Protein AF-A0AA38FXR1-F1 (afdb_monomer_lite)

Secondary structure (DSSP, 8-state):
-EEEEESS-SS-EE-TTS-EEEE-TTT--SEEEE-S--TT--SGGGSEEEE--GGG-SEEEEEEE--SEEEEEEEEE----TTS-SSPPPEEEEETTEEEEES--SS-HHHHTT-EEEEEEEEE-SSEEEEEEEE-TTPPPEESEEEEEEE-TTGGGGGGT-SSEEEEEEEEEETTS--BSTTT-----TT---BEEGGGTBS--TTEEEEE--SPPBT-S-TTT---GGGGSEEEEESSSSEEEEEEE--TT-EEEEEEEEEB--TT--STTSSEEEEEETTEEEEEE-HHHHH-BSBEEEEEEEEPS--SSEEEEEEEEEES--EESEEEEEEEEEPPPPBPHHHHHHHHHHHHHTT--GGG---S-SS-STTT-PPTTEEEEE-TTSSSEEEEEEE-TTS--EE---GGGGGS--SEEE--SSEEEEPPPHHHHTS--SEEE--SSEEEEEPPHHHHHHHHTT-EEE-TT-TEEESSTTSPPPPTTSSSSS--HHHHHHHHHHHHHHHHHHHHHHHHHHHHHHTTS-------------------------

Organism: Taxus chinensis (NCBI:txid29808)

InterPro domains:
  IPR001611 Leucine-rich repeat [PF00560] (396-415)
  IPR001611 Leucine-rich repeat [PF00560] (417-439)
  IPR024788 Malectin-like domain [PF12819] (5-335)
  IPR032675 Leucine-rich repeat domain superfamily [G3DSA:3.80.10.10] (346-468)

Foldseek 3Di:
DKAKEQALDDQWDQWPVRRTYGYCPPQWDAHKFAQPPLPLFPTPLSGIKGWAALLLPFKIKGKDFADWAKKKKKFKFEDRCRVVDPDDFWKWKDKQLFTQDIPPALDDPVVVHSMHMWIKMATDDLRMIMMMIGHDDRGIDMTSMMMIGGAHRCEPNQVVPHRQWMWTWSAKAFEQDAKDFRSGYPDDAPSRDTHHHQVVFKPDDPFKDKAFDPDAAAPALDPRHGHDRQLARMKIKGNDAWKIKTKGFADAQWKKKKKFKYAAADPVPADWPQWKWFKAKPNRGDDIDTRCVVARHRYMDMDMDMDHGHHDRIIMIMIHTPHDIDMTGMMIMITIGGHAAAADPLQQVLVVVVCVQQVPRSSQVPDDTQCGPVPDDHGRQWDWDADPVNRHIFTATGAPEPVQTEGENDLSNLSGQYQEYAHEQYAYEEEDHLSVLVHNYQYAHHYNYQYADEHHPSNVCSVVVNGDHDHHHHQHYADDPVHHHDPPVRPDPDDDPVVVVVVVVVVVVVVVVVVVVVVVVVVVVVVPPDDDDDDDDDDDDDDDDDDDDDYDDD

Sequence (554 aa):
TVIRIDCGGYNNFTSQFNLSWISDRFFSGGAPGLVSEPHNFDQEQERTLRFFPIAMGKKNCYTVNVPDGRYYIRTFFVYDNYDSRKHSPSFEVSVEGTLVFSWRSPWLDENAKLGAYSDLFAFIKDGEATVCLYSIATDAPVIGSLEIVQVDPLSYASPSFGNNVILVNYGRLTCGSNSFGPGFSNDTDRFGRAWQSDINFVNSLERTHVLSTQNLIKSTDQAHDYFPPHLYQTALTLTSKGQLEYRLPVDTRLDYMLWFHFAEIDPSINAPGQRVFDIIVNDINVHQIDIFKEVGSFTAFRWQHTAHNLTKSTISIKLVAVHGTPLINGVENYALIPMDLATVTSEVAAMRALKESLRIPDRMGWNGDPCAPSTWDAWEGVTCYYNKDSTALVITHLNLSSNSLRGSIPTGLGHASLKTVDLSNNQLSGMIPQSLGSLQLQLVLLNGNEMEGQVPEDLYSIGVRGGTINLTGNLALCGVPSLPDCPYFWEKDGLSVGAKIGIALSAVLLVIMLISILYICFMRKRDKDYDFGLGLPHDLILRSNRYQKQKNRL

Structure (mmCIF, N/CA/C/O backbone):
data_AF-A0AA38FXR1-F1
#
_entry.id   AF-A0AA38FXR1-F1
#
loop_
_atom_site.group_PDB
_atom_site.id
_atom_site.type_symbol
_atom_site.label_atom_id
_atom_site.label_alt_id
_atom_site.label_comp_id
_atom_site.label_asym_id
_atom_site.label_entity_id
_atom_site.label_seq_id
_atom_site.pdbx_PDB_ins_code
_atom_site.Cartn_x
_atom_site.Cartn_y
_atom_site.Cartn_z
_atom_site.occupancy
_atom_site.B_iso_or_equiv
_atom_site.auth_seq_id
_atom_site.auth_comp_id
_atom_site.auth_asym_id
_atom_site.auth_atom_id
_atom_site.pdbx_PDB_model_num
ATOM 1 N N . THR A 1 1 ? 12.645 -4.678 11.949 1.00 91.25 1 THR A N 1
ATOM 2 C CA . THR A 1 1 ? 13.091 -3.509 11.158 1.00 91.25 1 THR A CA 1
ATOM 3 C C . THR A 1 1 ? 12.130 -2.356 11.327 1.00 91.25 1 THR A C 1
ATOM 5 O O . THR A 1 1 ? 10.940 -2.611 11.447 1.00 91.25 1 THR A O 1
ATOM 8 N N . VAL A 1 2 ? 12.621 -1.115 11.377 1.00 94.50 2 VAL A N 1
ATOM 9 C CA . VAL A 1 2 ? 11.777 0.084 11.505 1.00 94.50 2 VAL A CA 1
ATOM 10 C C . VAL A 1 2 ? 12.330 1.194 10.620 1.00 94.50 2 VAL A C 1
ATOM 12 O O . VAL A 1 2 ? 13.508 1.524 10.734 1.00 94.50 2 VAL A O 1
ATOM 15 N N . ILE A 1 3 ? 11.485 1.757 9.762 1.00 95.94 3 ILE A N 1
ATOM 16 C CA . ILE A 1 3 ? 11.797 2.898 8.897 1.00 95.94 3 ILE A CA 1
ATOM 17 C C . ILE A 1 3 ? 10.728 3.959 9.151 1.00 95.94 3 ILE A C 1
ATOM 19 O O . ILE A 1 3 ? 9.541 3.645 9.144 1.00 95.94 3 ILE A O 1
ATOM 23 N N . ARG A 1 4 ? 11.143 5.199 9.409 1.00 96.25 4 ARG A N 1
ATOM 24 C CA . ARG A 1 4 ? 10.242 6.339 9.603 1.00 96.25 4 ARG A CA 1
ATOM 25 C C . ARG A 1 4 ? 10.733 7.503 8.779 1.00 96.25 4 ARG A C 1
ATOM 27 O O . ARG A 1 4 ? 11.857 7.949 8.992 1.00 96.25 4 ARG A O 1
ATOM 34 N N . ILE A 1 5 ? 9.915 7.947 7.845 1.00 96.75 5 ILE A N 1
ATOM 35 C CA . ILE A 1 5 ? 10.252 8.935 6.836 1.00 96.75 5 ILE A CA 1
ATOM 36 C C . ILE A 1 5 ? 9.451 10.201 7.119 1.00 96.75 5 ILE A C 1
ATOM 38 O O . ILE A 1 5 ? 8.224 10.160 7.177 1.00 96.75 5 ILE A O 1
ATOM 42 N N . ASP A 1 6 ? 10.169 11.302 7.303 1.00 95.69 6 ASP A N 1
ATOM 43 C CA . ASP A 1 6 ? 9.625 12.656 7.348 1.00 95.69 6 ASP A CA 1
ATOM 44 C C . ASP A 1 6 ? 9.559 13.195 5.915 1.00 95.69 6 ASP A C 1
ATOM 46 O O . ASP A 1 6 ? 10.593 13.409 5.262 1.00 95.69 6 ASP A O 1
ATOM 50 N N . CYS A 1 7 ? 8.341 13.310 5.385 1.00 95.25 7 CYS A N 1
ATOM 51 C CA . CYS A 1 7 ? 8.123 13.593 3.976 1.00 95.25 7 CYS A CA 1
ATOM 52 C C . CYS A 1 7 ? 8.139 15.100 3.729 1.00 95.25 7 CYS A C 1
ATOM 54 O O . CYS A 1 7 ? 7.267 15.820 4.193 1.00 95.25 7 CYS A O 1
ATOM 56 N N . GLY A 1 8 ? 9.107 15.585 2.949 1.00 93.06 8 GLY A N 1
ATOM 57 C CA . GLY A 1 8 ? 9.335 17.021 2.756 1.00 93.06 8 GLY A CA 1
ATOM 58 C C . GLY A 1 8 ? 10.329 17.626 3.753 1.00 93.06 8 GLY A C 1
ATOM 59 O O . GLY A 1 8 ? 10.822 18.734 3.522 1.00 93.06 8 GLY A O 1
ATOM 60 N N . GLY A 1 9 ? 10.699 16.881 4.795 1.00 92.56 9 GLY A N 1
ATOM 61 C CA . GLY A 1 9 ? 11.759 17.235 5.730 1.00 92.56 9 GLY A CA 1
ATOM 62 C C . GLY A 1 9 ? 13.143 17.277 5.085 1.00 92.56 9 GLY A C 1
ATOM 63 O O . GLY A 1 9 ? 13.447 16.526 4.156 1.00 92.56 9 GLY A O 1
ATOM 64 N N . TYR A 1 10 ? 14.030 18.135 5.598 1.00 90.38 10 TYR A N 1
ATOM 65 C CA . TYR A 1 10 ? 15.385 18.328 5.049 1.00 90.38 10 TYR A CA 1
ATOM 66 C C . TYR A 1 10 ? 16.482 17.551 5.781 1.00 90.38 10 TYR A C 1
ATOM 68 O O . TYR A 1 10 ? 17.524 17.254 5.188 1.00 90.38 10 TYR A O 1
ATOM 76 N N . ASN A 1 11 ? 16.280 17.262 7.067 1.00 93.56 11 ASN A N 1
ATOM 77 C CA . ASN A 1 11 ? 17.281 16.657 7.937 1.00 93.56 11 ASN A CA 1
ATOM 78 C C . ASN A 1 11 ? 16.664 15.507 8.726 1.00 93.56 11 ASN A C 1
ATOM 80 O O . ASN A 1 11 ? 15.485 15.531 9.054 1.00 93.56 11 ASN A O 1
ATOM 84 N N . ASN A 1 12 ? 17.486 14.515 9.053 1.00 96.00 12 ASN A N 1
ATOM 85 C CA . ASN A 1 12 ? 17.090 13.475 9.991 1.00 96.00 12 ASN A CA 1
ATOM 86 C C . ASN A 1 12 ? 16.992 14.075 11.397 1.00 96.00 12 ASN A C 1
ATOM 88 O O . ASN A 1 12 ? 17.819 14.914 11.766 1.00 96.00 12 ASN A O 1
ATOM 92 N N . PHE A 1 13 ? 16.050 13.589 12.197 1.00 96.06 13 PHE A N 1
ATOM 93 C CA . PHE A 1 13 ? 15.871 14.036 13.575 1.00 96.06 13 PHE A CA 1
ATOM 94 C C . PHE A 1 13 ? 15.439 12.885 14.489 1.00 96.06 13 PHE A C 1
ATOM 96 O O . PHE A 1 13 ? 15.098 11.787 14.043 1.00 96.06 13 PHE A O 1
ATOM 103 N N . THR A 1 14 ? 15.472 13.142 15.794 1.00 95.50 14 THR A N 1
ATOM 104 C CA . THR A 1 14 ? 14.920 12.244 16.810 1.00 95.50 14 THR A CA 1
ATOM 105 C C . THR A 1 14 ? 13.806 12.985 17.530 1.00 95.50 14 THR A C 1
ATOM 107 O O . THR A 1 14 ? 14.041 14.042 18.110 1.00 95.50 14 THR A O 1
ATOM 110 N N . SER A 1 15 ? 12.597 12.434 17.472 1.00 89.50 15 SER A N 1
ATOM 111 C CA . SER A 1 15 ? 11.402 13.027 18.082 1.00 89.50 15 SER A CA 1
ATOM 112 C C . SER A 1 15 ? 11.458 13.015 19.614 1.00 89.50 15 SER A C 1
ATOM 114 O O . SER A 1 15 ? 12.249 12.289 20.223 1.00 89.50 15 SER A O 1
ATOM 116 N N . GLN A 1 16 ? 10.539 13.746 20.251 1.00 84.06 16 GLN A N 1
ATOM 117 C CA . GLN A 1 16 ? 10.373 13.762 21.712 1.00 84.06 16 GLN A CA 1
ATOM 118 C C . GLN A 1 16 ? 10.100 12.377 22.327 1.00 84.06 16 GLN A C 1
ATOM 120 O O . GLN A 1 16 ? 10.378 12.151 23.502 1.00 84.06 16 GLN A O 1
ATOM 125 N N . PHE A 1 17 ? 9.606 11.431 21.524 1.00 83.62 17 PHE A N 1
ATOM 126 C CA . PHE A 1 17 ? 9.364 10.042 21.918 1.00 83.62 17 PHE A CA 1
ATOM 127 C C . PHE A 1 17 ? 10.577 9.128 21.679 1.00 83.62 17 PHE A C 1
ATOM 129 O O . PHE A 1 17 ? 10.446 7.906 21.698 1.00 83.62 17 PHE A O 1
ATOM 136 N N . ASN A 1 18 ? 11.758 9.705 21.432 1.00 88.25 18 ASN A N 1
ATOM 137 C CA . ASN A 1 18 ? 12.994 8.991 21.110 1.00 88.25 18 ASN A CA 1
ATOM 138 C C . ASN A 1 18 ? 12.873 8.093 19.860 1.00 88.25 18 ASN A C 1
ATOM 140 O O . ASN A 1 18 ? 13.499 7.036 19.766 1.00 88.25 18 ASN A O 1
ATOM 144 N N . LEU A 1 19 ? 12.045 8.505 18.893 1.00 90.44 19 LEU A N 1
ATOM 145 C CA . LEU A 1 19 ? 11.911 7.835 17.598 1.00 90.44 19 LEU A CA 1
ATOM 146 C C . LEU A 1 19 ? 12.752 8.576 16.563 1.00 90.44 19 LEU A C 1
ATOM 148 O O . LEU A 1 19 ? 12.577 9.783 16.398 1.00 90.44 19 LEU A O 1
ATOM 152 N N . SER A 1 20 ? 13.633 7.857 15.871 1.00 95.31 20 SER A N 1
ATOM 153 C CA . SER A 1 20 ? 14.436 8.402 14.774 1.00 95.31 20 SER A CA 1
ATOM 154 C C . SER A 1 20 ? 13.630 8.476 13.479 1.00 95.31 20 SER A C 1
ATOM 156 O O . SER A 1 20 ? 12.996 7.490 13.096 1.00 95.31 20 SER A O 1
ATOM 158 N N . TRP A 1 21 ? 13.717 9.621 12.809 1.00 96.19 21 TRP A N 1
ATOM 159 C CA . TRP A 1 21 ? 13.082 9.942 11.534 1.00 96.19 21 TRP A CA 1
ATOM 160 C C . TRP A 1 21 ? 14.147 10.292 10.493 1.00 96.19 21 TRP A C 1
ATOM 162 O O . TRP A 1 21 ? 15.130 10.974 10.800 1.00 96.19 21 TRP A O 1
ATOM 172 N N . ILE A 1 22 ? 13.965 9.809 9.265 1.00 95.94 22 ILE A N 1
ATOM 173 C CA . ILE A 1 22 ? 14.844 10.101 8.130 1.00 95.94 22 ILE A CA 1
ATOM 174 C C . ILE A 1 22 ? 14.155 11.048 7.154 1.00 95.94 22 ILE A C 1
ATOM 176 O O . ILE A 1 22 ? 12.973 10.900 6.864 1.00 95.94 22 ILE A O 1
ATOM 180 N N . SER A 1 23 ? 14.911 12.001 6.626 1.00 94.94 23 SER A N 1
ATOM 181 C CA . SER A 1 23 ? 14.438 12.908 5.583 1.00 94.94 23 SER A CA 1
ATOM 182 C C . SER A 1 23 ? 14.263 12.166 4.259 1.00 94.94 23 SER A C 1
ATOM 184 O O . SER A 1 23 ? 15.129 11.386 3.849 1.00 94.94 23 SER A O 1
ATOM 186 N N . ASP A 1 24 ? 13.183 12.471 3.540 1.00 93.50 24 ASP A N 1
ATOM 187 C CA . ASP A 1 24 ? 12.925 11.899 2.219 1.00 93.50 24 ASP A CA 1
ATOM 188 C C . ASP A 1 24 ? 13.607 12.606 1.042 1.00 93.50 24 ASP A C 1
ATOM 190 O O . ASP A 1 24 ? 13.386 12.233 -0.112 1.00 93.50 24 ASP A O 1
ATOM 194 N N . ARG A 1 25 ? 14.472 13.591 1.309 1.00 87.00 25 ARG A N 1
ATOM 195 C CA . ARG A 1 25 ? 15.110 14.446 0.291 1.00 87.00 25 ARG A CA 1
ATOM 196 C C . ARG A 1 25 ? 15.839 13.697 -0.834 1.00 87.00 25 ARG A C 1
ATOM 198 O O . ARG A 1 25 ? 16.092 14.289 -1.878 1.00 87.00 25 ARG A O 1
ATOM 205 N N . PHE A 1 26 ? 16.237 12.447 -0.590 1.00 80.94 26 PHE A N 1
ATOM 206 C CA . PHE A 1 26 ? 16.911 11.567 -1.553 1.00 80.94 26 PHE A CA 1
ATOM 207 C C . PHE A 1 26 ? 16.128 10.278 -1.841 1.00 80.94 26 PHE A C 1
ATOM 209 O O . PHE A 1 26 ? 16.592 9.458 -2.627 1.00 80.94 26 PHE A O 1
ATOM 216 N N . PHE A 1 27 ? 14.978 10.078 -1.192 1.00 76.69 27 PHE A N 1
ATOM 217 C CA . PHE A 1 27 ? 14.167 8.868 -1.340 1.00 76.69 27 PHE A CA 1
ATOM 218 C C . PHE A 1 27 ? 13.164 8.974 -2.482 1.00 76.69 27 PHE A C 1
ATOM 220 O O . PHE A 1 27 ? 12.892 7.976 -3.140 1.00 76.69 27 PHE A O 1
ATOM 227 N N . SER A 1 28 ? 12.588 10.158 -2.693 1.00 76.50 28 SER A N 1
ATOM 228 C CA . SER A 1 28 ? 11.468 10.329 -3.615 1.00 76.50 28 SER A CA 1
ATOM 229 C C . SER A 1 28 ? 11.554 11.642 -4.391 1.00 76.50 28 SER A C 1
ATOM 231 O O . SER A 1 28 ? 12.242 12.581 -3.982 1.00 76.50 28 SER A O 1
ATOM 233 N N . GLY A 1 29 ? 10.858 11.682 -5.532 1.00 83.56 29 GLY A N 1
ATOM 234 C CA . GLY A 1 29 ? 10.667 12.880 -6.353 1.00 83.56 29 GLY A CA 1
ATOM 235 C C . GLY A 1 29 ? 9.742 13.896 -5.675 1.00 83.56 29 GLY A C 1
ATOM 236 O O . GLY A 1 29 ? 9.640 13.938 -4.459 1.00 83.56 29 GLY A O 1
ATOM 237 N N . GLY A 1 30 ? 9.038 14.736 -6.426 1.00 88.88 30 GLY A N 1
ATOM 238 C CA . GLY A 1 30 ? 8.124 15.732 -5.856 1.00 88.88 30 GLY A CA 1
ATOM 239 C C . GLY A 1 30 ? 8.820 16.953 -5.251 1.00 88.88 30 GLY A C 1
ATOM 240 O O . GLY A 1 30 ? 10.037 17.133 -5.349 1.00 88.88 30 GLY A O 1
ATOM 241 N N . ALA A 1 31 ? 8.025 17.805 -4.613 1.00 90.44 31 ALA A N 1
ATOM 242 C CA . ALA A 1 31 ? 8.476 19.036 -3.980 1.00 90.44 31 ALA A CA 1
ATOM 243 C C . ALA A 1 31 ? 8.081 19.067 -2.492 1.00 90.44 31 ALA A C 1
ATOM 245 O O . ALA A 1 31 ? 7.010 18.570 -2.132 1.00 90.44 31 ALA A O 1
ATOM 246 N N . PRO A 1 32 ? 8.935 19.631 -1.619 1.00 92.00 32 PRO A N 1
ATOM 247 C CA . PRO A 1 32 ? 8.599 19.820 -0.216 1.00 92.00 32 PRO A CA 1
ATOM 248 C C . PRO A 1 32 ? 7.621 20.991 -0.044 1.00 92.00 32 PRO A C 1
ATOM 250 O O . PRO A 1 32 ? 7.682 21.986 -0.769 1.00 92.00 32 PRO A O 1
ATOM 253 N N . GLY A 1 33 ? 6.754 20.882 0.953 1.00 87.88 33 GLY A N 1
ATOM 254 C CA . GLY A 1 33 ? 5.825 21.902 1.419 1.00 87.88 33 GLY A CA 1
ATOM 255 C C . GLY A 1 33 ? 5.846 21.991 2.944 1.00 87.88 33 GLY A C 1
ATOM 256 O O . GLY A 1 33 ? 6.277 21.066 3.634 1.00 87.88 33 GLY A O 1
ATOM 257 N N . LEU A 1 34 ? 5.395 23.129 3.466 1.00 86.25 34 LEU A N 1
ATOM 258 C CA . LEU A 1 34 ? 5.221 23.346 4.900 1.00 86.25 34 LEU A CA 1
ATOM 259 C C . LEU A 1 34 ? 3.735 23.360 5.234 1.00 86.25 34 LEU A C 1
ATOM 261 O O . LEU A 1 34 ? 2.931 23.910 4.481 1.00 86.25 34 LEU A O 1
ATOM 265 N N . VAL A 1 35 ? 3.407 22.784 6.383 1.00 80.44 35 VAL A N 1
ATOM 266 C CA . VAL A 1 35 ? 2.099 22.913 7.019 1.00 80.44 35 VAL A CA 1
ATOM 267 C C . VAL A 1 35 ? 2.162 24.160 7.898 1.00 80.44 35 VAL A C 1
ATOM 269 O O . VAL A 1 35 ? 2.959 24.235 8.834 1.00 80.44 35 VAL A O 1
ATOM 272 N N . SER A 1 36 ? 1.374 25.169 7.551 1.00 68.44 36 SER A N 1
ATOM 273 C CA . SER A 1 36 ? 1.320 26.480 8.202 1.00 68.44 36 SER A CA 1
ATOM 274 C C . SER A 1 36 ? 0.594 26.423 9.550 1.00 68.44 36 SER A C 1
ATOM 276 O O . SER A 1 36 ? 1.041 27.064 10.500 1.00 68.44 36 SER A O 1
ATOM 278 N N . GLU A 1 37 ? -0.486 25.638 9.658 1.00 67.25 37 GLU A N 1
ATOM 279 C CA . GLU A 1 37 ? -1.299 25.493 10.876 1.00 67.25 37 GLU A CA 1
ATOM 280 C C . GLU A 1 37 ? -1.571 24.017 11.235 1.00 67.25 37 GLU A C 1
ATOM 282 O O . GLU A 1 37 ? -2.684 23.521 11.042 1.00 67.25 37 GLU A O 1
ATOM 287 N N . PRO A 1 38 ? -0.603 23.295 11.833 1.00 60.56 38 PRO A N 1
ATOM 288 C CA . PRO A 1 38 ? -0.783 21.881 12.175 1.00 60.56 38 PRO A CA 1
ATOM 289 C C . PRO A 1 38 ? -1.868 21.585 13.231 1.00 60.56 38 PRO A C 1
ATOM 291 O O . PRO A 1 38 ? -2.162 20.419 13.468 1.00 60.56 38 PRO A O 1
ATOM 294 N N . HIS A 1 39 ? -2.483 22.601 13.853 1.00 69.56 39 HIS A N 1
ATOM 295 C CA . HIS A 1 39 ? -3.516 22.507 14.899 1.00 69.56 39 HIS A CA 1
ATOM 296 C C . HIS A 1 39 ? -3.245 21.432 15.967 1.00 69.56 39 HIS A C 1
ATOM 298 O O . HIS A 1 39 ? -2.639 21.726 16.988 1.00 69.56 39 HIS A O 1
ATOM 304 N N . ASN A 1 40 ? -3.724 20.206 15.744 1.00 71.94 40 ASN A N 1
ATOM 305 C CA . ASN A 1 40 ? -3.657 19.087 16.682 1.00 71.94 40 ASN A CA 1
ATOM 306 C C . ASN A 1 40 ? -2.392 18.218 16.510 1.00 71.94 40 ASN A C 1
ATOM 308 O O . ASN A 1 40 ? -2.140 17.330 17.323 1.00 71.94 40 ASN A O 1
ATOM 312 N N . PHE A 1 41 ? -1.611 18.449 15.455 1.00 79.62 41 PHE A N 1
ATOM 313 C CA . PHE A 1 41 ? -0.476 17.632 15.034 1.00 79.62 41 PHE A CA 1
ATOM 314 C C . PHE A 1 41 ? 0.837 18.416 15.154 1.00 79.62 41 PHE A C 1
ATOM 316 O O . PHE A 1 41 ? 1.407 18.910 14.184 1.00 79.62 41 PHE A O 1
ATOM 323 N N . ASP A 1 42 ? 1.308 18.574 16.390 1.00 79.12 42 ASP A N 1
ATOM 324 C CA . ASP A 1 42 ? 2.457 19.426 16.699 1.00 79.12 42 ASP A CA 1
ATOM 325 C C . ASP A 1 42 ? 3.831 18.774 16.476 1.00 79.12 42 ASP A C 1
ATOM 327 O O . ASP A 1 42 ? 4.848 19.457 16.660 1.00 79.12 42 ASP A O 1
ATOM 331 N N . GLN A 1 43 ? 3.901 17.490 16.108 1.00 86.62 43 GLN A N 1
ATOM 332 C CA . GLN A 1 43 ? 5.174 16.786 15.937 1.00 86.62 43 GLN A CA 1
ATOM 333 C C . GLN A 1 43 ? 5.944 17.295 14.712 1.00 86.62 43 GLN A C 1
ATOM 335 O O . GLN A 1 43 ? 5.375 17.818 13.761 1.00 86.62 43 GLN A O 1
ATOM 340 N N . GLU A 1 44 ? 7.267 17.131 14.711 1.00 88.62 44 GLU A N 1
ATOM 341 C CA . GLU A 1 44 ? 8.128 17.641 13.634 1.00 88.62 44 GLU A CA 1
ATOM 342 C C . GLU A 1 44 ? 7.768 17.040 12.262 1.00 88.62 44 GLU A C 1
ATOM 344 O O . GLU A 1 44 ? 7.574 17.795 11.311 1.00 88.62 44 GLU A O 1
ATOM 349 N N . GLN A 1 45 ? 7.530 15.724 12.190 1.00 90.38 45 GLN A N 1
ATOM 350 C CA . GLN A 1 45 ? 7.101 15.026 10.966 1.00 90.38 45 GLN A CA 1
ATOM 351 C C . GLN A 1 45 ? 5.674 15.359 10.497 1.00 90.38 45 GLN A C 1
ATOM 353 O O . GLN A 1 45 ? 5.212 14.851 9.480 1.00 90.38 45 GLN A O 1
ATOM 358 N N . GLU A 1 46 ? 4.924 16.132 11.278 1.00 89.38 46 GLU A N 1
ATOM 359 C CA . GLU A 1 46 ? 3.557 16.546 10.944 1.00 89.38 46 GLU A CA 1
ATOM 360 C C . GLU A 1 46 ? 3.528 17.975 10.374 1.00 89.38 46 GLU A C 1
ATOM 362 O O . GLU A 1 46 ? 2.510 18.419 9.846 1.00 89.38 46 GLU A O 1
ATOM 367 N N . ARG A 1 47 ? 4.658 18.696 10.452 1.00 87.62 47 ARG A N 1
ATOM 368 C CA . ARG A 1 47 ? 4.807 20.095 10.012 1.00 87.62 47 ARG A CA 1
ATOM 369 C C . ARG A 1 47 ? 5.323 20.235 8.587 1.00 87.62 47 ARG A C 1
ATOM 371 O O . ARG A 1 47 ? 5.338 21.341 8.041 1.00 87.62 47 ARG A O 1
ATOM 378 N N . THR A 1 48 ? 5.781 19.140 7.995 1.00 89.12 48 THR A N 1
ATOM 379 C CA . THR A 1 48 ? 6.239 19.110 6.611 1.00 89.12 48 THR A CA 1
ATOM 380 C C . THR A 1 48 ? 5.388 18.148 5.800 1.00 89.12 48 THR A C 1
ATOM 382 O O . THR A 1 48 ? 4.726 17.262 6.340 1.00 89.12 48 THR A O 1
ATOM 385 N N . LEU A 1 49 ? 5.326 18.399 4.498 1.00 91.00 49 LEU A N 1
ATOM 386 C CA . LEU A 1 49 ? 4.716 17.480 3.555 1.00 91.00 49 LEU A CA 1
ATOM 387 C C . LEU A 1 49 ? 5.543 17.417 2.283 1.00 91.00 49 LEU A C 1
ATOM 389 O O . LEU A 1 49 ? 6.217 18.375 1.900 1.00 91.00 49 LEU A O 1
ATOM 393 N N . ARG A 1 50 ? 5.432 16.305 1.572 1.00 93.38 50 ARG A N 1
ATOM 394 C CA . ARG A 1 50 ? 5.834 16.194 0.178 1.00 93.38 50 ARG A CA 1
ATOM 395 C C . ARG A 1 50 ? 4.600 16.131 -0.693 1.00 93.38 50 ARG A C 1
ATOM 397 O O . ARG A 1 50 ? 3.661 15.401 -0.389 1.00 93.38 50 ARG A O 1
ATOM 404 N N . PHE A 1 51 ? 4.629 16.862 -1.798 1.00 91.31 51 PHE A N 1
ATOM 405 C CA . PHE A 1 51 ? 3.608 16.774 -2.829 1.00 91.31 51 PHE A CA 1
ATOM 406 C C . PHE A 1 51 ? 4.210 16.395 -4.175 1.00 91.31 51 PHE A C 1
ATOM 408 O O . PHE A 1 51 ? 5.360 16.722 -4.481 1.00 91.31 51 PHE A O 1
ATOM 415 N N . PHE A 1 52 ? 3.413 15.722 -4.996 1.00 90.69 52 PHE A N 1
ATOM 416 C CA . PHE A 1 52 ? 3.836 15.197 -6.288 1.00 90.69 52 PHE A CA 1
ATOM 417 C C . PHE A 1 52 ? 3.062 15.882 -7.419 1.00 90.69 52 PHE A C 1
ATOM 419 O O . PHE A 1 52 ? 1.925 15.507 -7.707 1.00 90.69 52 PHE A O 1
ATOM 426 N N . PRO A 1 53 ? 3.637 16.914 -8.065 1.00 87.38 53 PRO A N 1
ATOM 427 C CA . PRO A 1 53 ? 2.991 17.572 -9.192 1.00 87.38 53 PRO A CA 1
ATOM 428 C C . PRO A 1 53 ? 2.721 16.589 -10.332 1.00 87.38 53 PRO A C 1
ATOM 430 O O . PRO A 1 53 ? 3.578 15.777 -10.664 1.00 87.38 53 PRO A O 1
ATOM 433 N N . ILE A 1 54 ? 1.597 16.760 -11.029 1.00 82.50 54 ILE A N 1
ATOM 434 C CA . ILE A 1 54 ? 1.213 15.920 -12.182 1.00 82.50 54 ILE A CA 1
ATOM 435 C C . ILE A 1 54 ? 2.280 15.907 -13.285 1.00 82.50 54 ILE A C 1
ATOM 437 O O . ILE A 1 54 ? 2.436 14.921 -14.001 1.00 82.50 54 ILE A O 1
ATOM 441 N N . ALA A 1 55 ? 3.064 16.982 -13.407 1.00 84.12 55 ALA A N 1
ATOM 442 C CA . ALA A 1 55 ? 4.183 17.054 -14.346 1.00 84.12 55 ALA A CA 1
ATOM 443 C C . ALA A 1 55 ? 5.261 15.973 -14.110 1.00 84.12 55 ALA A C 1
ATOM 445 O O . ALA A 1 55 ? 6.039 15.689 -15.019 1.00 84.12 55 ALA A O 1
ATOM 446 N N . MET A 1 56 ? 5.302 15.368 -12.919 1.00 82.94 56 MET A N 1
ATOM 447 C CA . MET A 1 56 ? 6.204 14.271 -12.548 1.00 82.94 56 MET A CA 1
ATOM 448 C C . MET A 1 56 ? 5.598 12.884 -12.798 1.00 82.94 56 MET A C 1
ATOM 450 O O . MET A 1 56 ? 6.110 11.886 -12.302 1.00 82.94 56 MET A O 1
ATOM 454 N N . GLY A 1 57 ? 4.509 12.818 -13.564 1.00 83.75 57 GLY A N 1
ATOM 455 C CA . GLY A 1 57 ? 3.802 11.583 -13.860 1.00 83.75 57 GLY A CA 1
ATOM 456 C C . GLY A 1 57 ? 2.723 11.263 -12.827 1.00 83.75 57 GLY A C 1
ATOM 457 O O . GLY A 1 57 ? 2.673 11.806 -11.723 1.00 83.75 57 GLY A O 1
ATOM 458 N N . LYS A 1 58 ? 1.828 10.353 -13.212 1.00 84.38 58 LYS A N 1
ATOM 459 C CA . LYS A 1 58 ? 0.655 9.977 -12.413 1.00 84.38 58 LYS A CA 1
ATOM 460 C C . LYS A 1 58 ? 0.987 9.175 -11.152 1.00 84.38 58 LYS A C 1
ATOM 462 O O . LYS A 1 58 ? 0.194 9.218 -10.220 1.00 84.38 58 LYS A O 1
ATOM 467 N N . LYS A 1 59 ? 2.136 8.486 -11.115 1.00 88.25 59 LYS A N 1
ATOM 468 C CA . LYS A 1 59 ? 2.533 7.515 -10.081 1.00 88.25 59 LYS A CA 1
ATOM 469 C C . LYS A 1 59 ? 3.864 7.908 -9.445 1.00 88.25 59 LYS A C 1
ATOM 471 O O . LYS A 1 59 ? 4.875 8.023 -10.140 1.00 88.25 59 LYS A O 1
ATOM 476 N N . ASN A 1 60 ? 3.878 8.060 -8.124 1.00 90.31 60 ASN A N 1
ATOM 477 C CA . ASN A 1 60 ? 5.076 8.368 -7.339 1.00 90.31 60 ASN A CA 1
ATOM 478 C C . ASN A 1 60 ? 5.173 7.402 -6.165 1.00 90.31 60 ASN A C 1
ATOM 480 O O . ASN A 1 60 ? 4.177 7.181 -5.486 1.00 90.31 60 ASN A O 1
ATOM 484 N N . CYS A 1 61 ? 6.344 6.815 -5.931 1.00 91.75 61 CYS A N 1
ATOM 485 C CA . CYS A 1 61 ? 6.488 5.728 -4.968 1.00 91.75 61 CYS A CA 1
ATOM 486 C C . CYS A 1 61 ? 7.631 5.976 -3.994 1.00 91.75 61 CYS A C 1
ATOM 488 O O . CYS A 1 61 ? 8.691 6.465 -4.377 1.00 91.75 61 CYS A O 1
ATOM 490 N N . TYR A 1 62 ? 7.409 5.580 -2.748 1.00 94.56 62 TYR A N 1
ATOM 491 C CA . TYR A 1 62 ? 8.458 5.272 -1.795 1.00 94.56 62 TYR A CA 1
ATOM 492 C C . TYR A 1 62 ? 8.760 3.793 -1.901 1.00 94.56 62 TYR A C 1
ATOM 494 O O . TYR A 1 62 ? 7.855 2.963 -1.831 1.00 94.56 62 TYR A O 1
ATOM 502 N N . THR A 1 63 ? 10.037 3.486 -2.050 1.00 92.69 63 THR A N 1
ATOM 503 C CA . THR A 1 63 ? 10.517 2.126 -2.215 1.00 92.69 63 THR A CA 1
ATOM 504 C C . THR A 1 63 ? 11.712 1.951 -1.290 1.00 92.69 63 THR A C 1
ATOM 506 O O . THR A 1 63 ? 12.700 2.681 -1.405 1.00 92.69 63 THR A O 1
ATOM 509 N N . VAL A 1 64 ? 11.593 1.054 -0.310 1.00 93.81 64 VAL A N 1
ATOM 510 C CA . VAL A 1 64 ? 12.601 0.882 0.742 1.00 93.81 64 VAL A CA 1
ATOM 511 C C . VAL A 1 64 ? 12.917 -0.583 0.997 1.00 93.81 64 VAL A C 1
ATOM 513 O O . VAL A 1 64 ? 12.030 -1.422 1.113 1.00 93.81 64 VAL A O 1
ATOM 516 N N . ASN A 1 65 ? 14.204 -0.880 1.159 1.00 94.62 65 ASN A N 1
ATOM 517 C CA . ASN A 1 65 ? 14.656 -2.236 1.440 1.00 94.62 65 ASN A CA 1
ATOM 518 C C . ASN A 1 65 ? 14.271 -2.650 2.863 1.00 94.62 65 ASN A C 1
ATOM 520 O O . ASN A 1 65 ? 14.610 -1.972 3.840 1.00 94.62 65 ASN A O 1
ATOM 524 N N . VAL A 1 66 ? 13.613 -3.796 2.985 1.00 96.25 66 VAL A N 1
ATOM 525 C CA . VAL A 1 66 ? 13.184 -4.384 4.256 1.00 96.25 66 VAL A CA 1
ATOM 526 C C . VAL A 1 66 ? 13.349 -5.905 4.201 1.00 96.25 66 VAL A C 1
ATOM 528 O O . VAL A 1 66 ? 13.324 -6.469 3.121 1.00 96.25 66 VAL A O 1
ATOM 531 N N . PRO A 1 67 ? 13.550 -6.615 5.321 1.00 96.75 67 PRO A N 1
ATOM 532 C CA . PRO A 1 67 ? 13.498 -8.075 5.292 1.00 96.75 67 PRO A CA 1
ATOM 533 C C . PRO A 1 67 ? 12.076 -8.583 5.019 1.00 96.75 67 PRO A C 1
ATOM 535 O O . PRO A 1 67 ? 11.100 -7.875 5.254 1.00 96.75 67 PRO A O 1
ATOM 538 N N . ASP A 1 68 ? 11.951 -9.842 4.614 1.00 95.81 68 ASP A N 1
ATOM 539 C CA . ASP A 1 68 ? 10.640 -10.476 4.486 1.00 95.81 68 ASP A CA 1
ATOM 540 C C . ASP A 1 68 ? 9.926 -10.534 5.844 1.00 95.81 68 ASP A C 1
ATOM 542 O O . ASP A 1 68 ? 10.528 -10.807 6.893 1.00 95.81 68 ASP A O 1
ATOM 546 N N . GLY A 1 69 ? 8.619 -10.288 5.846 1.00 95.88 69 GLY A N 1
ATOM 547 C CA . GLY A 1 69 ? 7.826 -10.341 7.068 1.00 95.88 69 GLY A CA 1
ATOM 548 C C . GLY A 1 69 ? 6.510 -9.584 6.996 1.00 95.88 69 GLY A C 1
ATOM 549 O O . GLY A 1 69 ? 6.073 -9.146 5.934 1.00 95.88 69 GLY A O 1
ATOM 550 N N . ARG A 1 70 ? 5.866 -9.448 8.158 1.00 96.50 70 ARG A N 1
ATOM 551 C CA . ARG A 1 70 ? 4.641 -8.663 8.325 1.00 96.50 70 ARG A CA 1
ATOM 552 C C . ARG A 1 70 ? 4.992 -7.259 8.786 1.00 96.50 70 ARG A C 1
ATOM 554 O O . ARG A 1 70 ? 5.810 -7.083 9.689 1.00 96.50 70 ARG A O 1
ATOM 561 N N . TYR A 1 71 ? 4.349 -6.274 8.185 1.00 97.31 71 TYR A N 1
ATOM 562 C CA . TYR A 1 71 ? 4.612 -4.866 8.418 1.00 97.31 71 TYR A CA 1
ATOM 563 C C . TYR A 1 71 ? 3.333 -4.142 8.789 1.00 97.31 71 TYR A C 1
ATOM 565 O O . TYR A 1 71 ? 2.303 -4.322 8.146 1.00 97.31 71 TYR A O 1
ATOM 573 N N . TYR A 1 72 ? 3.433 -3.317 9.824 1.00 96.69 72 TYR A N 1
ATOM 574 C CA . TYR A 1 72 ? 2.522 -2.221 10.088 1.00 96.69 72 TYR A CA 1
ATOM 575 C C . TYR A 1 72 ? 3.025 -1.008 9.309 1.00 96.69 72 TYR A C 1
ATOM 577 O O . TYR A 1 72 ? 4.135 -0.522 9.557 1.00 96.69 72 TYR A O 1
ATOM 585 N N . ILE A 1 73 ? 2.239 -0.572 8.331 1.00 96.31 73 ILE A N 1
ATOM 586 C CA . ILE A 1 73 ? 2.546 0.583 7.492 1.00 96.31 73 ILE A CA 1
ATOM 587 C C . ILE A 1 73 ? 1.569 1.678 7.871 1.00 96.31 73 ILE A C 1
ATOM 589 O O . ILE A 1 73 ? 0.358 1.470 7.830 1.00 96.31 73 ILE A O 1
ATOM 593 N N . ARG A 1 74 ? 2.100 2.838 8.240 1.00 93.69 74 ARG A N 1
ATOM 594 C CA . ARG A 1 74 ? 1.314 3.986 8.671 1.00 93.69 74 ARG A CA 1
ATOM 595 C C . ARG A 1 74 ? 1.734 5.214 7.893 1.00 93.69 74 ARG A C 1
ATOM 597 O O . ARG A 1 74 ? 2.912 5.511 7.754 1.00 93.69 74 ARG A O 1
ATOM 604 N N . THR A 1 75 ? 0.745 5.932 7.407 1.00 92.56 75 THR A N 1
ATOM 605 C CA . THR A 1 75 ? 0.893 7.158 6.633 1.00 92.56 75 THR A CA 1
ATOM 606 C C . THR A 1 75 ? 0.181 8.282 7.359 1.00 92.56 75 THR A C 1
ATOM 608 O O . THR A 1 75 ? -0.956 8.108 7.800 1.00 92.56 75 THR A O 1
ATOM 611 N N . PHE A 1 76 ? 0.827 9.434 7.468 1.00 90.38 76 PHE A N 1
ATOM 612 C CA . PHE A 1 76 ? 0.171 10.678 7.840 1.00 90.38 76 PHE A CA 1
ATOM 613 C C . PHE A 1 76 ? -0.006 11.514 6.587 1.00 90.38 76 PHE A C 1
ATOM 615 O O . PHE A 1 76 ? 0.959 11.740 5.852 1.00 90.38 76 PHE A O 1
ATOM 622 N N . PHE A 1 77 ? -1.214 12.008 6.360 1.00 88.12 77 PHE A N 1
ATOM 623 C CA . PHE A 1 77 ? -1.438 12.989 5.315 1.00 88.12 77 PHE A CA 1
ATOM 624 C C . PHE A 1 77 ? -2.105 14.212 5.897 1.00 88.12 77 PHE A C 1
ATOM 626 O O . PHE A 1 77 ? -2.954 14.124 6.780 1.00 88.12 77 PHE A O 1
ATOM 633 N N . VAL A 1 78 ? -1.716 15.354 5.359 1.00 82.69 78 VAL A N 1
ATOM 634 C CA . VAL A 1 78 ? -2.157 16.663 5.797 1.00 82.69 78 VAL A CA 1
ATOM 635 C C . VAL A 1 78 ? -2.259 17.548 4.572 1.00 82.69 78 VAL A C 1
ATOM 637 O O . VAL A 1 78 ? -1.408 17.508 3.680 1.00 82.69 78 VAL A O 1
ATOM 640 N N . TYR A 1 79 ? -3.341 18.313 4.509 1.00 78.94 79 TYR A N 1
ATOM 641 C CA . TYR A 1 79 ? -3.548 19.303 3.473 1.00 78.94 79 TYR A CA 1
ATOM 642 C C . TYR A 1 79 ? -3.806 20.649 4.128 1.00 78.94 79 TYR A C 1
ATOM 644 O O . TYR A 1 79 ? -4.885 20.881 4.661 1.00 78.94 79 TYR A O 1
ATOM 652 N N . ASP A 1 80 ? -2.826 21.539 4.036 1.00 75.12 80 ASP A N 1
ATOM 653 C CA . ASP A 1 80 ? -2.932 22.895 4.569 1.00 75.12 80 ASP A CA 1
ATOM 654 C C . ASP A 1 80 ? -2.787 23.943 3.464 1.00 75.12 80 ASP A C 1
ATOM 656 O O . ASP A 1 80 ? -1.994 24.878 3.541 1.00 75.12 80 ASP A O 1
ATOM 660 N N . ASN A 1 81 ? -3.520 23.733 2.362 1.00 72.75 81 ASN A N 1
ATOM 661 C CA . ASN A 1 81 ? -3.609 24.702 1.268 1.00 72.75 81 ASN A CA 1
ATOM 662 C C . ASN A 1 81 ? -2.234 25.140 0.710 1.00 72.75 81 ASN A C 1
ATOM 664 O O . ASN A 1 81 ? -2.054 26.273 0.258 1.00 72.75 81 ASN A O 1
ATOM 668 N N . TYR A 1 82 ? -1.251 24.233 0.739 1.00 74.50 82 TYR A N 1
ATOM 669 C CA . TYR A 1 82 ? 0.138 24.502 0.350 1.00 74.50 82 TYR A CA 1
ATOM 670 C C . TYR A 1 82 ? 0.269 24.977 -1.112 1.00 74.50 82 TYR A C 1
ATOM 672 O O . TYR A 1 82 ? 1.251 25.625 -1.473 1.00 74.50 82 TYR A O 1
ATOM 680 N N . ASP A 1 83 ? -0.721 24.674 -1.956 1.00 75.81 83 ASP A N 1
ATOM 681 C CA . ASP A 1 83 ? -0.804 25.050 -3.369 1.00 75.81 83 ASP A CA 1
ATOM 682 C C . ASP A 1 83 ? -1.853 26.145 -3.653 1.00 75.81 83 ASP A C 1
ATOM 684 O O . ASP A 1 83 ? -2.177 26.416 -4.812 1.00 75.81 83 ASP A O 1
ATOM 688 N N . SER A 1 84 ? -2.368 26.809 -2.612 1.00 78.81 84 SER A N 1
ATOM 689 C CA . SER A 1 84 ? -3.413 27.842 -2.697 1.00 78.81 84 SER A CA 1
ATOM 690 C C . SER A 1 84 ? -4.764 27.367 -3.264 1.00 78.81 84 SER A C 1
ATOM 692 O O . SER A 1 84 ? -5.607 28.207 -3.615 1.00 78.81 84 SER A O 1
ATOM 694 N N . ARG A 1 85 ? -5.018 26.051 -3.356 1.00 75.19 85 ARG A N 1
ATOM 695 C CA . ARG A 1 85 ? -6.328 25.515 -3.749 1.00 75.19 85 ARG A CA 1
ATOM 696 C C . ARG A 1 85 ? -7.303 25.434 -2.574 1.00 75.19 85 ARG A C 1
ATOM 698 O O . ARG A 1 85 ? -7.020 24.982 -1.473 1.00 75.19 85 ARG A O 1
ATOM 705 N N . LYS A 1 86 ? -8.562 25.783 -2.826 1.00 72.62 86 LYS A N 1
ATOM 706 C CA . LYS A 1 86 ? -9.604 25.799 -1.783 1.00 72.62 86 LYS A CA 1
ATOM 707 C C . LYS A 1 86 ? -10.284 24.441 -1.544 1.00 72.62 86 LYS A C 1
ATOM 709 O O . LYS A 1 86 ? -11.409 24.415 -1.052 1.00 72.62 86 LYS A O 1
ATOM 714 N N . HIS A 1 87 ? -9.649 23.330 -1.916 1.00 77.06 87 HIS A N 1
ATOM 715 C CA . HIS A 1 87 ? -10.164 21.981 -1.679 1.00 77.06 87 HIS A CA 1
ATOM 716 C C . HIS A 1 87 ? -9.019 20.998 -1.426 1.00 77.06 87 HIS A C 1
ATOM 718 O O . HIS A 1 87 ? -7.927 21.180 -1.954 1.00 77.06 87 HIS A O 1
ATOM 724 N N . SER A 1 88 ? -9.279 19.951 -0.644 1.00 74.94 88 SER A N 1
ATOM 725 C CA . SER A 1 88 ? -8.321 18.864 -0.434 1.00 74.94 88 SER A CA 1
ATOM 726 C C . SER A 1 88 ? -8.099 18.069 -1.731 1.00 74.94 88 SER A C 1
ATOM 728 O O . SER A 1 88 ? -9.057 17.895 -2.497 1.00 74.94 88 SER A O 1
ATOM 730 N N . PRO A 1 89 ? -6.873 17.579 -1.990 1.00 80.06 89 PRO A N 1
ATOM 731 C CA . PRO A 1 89 ? -6.570 16.790 -3.174 1.00 80.06 89 PRO A CA 1
ATOM 732 C C . PRO A 1 89 ? -7.185 15.394 -3.073 1.00 80.06 89 PRO A C 1
ATOM 734 O O . PRO A 1 89 ? -7.215 14.791 -1.999 1.00 80.06 89 PRO A O 1
ATOM 737 N N . SER A 1 90 ? -7.636 14.863 -4.207 1.00 83.06 90 SER A N 1
ATOM 738 C CA . SER A 1 90 ? -8.044 13.462 -4.340 1.00 83.06 90 SER A CA 1
ATOM 739 C C . SER A 1 90 ? -6.941 12.643 -5.008 1.00 83.06 90 SER A C 1
ATOM 741 O O . SER A 1 90 ? -6.489 12.965 -6.104 1.00 83.06 90 SER A O 1
ATOM 743 N N . PHE A 1 91 ? -6.515 11.563 -4.361 1.00 88.31 91 PHE A N 1
ATOM 744 C CA . PHE A 1 91 ? -5.512 10.640 -4.891 1.00 88.31 91 PHE A CA 1
ATOM 745 C C . PHE A 1 91 ? -5.746 9.225 -4.355 1.00 88.31 91 PHE A C 1
ATOM 747 O O . PHE A 1 91 ? -6.495 9.035 -3.393 1.00 88.31 91 PHE A O 1
ATOM 754 N N . GLU A 1 92 ? -5.124 8.229 -4.981 1.00 89.69 92 GLU A N 1
ATOM 755 C CA . GLU A 1 92 ? -5.146 6.841 -4.503 1.00 89.69 92 GLU A CA 1
ATOM 756 C C . GLU A 1 92 ? -3.793 6.432 -3.937 1.00 89.69 92 GLU A C 1
ATOM 758 O O . GLU A 1 92 ? -2.755 6.989 -4.302 1.00 89.69 92 GLU A O 1
ATOM 763 N N . VAL A 1 93 ? -3.807 5.436 -3.057 1.00 92.38 93 VAL A N 1
ATOM 764 C CA . VAL A 1 93 ? -2.606 4.842 -2.481 1.00 92.38 93 VAL A CA 1
ATOM 765 C C . VAL A 1 93 ? -2.599 3.348 -2.767 1.00 92.38 93 VAL A C 1
ATOM 767 O O . VAL A 1 93 ? -3.599 2.657 -2.550 1.00 92.38 93 VAL A O 1
ATOM 770 N N . SER A 1 94 ? -1.454 2.845 -3.227 1.00 93.56 94 SER A N 1
ATOM 771 C CA . SER A 1 94 ? -1.186 1.412 -3.296 1.00 93.56 94 SER A CA 1
ATOM 772 C C . SER A 1 94 ? -0.057 1.012 -2.364 1.00 93.56 94 SER A C 1
ATOM 774 O O . SER A 1 94 ? 0.943 1.723 -2.255 1.00 93.56 94 SER A O 1
ATOM 776 N N . VAL A 1 95 ? -0.165 -0.183 -1.802 1.00 95.00 95 VAL A N 1
ATOM 777 C CA . VAL A 1 95 ? 0.913 -0.872 -1.092 1.00 95.00 95 VAL A CA 1
ATOM 778 C C . VAL A 1 95 ? 1.169 -2.191 -1.801 1.00 95.00 95 VAL A C 1
ATOM 780 O O . VAL A 1 95 ? 0.215 -2.904 -2.104 1.00 95.00 95 VAL A O 1
ATOM 783 N N . GLU A 1 96 ? 2.430 -2.497 -2.112 1.00 93.50 96 GLU A N 1
ATOM 784 C CA . GLU A 1 96 ? 2.811 -3.722 -2.838 1.00 93.50 96 GLU A CA 1
ATOM 785 C C . GLU A 1 96 ? 2.010 -3.901 -4.145 1.00 93.50 96 GLU A C 1
ATOM 787 O O . GLU A 1 96 ? 1.442 -4.957 -4.419 1.00 93.50 96 GLU A O 1
ATOM 792 N N . GLY A 1 97 ? 1.846 -2.814 -4.913 1.00 91.38 97 GLY A N 1
ATOM 793 C CA . GLY A 1 97 ? 1.067 -2.806 -6.161 1.00 91.38 97 GLY A CA 1
ATOM 794 C C . GLY A 1 97 ? -0.453 -2.953 -5.992 1.00 91.38 97 GLY A C 1
ATOM 795 O O . GLY A 1 97 ? -1.180 -2.882 -6.976 1.00 91.38 97 GLY A O 1
ATOM 796 N N . THR A 1 98 ? -0.950 -3.101 -4.763 1.00 93.25 98 THR A N 1
ATOM 797 C CA . THR A 1 98 ? -2.372 -3.283 -4.448 1.00 93.25 98 THR A CA 1
ATOM 798 C C . THR A 1 98 ? -2.988 -1.959 -4.024 1.00 93.25 98 THR A C 1
ATOM 800 O O . THR A 1 98 ? -2.503 -1.342 -3.077 1.00 93.25 98 THR A O 1
ATOM 803 N N . LEU A 1 99 ? -4.059 -1.512 -4.683 1.00 91.88 99 LEU A N 1
ATOM 804 C CA . LEU A 1 99 ? -4.802 -0.328 -4.240 1.00 91.88 99 LEU A CA 1
ATOM 805 C C . LEU A 1 99 ? -5.467 -0.592 -2.888 1.00 91.88 99 LEU A C 1
ATOM 807 O O . LEU A 1 99 ? -6.239 -1.537 -2.749 1.00 91.88 99 LEU A O 1
ATOM 811 N N . VAL A 1 100 ? -5.156 0.244 -1.898 1.00 90.12 100 VAL A N 1
ATOM 812 C CA . VAL A 1 100 ? -5.582 0.036 -0.506 1.00 90.12 100 VAL A CA 1
ATOM 813 C C . VAL A 1 100 ? -6.593 1.068 -0.033 1.00 90.12 100 VAL A C 1
ATOM 815 O O . VAL A 1 100 ? -7.517 0.723 0.697 1.00 90.12 100 VAL A O 1
ATOM 818 N N . PHE A 1 101 ? -6.453 2.323 -0.453 1.00 77.94 101 PHE A N 1
ATOM 819 C CA . PHE A 1 101 ? -7.439 3.356 -0.166 1.00 77.94 101 PHE A CA 1
ATOM 820 C C . PHE A 1 101 ? -7.332 4.512 -1.167 1.00 77.94 101 PHE A C 1
ATOM 822 O O . PHE A 1 101 ? -6.244 4.903 -1.592 1.00 77.94 101 PHE A O 1
ATOM 829 N N . SER A 1 102 ? -8.482 5.082 -1.522 1.00 69.62 102 SER A N 1
ATOM 830 C CA . SER A 1 102 ? -8.563 6.474 -1.970 1.00 69.62 102 SER A CA 1
ATOM 831 C C . SER A 1 102 ? -8.348 7.357 -0.742 1.00 69.62 102 SER A C 1
ATOM 833 O O . SER A 1 102 ? -8.755 6.956 0.348 1.00 69.62 102 SER A O 1
ATOM 835 N N . TRP A 1 103 ? -7.723 8.531 -0.869 1.00 62.81 103 TRP A N 1
ATOM 836 C CA . TRP A 1 103 ? -7.675 9.513 0.216 1.00 62.81 103 TRP A CA 1
ATOM 837 C C . TRP A 1 103 ? -9.096 9.985 0.583 1.00 62.81 103 TRP A C 1
ATOM 839 O O . TRP A 1 103 ? -9.598 11.014 0.139 1.00 62.81 103 TRP A O 1
ATOM 849 N N . ARG A 1 104 ? -9.742 9.167 1.413 1.00 52.66 104 ARG A N 1
ATOM 850 C CA . ARG A 1 104 ? -10.827 9.440 2.340 1.00 52.66 104 ARG A CA 1
ATOM 851 C C . ARG A 1 104 ? -10.285 8.941 3.663 1.00 52.66 104 ARG A C 1
ATOM 853 O O . ARG A 1 104 ? -10.214 7.742 3.905 1.00 52.66 104 ARG A O 1
ATOM 860 N N . SER A 1 105 ? -9.783 9.871 4.457 1.00 53.78 105 SER A N 1
ATOM 861 C CA . SER A 1 105 ? -9.378 9.611 5.832 1.00 53.78 105 SER A CA 1
ATOM 862 C C . SER A 1 105 ? -10.407 8.700 6.538 1.00 53.78 105 SER A C 1
ATOM 864 O O . SER A 1 105 ? -11.604 8.952 6.394 1.00 53.78 105 SER A O 1
ATOM 866 N N . PRO A 1 106 ? -9.997 7.676 7.318 1.00 53.81 106 PRO A N 1
ATOM 867 C CA . PRO A 1 106 ? -10.934 6.887 8.134 1.00 53.81 106 PRO A CA 1
ATOM 868 C C . PRO A 1 106 ? -11.591 7.727 9.250 1.00 53.81 106 PRO A C 1
ATOM 870 O O . PRO A 1 106 ? -12.463 7.250 9.976 1.00 53.81 106 PRO A O 1
ATOM 873 N N . TRP A 1 107 ? -11.164 8.984 9.392 1.00 58.91 107 TRP A N 1
ATOM 874 C CA . TRP A 1 107 ? -11.677 9.972 10.326 1.00 58.91 107 TRP A CA 1
ATOM 875 C C . TRP A 1 107 ? -12.763 10.829 9.674 1.00 58.91 107 TRP A C 1
ATOM 877 O O . TRP A 1 107 ? -12.723 11.101 8.477 1.00 58.91 107 TRP A O 1
ATOM 887 N N . LEU A 1 108 ? -13.689 11.331 10.492 1.00 64.06 108 LEU A N 1
ATOM 888 C CA . LEU A 1 108 ? -14.709 12.292 10.064 1.00 64.06 108 LEU A CA 1
ATOM 889 C C . LEU A 1 108 ? -14.083 13.511 9.358 1.00 64.06 108 LEU A C 1
ATOM 891 O O . LEU A 1 108 ? -13.008 13.977 9.748 1.00 64.06 108 LEU A O 1
ATOM 895 N N . ASP A 1 109 ? -14.796 14.056 8.367 1.00 65.44 109 ASP A N 1
ATOM 896 C CA . ASP A 1 109 ? -14.329 15.132 7.475 1.00 65.44 109 ASP A CA 1
ATOM 897 C C . ASP A 1 109 ? -13.772 16.369 8.203 1.00 65.44 109 ASP A C 1
ATOM 899 O O . ASP A 1 109 ? -12.910 17.065 7.669 1.00 65.44 109 ASP A O 1
ATOM 903 N N . GLU A 1 110 ? -14.252 16.668 9.413 1.00 67.00 110 GLU A N 1
ATOM 904 C CA . GLU A 1 110 ? -13.760 17.795 10.218 1.00 67.00 110 GLU A CA 1
ATOM 905 C C . GLU A 1 110 ? -12.319 17.583 10.703 1.00 67.00 110 GLU A C 1
ATOM 907 O O . GLU A 1 110 ? -11.512 18.507 10.632 1.00 67.00 110 GLU A O 1
ATOM 912 N N . ASN A 1 111 ? -11.972 16.359 11.114 1.00 65.88 111 ASN A N 1
ATOM 913 C CA . ASN A 1 111 ? -10.629 16.020 11.589 1.00 65.88 111 ASN A CA 1
ATOM 914 C C . ASN A 1 111 ? -9.673 15.769 10.420 1.00 65.88 111 ASN A C 1
ATOM 916 O O . ASN A 1 111 ? -8.532 16.215 10.449 1.00 65.88 111 ASN A O 1
ATOM 920 N N . ALA A 1 112 ? -10.158 15.115 9.359 1.00 66.31 112 ALA A N 1
ATOM 921 C CA . ALA A 1 112 ? -9.370 14.786 8.172 1.00 66.31 112 ALA A CA 1
ATOM 922 C C . ALA A 1 112 ? -8.740 16.014 7.489 1.00 66.31 112 ALA A C 1
ATOM 924 O O . ALA A 1 112 ? -7.665 15.910 6.899 1.00 66.31 112 ALA A O 1
ATOM 925 N N . LYS A 1 113 ? -9.395 17.181 7.579 1.00 65.94 113 LYS A N 1
ATOM 926 C CA . LYS A 1 113 ? -8.887 18.453 7.040 1.00 65.94 113 LYS A CA 1
ATOM 927 C C . LYS A 1 113 ? -7.636 18.957 7.756 1.00 65.94 113 LYS A C 1
ATOM 929 O O . LYS A 1 113 ? -6.824 19.613 7.120 1.00 65.94 113 LYS A O 1
ATOM 934 N N . LEU A 1 114 ? -7.484 18.654 9.045 1.00 72.19 114 LEU A N 1
ATOM 935 C CA . LEU A 1 114 ? -6.340 19.086 9.858 1.00 72.19 114 LEU A CA 1
ATOM 936 C C . LEU A 1 114 ? -5.146 18.130 9.746 1.00 72.19 114 LEU A C 1
ATOM 938 O O . LEU A 1 114 ? -4.057 18.438 10.216 1.00 72.19 114 LEU A O 1
ATOM 942 N N . GLY A 1 115 ? -5.355 16.973 9.124 1.00 79.00 115 G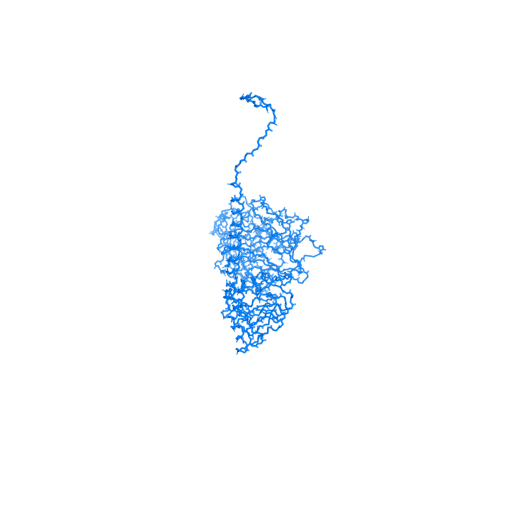LY A N 1
ATOM 943 C CA . GLY A 1 115 ? -4.397 15.884 9.059 1.00 79.00 115 GLY A CA 1
ATOM 944 C C . GLY A 1 115 ? -5.017 14.590 9.568 1.00 79.00 115 GLY A C 1
ATOM 945 O O . GLY A 1 115 ? -5.881 14.585 10.444 1.00 79.00 115 GLY A O 1
ATOM 946 N N . ALA A 1 116 ? -4.601 13.468 8.999 1.00 80.94 116 ALA A N 1
ATOM 947 C CA . ALA A 1 116 ? -5.098 12.169 9.406 1.00 80.94 116 ALA A CA 1
ATOM 948 C C . ALA A 1 116 ? -4.050 11.079 9.220 1.00 80.94 116 ALA A C 1
ATOM 950 O O . ALA A 1 116 ? -3.393 10.963 8.183 1.00 80.94 116 ALA A O 1
ATOM 951 N N . TYR A 1 117 ? -3.949 10.241 10.248 1.00 86.38 117 TYR A N 1
ATOM 952 C CA . TYR A 1 117 ? -3.216 8.992 10.178 1.00 86.38 117 TYR A CA 1
ATOM 953 C C . TYR A 1 117 ? -4.093 7.911 9.551 1.00 86.38 117 TYR A C 1
ATOM 955 O O . TYR A 1 117 ? -5.236 7.715 9.960 1.00 86.38 117 TYR A O 1
ATOM 963 N N . SER A 1 118 ? -3.533 7.194 8.589 1.00 87.38 118 SER A N 1
ATOM 964 C CA . SER A 1 118 ? -4.084 5.964 8.029 1.00 87.38 118 SER A CA 1
ATOM 965 C C . SER A 1 118 ? -3.042 4.868 8.176 1.00 87.38 118 SER A C 1
ATOM 967 O O . SER A 1 118 ? -1.844 5.138 8.062 1.00 87.38 118 SER A O 1
ATOM 969 N N . ASP A 1 119 ? -3.472 3.647 8.456 1.00 92.50 119 ASP A N 1
ATOM 970 C CA . ASP A 1 119 ? -2.559 2.534 8.660 1.00 92.50 119 ASP A CA 1
ATOM 971 C C . ASP A 1 119 ? -3.146 1.198 8.205 1.00 92.50 119 ASP A C 1
ATOM 973 O O . ASP A 1 119 ? -4.356 1.037 8.010 1.00 92.50 119 ASP A O 1
ATOM 977 N N . LEU A 1 120 ? -2.246 0.247 7.978 1.00 95.31 120 LEU A N 1
ATOM 978 C CA . LEU A 1 120 ? -2.563 -1.075 7.470 1.00 95.31 120 LEU A CA 1
ATOM 979 C C . LEU A 1 120 ? -1.516 -2.112 7.873 1.00 95.31 120 LEU A C 1
ATOM 981 O O . LEU A 1 120 ? -0.403 -1.781 8.289 1.00 95.31 120 LEU A O 1
ATOM 985 N N . PHE A 1 121 ? -1.867 -3.384 7.692 1.00 96.31 121 PHE A N 1
ATOM 986 C CA . PHE A 1 121 ? -0.944 -4.508 7.814 1.00 96.31 121 PHE A CA 1
ATOM 987 C C . PHE A 1 121 ? -0.783 -5.228 6.481 1.00 96.31 121 PHE A C 1
ATOM 989 O O . PHE A 1 121 ? -1.770 -5.690 5.911 1.00 96.31 121 PHE A O 1
ATOM 996 N N . ALA A 1 122 ? 0.458 -5.396 6.033 1.00 96.38 122 ALA A N 1
ATOM 997 C CA . ALA A 1 122 ? 0.800 -6.112 4.805 1.00 96.38 122 ALA A CA 1
ATOM 998 C C . ALA A 1 122 ? 1.947 -7.103 5.046 1.00 96.38 122 ALA A C 1
ATOM 1000 O O . ALA A 1 122 ? 2.748 -6.938 5.969 1.00 96.38 122 ALA A O 1
ATOM 1001 N N . PHE A 1 123 ? 2.019 -8.150 4.225 1.00 96.06 123 PHE A N 1
ATOM 1002 C CA . PHE A 1 123 ? 3.189 -9.024 4.156 1.00 96.06 123 PHE A CA 1
ATOM 1003 C C . PHE A 1 123 ? 4.057 -8.624 2.968 1.00 96.06 123 PHE A C 1
ATOM 1005 O O . PHE A 1 123 ? 3.542 -8.467 1.868 1.00 96.06 123 PHE A O 1
ATOM 1012 N N . ILE A 1 124 ? 5.362 -8.532 3.204 1.00 95.44 124 ILE A N 1
ATOM 1013 C CA . ILE A 1 124 ? 6.381 -8.202 2.203 1.00 95.44 124 ILE A CA 1
ATOM 1014 C C . ILE A 1 124 ? 7.274 -9.433 2.042 1.00 95.44 124 ILE A C 1
ATOM 1016 O O . ILE A 1 124 ? 7.631 -10.066 3.044 1.00 95.44 124 ILE A O 1
ATOM 1020 N N . LYS A 1 125 ? 7.555 -9.825 0.794 1.00 91.12 125 LYS A N 1
ATOM 1021 C CA . LYS A 1 125 ? 8.175 -11.126 0.451 1.00 91.12 125 LYS A CA 1
ATOM 1022 C C . LYS A 1 125 ? 9.334 -11.037 -0.543 1.00 91.12 125 LYS A C 1
ATOM 1024 O O . LYS A 1 125 ? 9.895 -12.066 -0.911 1.00 91.12 125 LYS A O 1
ATOM 1029 N N . ASP A 1 126 ? 9.616 -9.851 -1.054 1.00 88.38 126 ASP A N 1
ATOM 1030 C CA . ASP A 1 126 ? 10.604 -9.592 -2.101 1.00 88.38 126 ASP A CA 1
ATOM 1031 C C . ASP A 1 126 ? 11.750 -8.695 -1.611 1.00 88.38 126 ASP A C 1
ATOM 1033 O O . ASP A 1 126 ? 12.611 -8.292 -2.392 1.00 88.38 126 ASP A O 1
ATOM 1037 N N . GLY A 1 127 ? 11.794 -8.423 -0.305 1.00 91.19 127 GLY A N 1
ATOM 1038 C CA . GLY A 1 127 ? 12.809 -7.591 0.318 1.00 91.19 127 GLY A CA 1
ATOM 1039 C C . GLY A 1 127 ? 12.626 -6.077 0.135 1.00 91.19 127 GLY A C 1
ATOM 1040 O O . GLY A 1 127 ? 13.532 -5.314 0.492 1.00 91.19 127 GLY A O 1
ATOM 1041 N N . GLU A 1 128 ? 11.502 -5.611 -0.420 1.00 92.31 128 GLU A N 1
ATOM 1042 C CA . GLU A 1 128 ? 11.329 -4.209 -0.808 1.00 92.31 128 GLU A CA 1
ATOM 1043 C C . GLU A 1 128 ? 9.895 -3.716 -0.571 1.00 92.31 128 GLU A C 1
ATOM 1045 O O . GLU A 1 128 ? 8.974 -4.027 -1.308 1.00 92.31 128 GLU A O 1
ATOM 1050 N N . ALA A 1 129 ? 9.707 -2.869 0.441 1.00 95.06 129 ALA A N 1
ATOM 1051 C CA . ALA A 1 129 ? 8.410 -2.260 0.706 1.00 95.06 129 ALA A CA 1
ATOM 1052 C C . ALA A 1 129 ? 8.144 -1.126 -0.284 1.00 95.06 129 ALA A C 1
ATOM 1054 O O . ALA A 1 129 ? 8.927 -0.170 -0.348 1.00 95.06 129 ALA A O 1
ATOM 1055 N N . THR A 1 130 ? 7.013 -1.179 -0.982 1.00 94.38 130 THR A N 1
ATOM 1056 C CA . THR A 1 130 ? 6.602 -0.144 -1.932 1.00 94.38 130 THR A CA 1
ATOM 1057 C C . THR A 1 130 ? 5.262 0.479 -1.548 1.00 94.38 130 THR A C 1
ATOM 1059 O O . THR A 1 130 ? 4.232 -0.193 -1.493 1.00 94.38 130 THR A O 1
ATOM 1062 N N . VAL A 1 131 ? 5.260 1.801 -1.354 1.00 95.19 131 VAL A N 1
ATOM 1063 C CA . VAL A 1 131 ? 4.060 2.623 -1.137 1.00 95.19 131 VAL A CA 1
ATOM 1064 C C . VAL A 1 131 ? 3.979 3.666 -2.245 1.00 95.19 131 VAL A C 1
ATOM 1066 O O . VAL A 1 131 ? 4.842 4.536 -2.336 1.00 95.19 131 VAL A O 1
ATOM 1069 N N . CYS A 1 132 ? 2.956 3.591 -3.094 1.00 93.50 132 CYS A N 1
ATOM 1070 C CA . CYS A 1 132 ? 2.776 4.504 -4.223 1.00 93.50 132 CYS A CA 1
ATOM 1071 C C . CYS A 1 132 ? 1.534 5.371 -4.065 1.00 93.50 132 CYS A C 1
ATOM 1073 O O . CYS A 1 132 ? 0.504 4.904 -3.588 1.00 93.50 132 CYS A O 1
ATOM 1075 N N . LEU A 1 133 ? 1.629 6.611 -4.535 1.00 92.50 133 LEU A N 1
ATOM 1076 C CA . LEU A 1 133 ? 0.549 7.579 -4.605 1.00 92.50 133 LEU A CA 1
ATOM 1077 C C . LEU A 1 133 ? 0.209 7.876 -6.072 1.00 92.50 133 LEU A C 1
ATOM 1079 O O . LEU A 1 133 ? 1.110 8.137 -6.880 1.00 92.50 133 LEU A O 1
ATOM 1083 N N . TYR A 1 134 ? -1.085 7.865 -6.394 1.00 89.19 134 TYR A N 1
ATOM 1084 C CA . TYR A 1 134 ? -1.615 8.049 -7.746 1.00 89.19 134 TYR A CA 1
ATOM 1085 C C . TYR A 1 134 ? -2.449 9.317 -7.827 1.00 89.19 134 TYR A C 1
ATOM 1087 O O . TYR A 1 134 ? -3.438 9.469 -7.114 1.00 89.19 134 TYR A O 1
ATOM 1095 N N . SER A 1 135 ? -2.073 10.213 -8.732 1.00 84.81 135 SER A N 1
ATOM 1096 C CA . SER A 1 135 ? -2.834 11.437 -8.996 1.00 84.81 135 SER A CA 1
ATOM 1097 C C . SER A 1 135 ? -4.186 11.084 -9.623 1.00 84.81 135 SER A C 1
ATOM 1099 O O . SER A 1 135 ? -4.218 10.395 -10.644 1.00 84.81 135 SER A O 1
ATOM 1101 N N . ILE A 1 136 ? -5.291 11.587 -9.065 1.00 78.69 136 ILE A N 1
ATOM 1102 C CA . ILE A 1 136 ? -6.608 11.521 -9.713 1.00 78.69 136 ILE A CA 1
ATOM 1103 C C . ILE A 1 136 ? -6.897 12.883 -10.348 1.00 78.69 136 ILE A C 1
ATOM 1105 O O . ILE A 1 136 ? -6.823 13.924 -9.697 1.00 78.69 136 ILE A O 1
ATOM 1109 N N . ALA A 1 137 ? -7.270 12.876 -11.629 1.00 76.12 137 ALA A N 1
ATOM 1110 C CA . ALA A 1 137 ? -7.611 14.078 -12.389 1.00 76.12 137 ALA A CA 1
ATOM 1111 C C . ALA A 1 137 ? -6.511 15.162 -12.340 1.00 76.12 137 ALA A C 1
ATOM 1113 O O . ALA A 1 137 ? -5.476 15.014 -12.986 1.00 76.12 137 ALA A O 1
ATOM 1114 N N . THR A 1 138 ? -6.749 16.266 -11.626 1.00 76.25 138 THR A N 1
ATOM 1115 C CA . THR A 1 138 ? -5.863 17.442 -11.568 1.00 76.25 138 THR A CA 1
ATOM 1116 C C . THR A 1 138 ? -5.190 17.645 -10.211 1.00 76.25 138 THR A C 1
ATOM 1118 O O . THR A 1 138 ? -4.545 18.682 -10.003 1.00 76.25 138 THR A O 1
ATOM 1121 N N . ASP A 1 139 ? -5.319 16.684 -9.300 1.00 81.12 139 ASP A N 1
ATOM 1122 C CA . ASP A 1 139 ? -4.850 16.815 -7.924 1.00 81.12 139 ASP A CA 1
ATOM 1123 C C . ASP A 1 139 ? -3.503 16.132 -7.714 1.00 81.12 139 ASP A C 1
ATOM 1125 O O . ASP A 1 139 ? -3.290 14.985 -8.104 1.00 81.12 139 ASP A O 1
ATOM 1129 N N . ALA A 1 140 ? -2.581 16.876 -7.101 1.00 86.06 140 ALA A N 1
ATOM 1130 C CA . ALA A 1 140 ? -1.273 16.374 -6.719 1.00 86.06 140 ALA A CA 1
ATOM 1131 C C . ALA A 1 140 ? -1.405 15.570 -5.415 1.00 86.06 140 ALA A C 1
ATOM 1133 O O . ALA A 1 140 ? -1.910 16.112 -4.426 1.00 86.06 140 ALA A O 1
ATOM 1134 N N . PRO A 1 141 ? -0.943 14.310 -5.373 1.00 90.31 141 PRO A N 1
ATOM 1135 C CA . PRO A 1 141 ? -0.873 13.566 -4.131 1.00 90.31 141 PRO A CA 1
ATOM 1136 C C . PRO A 1 141 ? 0.055 14.255 -3.137 1.00 90.31 141 PRO A C 1
ATOM 1138 O O . PRO A 1 141 ? 1.079 14.826 -3.525 1.00 90.31 141 PRO A O 1
ATOM 1141 N N . VAL A 1 142 ? -0.289 14.153 -1.859 1.00 90.00 142 VAL A N 1
ATOM 1142 C CA . VAL A 1 142 ? 0.509 14.664 -0.740 1.00 90.00 142 VAL A CA 1
ATOM 1143 C C . VAL A 1 142 ? 0.810 13.542 0.234 1.00 90.00 142 VAL A C 1
ATOM 1145 O O . VAL A 1 142 ? 0.103 12.544 0.227 1.00 90.00 142 VAL A O 1
ATOM 1148 N N . ILE A 1 143 ? 1.828 13.703 1.072 1.00 92.50 143 ILE A N 1
ATOM 1149 C CA . ILE A 1 143 ? 2.111 12.847 2.229 1.00 92.50 143 ILE A CA 1
ATOM 1150 C C . ILE A 1 143 ? 2.964 13.629 3.232 1.00 92.50 143 ILE A C 1
ATOM 1152 O O . ILE A 1 143 ? 3.897 14.318 2.830 1.00 92.50 143 ILE A O 1
ATOM 1156 N N . GLY A 1 144 ? 2.623 13.560 4.518 1.00 92.44 144 GLY A N 1
ATOM 1157 C CA . GLY A 1 144 ? 3.372 14.209 5.600 1.00 92.44 144 GLY A CA 1
ATOM 1158 C C . GLY A 1 144 ? 4.418 13.286 6.215 1.00 92.44 144 GLY A C 1
ATOM 1159 O O . GLY A 1 144 ? 5.566 13.668 6.409 1.00 92.44 144 GLY A O 1
ATOM 1160 N N . SER A 1 145 ? 4.056 12.024 6.454 1.00 94.12 145 SER A N 1
ATOM 1161 C CA . SER A 1 145 ? 5.018 11.040 6.950 1.00 94.12 145 SER A CA 1
ATOM 1162 C C . SER A 1 145 ? 4.658 9.603 6.576 1.00 94.12 145 SER A C 1
ATOM 1164 O O . SER A 1 145 ? 3.494 9.285 6.310 1.00 94.12 145 SER A O 1
ATOM 1166 N N . LEU A 1 146 ? 5.671 8.732 6.551 1.00 95.94 146 LEU A N 1
ATOM 1167 C CA . LEU A 1 146 ? 5.543 7.302 6.265 1.00 95.94 146 LEU A CA 1
ATOM 1168 C C . LEU A 1 146 ? 6.344 6.475 7.276 1.00 95.94 146 LEU A C 1
ATOM 1170 O O . LEU A 1 146 ? 7.565 6.580 7.365 1.00 95.94 146 LEU A O 1
ATOM 1174 N N . GLU A 1 147 ? 5.668 5.599 8.006 1.00 96.06 147 GLU A N 1
ATOM 1175 C CA . GLU A 1 147 ? 6.266 4.621 8.908 1.00 96.06 147 GLU A CA 1
ATOM 1176 C C . GLU A 1 147 ? 6.075 3.207 8.350 1.00 96.06 147 GLU A C 1
ATOM 1178 O O . GLU A 1 147 ? 4.972 2.813 7.977 1.00 96.06 147 GLU A O 1
ATOM 1183 N N . ILE A 1 148 ? 7.153 2.424 8.326 1.00 96.88 148 ILE A N 1
ATOM 1184 C CA . ILE A 1 148 ? 7.168 1.016 7.922 1.00 96.88 148 ILE A CA 1
ATOM 1185 C C . ILE A 1 148 ? 7.834 0.235 9.053 1.00 96.88 148 ILE A C 1
ATOM 1187 O O . ILE A 1 148 ? 9.055 0.266 9.246 1.00 96.88 148 ILE A O 1
ATOM 1191 N N . VAL A 1 149 ? 7.009 -0.440 9.849 1.00 96.19 149 VAL A N 1
ATOM 1192 C CA . VAL A 1 149 ? 7.406 -1.089 11.100 1.00 96.19 149 VAL A CA 1
ATOM 1193 C C . VAL A 1 149 ? 7.166 -2.585 10.974 1.00 96.19 149 VAL A C 1
ATOM 1195 O O . VAL A 1 149 ? 6.031 -3.028 10.834 1.00 96.19 149 VAL A O 1
ATOM 1198 N N . GLN A 1 150 ? 8.225 -3.387 11.038 1.00 96.56 150 GLN A N 1
ATOM 1199 C CA . GLN A 1 150 ? 8.080 -4.840 11.072 1.00 96.56 150 GLN A CA 1
ATOM 1200 C C . GLN A 1 150 ? 7.432 -5.248 12.397 1.00 96.56 150 GLN A C 1
ATOM 1202 O O . GLN A 1 150 ? 7.923 -4.882 13.469 1.00 96.56 150 GLN A O 1
ATOM 1207 N N . VAL A 1 151 ? 6.353 -6.016 12.311 1.00 96.00 151 VAL A N 1
ATOM 1208 C CA . VAL A 1 151 ? 5.594 -6.523 13.456 1.00 96.00 151 VAL A CA 1
ATOM 1209 C C . VAL A 1 151 ? 5.683 -8.040 13.521 1.00 96.00 151 VAL A C 1
ATOM 1211 O O . VAL A 1 151 ? 6.278 -8.691 12.659 1.00 96.00 151 VAL A O 1
ATOM 1214 N N . ASP A 1 152 ? 5.115 -8.611 14.577 1.00 95.81 152 ASP A N 1
ATOM 1215 C CA . ASP A 1 152 ? 5.034 -10.054 14.699 1.00 95.81 152 ASP A CA 1
ATOM 1216 C C . ASP A 1 152 ? 4.216 -10.637 13.528 1.00 95.81 152 ASP A C 1
ATOM 1218 O O . ASP A 1 152 ? 3.157 -10.095 13.188 1.00 95.81 152 ASP A O 1
ATOM 1222 N N . PRO A 1 153 ? 4.665 -11.736 12.895 1.00 95.12 153 PRO A N 1
ATOM 1223 C CA . PRO A 1 153 ? 3.918 -12.370 11.818 1.00 95.12 153 PRO A CA 1
ATOM 1224 C C . PRO A 1 153 ? 2.484 -12.733 12.198 1.00 95.12 153 PRO A C 1
ATOM 1226 O O . PRO A 1 153 ? 1.647 -12.766 11.303 1.00 95.12 153 PRO A O 1
ATOM 1229 N N . LEU A 1 154 ? 2.191 -12.974 13.482 1.00 94.38 154 LEU A N 1
ATOM 1230 C CA . LEU A 1 154 ? 0.877 -13.356 14.006 1.00 94.38 154 LEU A CA 1
ATOM 1231 C C . LEU A 1 154 ? -0.017 -12.162 14.383 1.00 94.38 154 LEU A C 1
ATOM 1233 O O . LEU A 1 154 ? -1.186 -12.373 14.715 1.00 94.38 154 LEU A O 1
ATOM 1237 N N . SER A 1 155 ? 0.491 -10.923 14.320 1.00 93.62 155 SER A N 1
ATOM 1238 C CA . SER A 1 155 ? -0.283 -9.727 14.672 1.00 93.62 155 SER A CA 1
ATOM 1239 C C . SER A 1 155 ? -1.562 -9.602 13.830 1.00 93.62 155 SER A C 1
ATOM 1241 O O . SER A 1 155 ? -1.546 -9.790 12.605 1.00 93.62 155 SER A O 1
ATOM 1243 N N . TYR A 1 156 ? -2.659 -9.228 14.490 1.00 93.25 156 TYR A N 1
ATOM 1244 C CA . TYR A 1 156 ? -4.003 -9.057 13.929 1.00 93.25 156 TYR A CA 1
ATOM 1245 C C . TYR A 1 156 ? -4.546 -10.312 13.239 1.00 93.25 156 TYR A C 1
ATOM 1247 O O . TYR A 1 156 ? -5.052 -10.253 12.120 1.00 93.25 156 TYR A O 1
ATOM 1255 N N . ALA A 1 157 ? -4.433 -11.457 13.919 1.00 91.00 157 ALA A N 1
ATOM 1256 C CA . ALA A 1 157 ? -5.024 -12.735 13.510 1.00 91.00 157 ALA A CA 1
ATOM 1257 C C . ALA A 1 157 ? -4.652 -13.181 12.081 1.00 91.00 157 ALA A C 1
ATOM 1259 O O . ALA A 1 157 ? -5.429 -13.883 11.427 1.00 91.00 157 ALA A O 1
ATOM 1260 N N . SER A 1 158 ? -3.443 -12.827 11.627 1.00 90.69 158 SER A N 1
ATOM 1261 C CA . SER A 1 158 ? -2.941 -13.117 10.277 1.00 90.69 158 SER A CA 1
ATOM 1262 C C . SER A 1 158 ? -3.088 -14.568 9.794 1.00 90.69 158 SER A C 1
ATOM 1264 O O . SER A 1 158 ? -3.385 -14.750 8.608 1.00 90.69 158 SER A O 1
ATOM 1266 N N . PRO A 1 159 ? -2.987 -15.616 10.647 1.00 90.62 159 PRO A N 1
ATOM 1267 C CA . PRO A 1 159 ? -3.161 -16.991 10.184 1.00 90.62 159 PRO A CA 1
ATOM 1268 C C . PRO A 1 159 ? -4.565 -17.286 9.637 1.00 90.62 159 PRO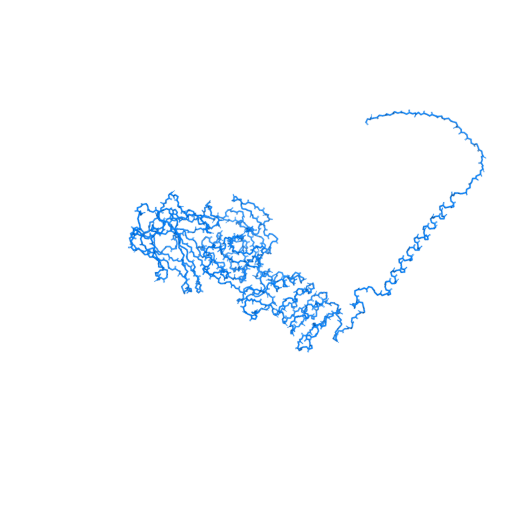 A C 1
ATOM 1270 O O . PRO A 1 159 ? -4.740 -18.274 8.931 1.00 90.62 159 PRO A O 1
ATOM 1273 N N . SER A 1 160 ? -5.558 -16.444 9.946 1.00 88.19 160 SER A N 1
ATOM 1274 C CA . SER A 1 160 ? -6.958 -16.640 9.543 1.00 88.19 160 SER A CA 1
ATOM 1275 C C . SER A 1 160 ? -7.222 -16.297 8.072 1.00 88.19 160 SER A C 1
ATOM 1277 O O . SER A 1 160 ? -8.197 -16.781 7.508 1.00 88.19 160 SER A O 1
ATOM 1279 N N . PHE A 1 161 ? -6.375 -15.471 7.449 1.00 86.81 161 PHE A N 1
ATOM 1280 C CA . PHE A 1 161 ? -6.545 -14.993 6.065 1.00 86.81 161 PHE A CA 1
ATOM 1281 C C . PHE A 1 161 ? -5.260 -15.078 5.218 1.00 86.81 161 PHE A C 1
ATOM 1283 O O . PHE A 1 161 ? -5.292 -14.860 4.008 1.00 86.81 161 PHE A O 1
ATOM 1290 N N . GLY A 1 162 ? -4.130 -15.454 5.824 1.00 88.62 162 GLY A N 1
ATOM 1291 C CA . GLY A 1 162 ? -2.874 -15.720 5.128 1.00 88.62 162 GLY A CA 1
ATOM 1292 C C . GLY A 1 162 ? -2.094 -14.465 4.726 1.00 88.62 162 GLY A C 1
ATOM 1293 O O . GLY A 1 162 ? -2.370 -13.347 5.156 1.00 88.62 162 GLY A O 1
ATOM 1294 N N . ASN A 1 163 ? -1.080 -14.668 3.882 1.00 91.75 163 ASN A N 1
ATOM 1295 C CA . ASN A 1 163 ? -0.075 -13.645 3.565 1.00 91.75 163 ASN A CA 1
ATOM 1296 C C . ASN A 1 163 ? -0.359 -12.883 2.260 1.00 91.75 163 ASN A C 1
ATOM 1298 O O . ASN A 1 163 ? 0.545 -12.231 1.747 1.00 91.75 163 ASN A O 1
ATOM 1302 N N . ASN A 1 164 ? -1.556 -13.032 1.687 1.00 92.56 164 ASN A N 1
ATOM 1303 C CA . ASN A 1 164 ? -1.965 -12.407 0.419 1.00 92.56 164 ASN A CA 1
ATOM 1304 C C . ASN A 1 164 ? -3.140 -11.438 0.627 1.00 92.56 164 ASN A C 1
ATOM 1306 O O . ASN A 1 164 ? -3.931 -11.209 -0.283 1.00 92.56 164 ASN A O 1
ATOM 1310 N N . VAL A 1 165 ? -3.289 -10.918 1.845 1.00 95.19 165 VAL A N 1
ATOM 1311 C CA . VAL A 1 165 ? -4.336 -9.967 2.218 1.00 95.19 165 VAL A CA 1
ATOM 1312 C C . VAL A 1 165 ? -3.688 -8.815 2.969 1.00 95.19 165 VAL A C 1
ATOM 1314 O O . VAL A 1 165 ? -2.916 -9.029 3.910 1.00 95.19 165 VAL A O 1
ATOM 1317 N N . ILE A 1 166 ? -4.030 -7.601 2.557 1.00 96.19 166 ILE A N 1
ATOM 1318 C CA . ILE A 1 166 ? -3.718 -6.370 3.267 1.00 96.19 166 ILE A CA 1
ATOM 1319 C C . ILE A 1 166 ? -4.905 -6.040 4.172 1.00 96.19 166 ILE A C 1
ATOM 1321 O O . ILE A 1 166 ? -6.044 -5.976 3.710 1.00 96.19 166 ILE A O 1
AT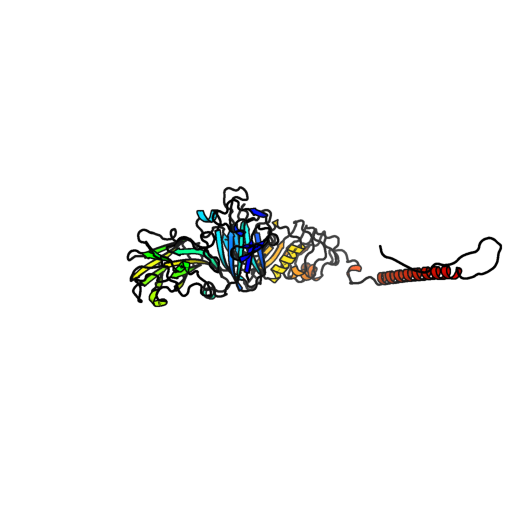OM 1325 N N . LEU A 1 167 ? -4.640 -5.834 5.462 1.00 95.56 167 LEU A N 1
ATOM 1326 C CA . LEU A 1 167 ? -5.643 -5.329 6.398 1.00 95.56 167 LEU A CA 1
ATOM 1327 C C . LEU A 1 167 ? -5.576 -3.811 6.434 1.00 95.56 167 LEU A C 1
ATOM 1329 O O . LEU A 1 167 ? -4.627 -3.272 6.997 1.00 95.56 167 LEU A O 1
ATOM 1333 N N . VAL A 1 168 ? -6.574 -3.129 5.889 1.00 94.69 168 VAL A N 1
ATOM 1334 C CA . VAL A 1 168 ? -6.637 -1.661 5.903 1.00 94.69 168 VAL A CA 1
ATOM 1335 C C . VAL A 1 168 ? -7.529 -1.200 7.041 1.00 94.69 168 VAL A C 1
ATOM 1337 O O . VAL A 1 168 ? -8.665 -1.660 7.146 1.00 94.69 168 VAL A O 1
ATOM 1340 N N . ASN A 1 169 ? -7.035 -0.310 7.901 1.00 92.81 169 ASN A N 1
ATOM 1341 C CA . ASN A 1 169 ? -7.831 0.221 8.999 1.00 92.81 169 ASN A CA 1
ATOM 1342 C C . ASN A 1 169 ? -8.963 1.124 8.476 1.00 92.81 169 ASN A C 1
ATOM 1344 O O . ASN A 1 169 ? -8.712 2.105 7.783 1.00 92.81 169 ASN A O 1
ATOM 1348 N N . TYR A 1 170 ? -10.205 0.802 8.840 1.00 90.94 170 TYR A N 1
ATOM 1349 C CA . TYR A 1 170 ? -11.410 1.594 8.548 1.00 90.94 170 TYR A CA 1
ATOM 1350 C C . TYR A 1 170 ? -11.956 2.321 9.784 1.00 90.94 170 TYR A C 1
ATOM 1352 O O . TYR A 1 170 ? -12.952 3.036 9.702 1.00 90.94 170 TYR A O 1
ATOM 1360 N N . GLY A 1 171 ? -11.330 2.129 10.943 1.00 89.38 171 GLY A N 1
ATOM 1361 C CA . GLY A 1 171 ? -11.685 2.813 12.176 1.00 89.38 171 GLY A CA 1
ATOM 1362 C C . GLY A 1 171 ? -11.287 2.032 13.424 1.00 89.38 171 GLY A C 1
ATOM 1363 O O . GLY A 1 171 ? -11.347 0.801 13.464 1.00 89.38 171 GLY A O 1
ATOM 1364 N N . ARG A 1 172 ? -10.928 2.779 14.472 1.00 93.06 172 ARG A N 1
ATOM 1365 C CA . ARG A 1 172 ? -10.705 2.276 15.834 1.00 93.06 172 ARG A CA 1
ATOM 1366 C C . ARG A 1 172 ? -11.479 3.120 16.825 1.00 93.06 172 ARG A C 1
ATOM 1368 O O . ARG A 1 172 ? -11.168 4.294 16.985 1.00 93.06 172 ARG A O 1
ATOM 1375 N N . LEU A 1 173 ? -12.472 2.534 17.474 1.00 95.19 173 LEU A N 1
ATOM 1376 C CA . LEU A 1 173 ? -13.332 3.188 18.450 1.00 95.19 173 LEU A CA 1
ATOM 1377 C C . LEU A 1 173 ? -12.877 2.868 19.870 1.00 95.19 173 LEU A C 1
ATOM 1379 O O . LEU A 1 173 ? -12.710 1.697 20.216 1.00 95.19 173 LEU A O 1
ATOM 1383 N N . THR A 1 174 ? -12.759 3.899 20.698 1.00 96.50 174 THR A N 1
ATOM 1384 C CA . THR A 1 174 ? -12.727 3.778 22.158 1.00 96.50 174 THR A CA 1
ATOM 1385 C C . THR A 1 174 ? -14.106 4.122 22.712 1.00 96.50 174 THR A C 1
ATOM 1387 O O . THR A 1 174 ? -14.685 5.152 22.360 1.00 96.50 174 THR A O 1
ATOM 1390 N N . CYS A 1 175 ? -14.675 3.223 23.514 1.00 97.38 175 CYS A N 1
ATOM 1391 C CA . CYS A 1 175 ? -16.083 3.281 23.898 1.00 97.38 175 CYS A CA 1
ATOM 1392 C C . CYS A 1 175 ? -16.257 3.900 25.283 1.00 97.38 175 CYS A C 1
ATOM 1394 O O . CYS A 1 175 ? -15.788 3.357 26.283 1.00 97.38 175 CYS A O 1
ATOM 1396 N N . GLY A 1 176 ? -16.979 5.020 25.355 1.00 94.75 176 GLY A N 1
ATOM 1397 C CA . GLY A 1 176 ? -17.179 5.738 26.616 1.00 94.75 176 GLY A CA 1
ATOM 1398 C C . GLY A 1 176 ? -15.988 6.601 27.052 1.00 94.75 176 GLY A C 1
ATOM 1399 O O . GLY A 1 176 ? -15.917 6.996 28.215 1.00 94.75 176 GLY A O 1
ATOM 1400 N N . SER A 1 177 ? -15.071 6.939 26.142 1.00 94.88 177 SER A N 1
ATOM 1401 C CA . SER A 1 177 ? -14.003 7.915 26.390 1.00 94.88 177 SER A CA 1
ATOM 1402 C C . SER A 1 177 ? -13.882 8.943 25.267 1.00 94.88 177 SER A C 1
ATOM 1404 O O . SER A 1 177 ? -14.429 8.792 24.171 1.00 94.88 177 SER A O 1
ATOM 1406 N N . ASN A 1 178 ? -13.107 9.993 25.541 1.00 93.56 178 ASN A N 1
ATOM 1407 C CA . ASN A 1 178 ? -12.597 10.875 24.497 1.00 93.56 178 ASN A CA 1
ATOM 1408 C C . ASN A 1 178 ? -11.586 10.124 23.615 1.00 93.56 178 ASN A C 1
ATOM 1410 O O . ASN A 1 178 ? -11.020 9.109 24.037 1.00 93.56 178 ASN A O 1
ATOM 1414 N N . SER A 1 179 ? -11.354 10.643 22.406 1.00 91.75 179 SER A N 1
ATOM 1415 C CA . SER A 1 179 ? -10.291 10.161 21.521 1.00 91.75 179 SER A CA 1
ATOM 1416 C C . SER A 1 179 ? -8.921 10.270 22.200 1.00 91.75 179 SER A C 1
ATOM 1418 O O . SER A 1 179 ? -8.685 11.206 22.966 1.00 91.75 179 SER A O 1
ATOM 1420 N N . PHE A 1 180 ? -8.012 9.343 21.900 1.00 91.69 180 PHE A N 1
ATOM 1421 C CA . PHE A 1 180 ? -6.654 9.336 22.447 1.00 91.69 180 PHE A CA 1
ATOM 1422 C C . PHE A 1 180 ? -5.628 8.791 21.441 1.00 91.69 180 PHE A C 1
ATOM 1424 O O . PHE A 1 180 ? -5.980 8.149 20.448 1.00 91.69 180 PHE A O 1
ATOM 1431 N N . GLY A 1 181 ? -4.347 9.039 21.713 1.00 89.19 181 GLY A N 1
ATOM 1432 C CA . GLY A 1 181 ? -3.223 8.710 20.834 1.00 89.19 181 GLY A CA 1
ATOM 1433 C C . GLY A 1 181 ? -2.756 9.917 20.008 1.00 89.19 181 GLY A C 1
ATOM 1434 O O . GLY A 1 181 ? -3.139 11.052 20.312 1.00 89.19 181 GLY A O 1
ATOM 1435 N N . PRO A 1 182 ? -1.921 9.704 18.972 1.00 83.00 182 PRO A N 1
ATOM 1436 C CA . PRO A 1 182 ? -1.333 10.798 18.196 1.00 83.00 182 PRO A CA 1
ATOM 1437 C C . PRO A 1 182 ? -2.391 11.751 17.626 1.00 83.00 182 PRO A C 1
ATOM 1439 O O . PRO A 1 182 ? -3.345 11.304 16.992 1.00 83.00 182 PRO A O 1
ATOM 1442 N N . GLY A 1 183 ? -2.217 13.052 17.872 1.00 78.94 183 GLY A N 1
ATOM 1443 C CA . GLY A 1 183 ? -3.173 14.101 17.502 1.00 78.94 183 GLY A CA 1
ATOM 1444 C C . GLY A 1 183 ? -4.275 14.385 18.533 1.00 78.94 183 GLY A C 1
ATOM 1445 O O . GLY A 1 183 ? -5.031 15.336 18.365 1.00 78.94 183 GLY A O 1
ATOM 1446 N N . PHE A 1 184 ? -4.393 13.591 19.604 1.00 82.69 184 PHE A N 1
ATOM 1447 C CA . PHE A 1 184 ? -5.466 13.741 20.601 1.00 82.69 184 PHE A CA 1
ATOM 1448 C C . PHE A 1 184 ? -4.959 13.813 22.042 1.00 82.69 184 PHE A C 1
ATOM 1450 O O . PHE A 1 184 ? -5.499 14.564 22.854 1.00 82.69 184 PHE A O 1
ATOM 1457 N N . SER A 1 185 ? -3.936 13.031 22.382 1.00 84.81 185 SER A N 1
ATOM 1458 C CA . SER A 1 185 ? -3.385 12.964 23.735 1.00 84.81 185 SER A CA 1
ATOM 1459 C C . SER A 1 185 ? -1.918 12.523 23.723 1.00 84.81 185 SER A C 1
ATOM 1461 O O . SER A 1 185 ? -1.373 12.134 22.691 1.00 84.81 185 SER A O 1
ATOM 1463 N N . ASN A 1 186 ? -1.268 12.568 24.889 1.00 77.88 186 ASN A N 1
ATOM 1464 C CA . ASN A 1 186 ? 0.122 12.129 25.065 1.00 77.88 186 ASN A CA 1
ATOM 1465 C C . ASN A 1 186 ? 0.235 10.654 25.508 1.00 77.88 186 ASN A C 1
ATOM 1467 O O . ASN A 1 186 ? 1.216 10.263 26.141 1.00 77.88 186 ASN A O 1
ATOM 1471 N N . ASP A 1 187 ? -0.797 9.850 25.243 1.00 79.69 187 ASP A N 1
ATOM 1472 C CA . ASP A 1 187 ? -0.804 8.426 25.573 1.00 79.69 187 ASP A CA 1
ATOM 1473 C C . ASP A 1 187 ? 0.162 7.654 24.672 1.00 79.69 187 ASP A C 1
ATOM 1475 O O . ASP A 1 187 ? 0.230 7.875 23.460 1.00 79.69 187 ASP A O 1
ATOM 1479 N N . THR A 1 188 ? 0.891 6.709 25.261 1.00 70.06 188 THR A N 1
ATOM 1480 C CA . THR A 1 188 ? 1.820 5.858 24.525 1.00 70.06 188 THR A CA 1
ATOM 1481 C C . THR A 1 188 ? 1.169 4.519 24.196 1.00 70.06 188 THR A C 1
ATOM 1483 O O . THR A 1 188 ? 0.820 3.724 25.065 1.00 70.06 188 THR A O 1
ATOM 1486 N N . ASP A 1 189 ? 1.023 4.258 22.902 1.00 85.75 189 ASP A N 1
ATOM 1487 C CA . ASP A 1 189 ? 0.729 2.939 22.353 1.00 85.75 189 ASP A CA 1
ATOM 1488 C C . ASP A 1 189 ? 1.969 2.448 21.603 1.00 85.75 189 ASP A C 1
ATOM 1490 O O . ASP A 1 189 ? 2.578 3.202 20.842 1.00 85.75 189 ASP A O 1
ATOM 1494 N N . ARG A 1 190 ? 2.342 1.178 21.781 1.00 87.12 190 ARG A N 1
ATOM 1495 C CA . ARG A 1 190 ? 3.531 0.602 21.144 1.00 87.12 190 ARG A CA 1
ATOM 1496 C C . ARG A 1 190 ? 3.459 0.649 19.617 1.00 87.12 190 ARG A C 1
ATOM 1498 O O . ARG A 1 190 ? 4.495 0.765 18.966 1.00 87.12 190 ARG A O 1
ATOM 1505 N N . PHE A 1 191 ? 2.255 0.548 19.056 1.00 87.94 191 PHE A N 1
ATOM 1506 C CA . PHE A 1 191 ? 2.022 0.662 17.612 1.00 87.94 191 PHE A CA 1
ATOM 1507 C C . PHE A 1 191 ? 1.720 2.111 17.189 1.00 87.94 191 PHE A C 1
ATOM 1509 O O . PHE A 1 191 ? 1.579 2.387 16.002 1.00 87.94 191 PHE A O 1
ATOM 1516 N N . GLY A 1 192 ? 1.622 3.043 18.143 1.00 85.56 192 GLY A N 1
ATOM 1517 C CA . GLY A 1 192 ? 1.275 4.438 17.886 1.00 85.56 192 GLY A CA 1
ATOM 1518 C C . GLY A 1 192 ? -0.129 4.624 17.309 1.00 85.56 192 GLY A C 1
ATOM 1519 O O . GLY A 1 192 ? -0.348 5.581 16.572 1.00 85.56 192 GLY A O 1
ATOM 1520 N N . ARG A 1 193 ? -1.077 3.718 17.580 1.00 89.62 193 ARG A N 1
ATOM 1521 C CA . ARG A 1 193 ? -2.450 3.821 17.069 1.00 89.62 193 ARG A CA 1
ATOM 1522 C C . ARG A 1 193 ? -3.162 4.998 17.723 1.00 89.62 193 ARG A C 1
ATOM 1524 O O . ARG A 1 193 ? -2.978 5.284 18.906 1.00 89.62 193 ARG A O 1
ATOM 1531 N N . ALA A 1 194 ? -4.025 5.633 16.945 1.00 88.75 194 ALA A N 1
ATOM 1532 C CA . ALA A 1 194 ? -4.993 6.592 17.447 1.00 88.75 194 ALA A CA 1
ATOM 1533 C C . ALA A 1 194 ? -6.373 5.923 17.538 1.00 88.75 194 ALA A C 1
ATOM 1535 O O . ALA A 1 194 ? -6.738 5.116 16.678 1.00 88.75 194 ALA A O 1
ATOM 1536 N N . TRP A 1 195 ? -7.119 6.261 18.587 1.00 92.00 195 TRP A N 1
ATOM 1537 C CA . TRP A 1 195 ? -8.449 5.733 18.883 1.00 92.00 195 TRP A CA 1
ATOM 1538 C C . TRP A 1 195 ? -9.445 6.886 18.923 1.00 92.00 195 TRP A C 1
ATOM 1540 O O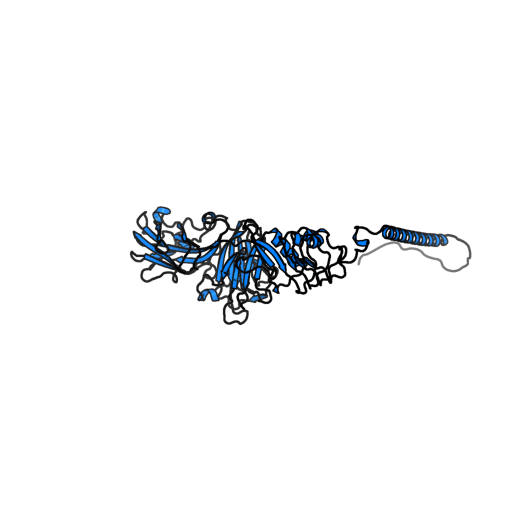 . TRP A 1 195 ? -9.239 7.858 19.650 1.00 92.00 195 TRP A O 1
ATOM 1550 N N . GLN A 1 196 ? -10.520 6.787 18.145 1.00 91.31 196 GLN A N 1
ATOM 1551 C CA . GLN A 1 196 ? -11.559 7.811 18.078 1.00 91.31 196 GLN A CA 1
ATOM 1552 C C . GLN A 1 196 ? -12.676 7.530 19.076 1.00 91.31 196 GLN A C 1
ATOM 1554 O O . GLN A 1 196 ? -13.046 6.378 19.300 1.00 91.31 196 GLN A O 1
ATOM 1559 N N . SER A 1 197 ? -13.238 8.589 19.651 1.00 93.69 197 SER A N 1
ATOM 1560 C CA . SER A 1 197 ? -14.442 8.472 20.468 1.00 93.69 197 SER A CA 1
ATOM 1561 C C . SER A 1 197 ? -15.588 7.853 19.666 1.00 93.69 197 SER A C 1
ATOM 1563 O O . SER A 1 197 ? -15.815 8.180 18.498 1.00 93.69 197 SER A O 1
ATOM 1565 N N . ASP A 1 198 ? -16.334 6.970 20.313 1.00 94.81 198 ASP A N 1
ATOM 1566 C CA . ASP A 1 198 ? -17.439 6.242 19.710 1.00 94.81 198 ASP A CA 1
ATOM 1567 C C . ASP A 1 198 ? -18.744 7.049 19.594 1.00 94.81 198 ASP A C 1
ATOM 1569 O O . ASP A 1 198 ? -19.696 6.598 18.955 1.00 94.81 198 ASP A O 1
ATOM 1573 N N . ILE A 1 199 ? -18.776 8.267 20.146 1.00 92.12 199 ILE A N 1
ATOM 1574 C CA . ILE A 1 199 ? -19.967 9.121 20.279 1.00 92.12 199 ILE A CA 1
ATOM 1575 C C . ILE A 1 199 ? -20.740 9.347 18.968 1.00 92.12 199 ILE A C 1
ATOM 1577 O O . ILE A 1 199 ? -21.965 9.433 18.986 1.00 92.12 199 ILE A O 1
ATOM 1581 N N . ASN A 1 200 ? -20.040 9.389 17.831 1.00 89.94 200 ASN A N 1
ATOM 1582 C CA . ASN A 1 200 ? -20.633 9.613 16.507 1.00 89.94 200 ASN A CA 1
ATOM 1583 C C . ASN A 1 200 ? -21.066 8.318 15.796 1.00 89.94 200 ASN A C 1
ATOM 1585 O O . ASN A 1 200 ? -21.665 8.376 14.724 1.00 89.94 200 ASN A O 1
ATOM 1589 N N . PHE A 1 201 ? -20.758 7.153 16.370 1.00 92.88 201 PHE A N 1
ATOM 1590 C CA . PHE A 1 201 ? -21.025 5.834 15.787 1.00 92.88 201 PHE A CA 1
ATOM 1591 C C . PHE A 1 201 ? -22.127 5.074 16.530 1.00 92.88 201 PHE A C 1
ATOM 1593 O O . PHE A 1 201 ? -22.704 4.133 15.977 1.00 92.88 201 PHE A O 1
ATOM 1600 N N . VAL A 1 202 ? -22.433 5.478 17.766 1.00 93.38 202 VAL A N 1
ATOM 1601 C CA . VAL A 1 202 ? -23.545 4.944 18.558 1.00 93.38 202 VAL A CA 1
ATOM 1602 C C . VAL A 1 202 ? -24.868 5.508 18.035 1.00 93.38 202 VAL A C 1
ATOM 1604 O O . VAL A 1 202 ? -25.037 6.715 17.895 1.00 93.38 202 VAL A O 1
ATOM 1607 N N . ASN A 1 203 ? -25.848 4.640 17.785 1.00 90.88 203 ASN A N 1
ATOM 1608 C CA . ASN A 1 203 ? -27.138 5.040 17.211 1.00 90.88 203 ASN A CA 1
ATOM 1609 C C . ASN A 1 203 ? -27.993 5.925 18.149 1.00 90.88 203 ASN A C 1
ATOM 1611 O O . ASN A 1 203 ? -28.791 6.729 17.676 1.00 90.88 203 ASN A O 1
ATOM 1615 N N . SER A 1 204 ? -27.879 5.767 19.474 1.00 86.75 204 SER A N 1
ATOM 1616 C CA . SER A 1 204 ? -28.577 6.608 20.461 1.00 86.75 204 SER A CA 1
ATOM 1617 C C . SER A 1 204 ? -27.865 6.606 21.815 1.00 86.75 204 SER A C 1
ATOM 1619 O O . SER A 1 204 ? -27.510 5.544 22.325 1.00 86.75 204 SER A O 1
ATOM 1621 N N . LEU A 1 205 ? -27.723 7.792 22.417 1.00 84.81 205 LEU A N 1
ATOM 1622 C CA . LEU A 1 205 ? -27.063 8.000 23.715 1.00 84.81 205 LEU A CA 1
ATOM 1623 C C . LEU A 1 205 ? -28.043 8.146 24.896 1.00 84.81 205 LEU A C 1
ATOM 1625 O O . LEU A 1 205 ? -27.626 8.140 26.051 1.00 84.81 205 LEU A O 1
ATOM 1629 N N . GLU A 1 206 ? -29.357 8.244 24.657 1.00 82.69 206 GLU A N 1
ATOM 1630 C CA . GLU A 1 206 ? -30.351 8.575 25.702 1.00 82.69 206 GLU A CA 1
ATOM 1631 C C . GLU A 1 206 ? -30.437 7.546 26.845 1.00 82.69 206 GLU A C 1
ATOM 1633 O O . GLU A 1 206 ? -30.975 7.833 27.914 1.00 82.69 206 GLU A O 1
ATOM 1638 N N . ARG A 1 207 ? -29.923 6.328 26.632 1.00 88.06 207 ARG A N 1
ATOM 1639 C CA . ARG A 1 207 ? -29.939 5.231 27.616 1.00 88.06 207 ARG A CA 1
ATOM 1640 C C . ARG A 1 207 ? -28.566 4.630 27.877 1.00 88.06 207 ARG A C 1
ATOM 1642 O O . ARG A 1 207 ? -28.479 3.538 28.439 1.00 88.06 207 ARG A O 1
ATOM 1649 N N . THR A 1 208 ? -27.509 5.319 27.466 1.00 93.81 208 THR A N 1
ATOM 1650 C CA . THR A 1 208 ? -26.140 4.858 27.679 1.00 93.81 208 THR A CA 1
ATOM 1651 C C . THR A 1 208 ? -25.584 5.390 28.992 1.00 93.81 208 THR A C 1
ATOM 1653 O O . THR A 1 208 ? -25.937 6.479 29.440 1.00 93.81 208 THR A O 1
ATOM 1656 N N . HIS A 1 209 ? -24.703 4.617 29.608 1.00 94.88 209 HIS A N 1
ATOM 1657 C CA . HIS A 1 209 ? -23.945 4.997 30.786 1.00 94.88 209 HIS A CA 1
ATOM 1658 C C . HIS A 1 209 ? -22.486 4.608 30.569 1.00 94.88 209 HIS A C 1
ATOM 1660 O O . HIS A 1 209 ? -22.203 3.540 30.027 1.00 94.88 209 HIS A O 1
ATOM 1666 N N . VAL A 1 210 ? -21.571 5.481 30.975 1.00 97.19 210 VAL A N 1
ATOM 1667 C CA . VAL A 1 210 ? -20.133 5.234 30.882 1.00 97.19 210 VAL A CA 1
ATOM 1668 C C . VAL A 1 210 ? -19.648 4.698 32.217 1.00 97.19 210 VAL A C 1
ATOM 1670 O O . VAL A 1 210 ? -19.838 5.339 33.250 1.00 97.19 210 VAL A O 1
ATOM 1673 N N . LEU A 1 211 ? -18.995 3.543 32.181 1.00 97.31 211 LEU A N 1
ATOM 1674 C CA . LEU A 1 211 ? -18.233 3.017 33.303 1.00 97.31 211 LEU A CA 1
ATOM 1675 C C . LEU A 1 211 ? -16.769 3.402 33.132 1.00 97.31 211 LEU A C 1
ATOM 1677 O O . LEU A 1 211 ? -16.234 3.367 32.024 1.00 97.31 211 LEU A O 1
ATOM 1681 N N . SER A 1 212 ? -16.115 3.739 34.237 1.00 97.56 212 SER A N 1
ATOM 1682 C CA . SER A 1 212 ? -14.680 3.993 34.264 1.00 97.56 212 SER A CA 1
ATOM 1683 C C . SER A 1 212 ? -14.052 3.399 35.516 1.00 97.56 212 SER A C 1
ATOM 1685 O O . SER A 1 212 ? -14.700 3.242 36.554 1.00 97.56 212 SER A O 1
ATOM 1687 N N . THR A 1 213 ? -12.775 3.047 35.421 1.00 97.00 213 THR A N 1
ATOM 1688 C CA . THR A 1 213 ? -12.017 2.511 36.547 1.00 97.00 213 THR A CA 1
ATOM 1689 C C . THR A 1 213 ? -10.585 3.020 36.555 1.00 97.00 213 THR A C 1
ATOM 1691 O O . THR A 1 213 ? -9.988 3.275 35.515 1.00 97.00 213 THR A O 1
ATOM 1694 N N . GLN A 1 214 ? -10.031 3.143 37.760 1.00 94.81 214 GLN A N 1
ATOM 1695 C CA . GLN A 1 214 ? -8.607 3.401 37.991 1.00 94.81 214 GLN A CA 1
ATOM 1696 C C . GLN A 1 214 ? -7.837 2.109 38.306 1.00 94.81 214 GLN A C 1
ATOM 1698 O O . GLN A 1 214 ? -6.619 2.129 38.475 1.00 94.81 214 GLN A O 1
ATOM 1703 N N . ASN A 1 215 ? -8.539 0.974 38.404 1.00 94.38 215 ASN A N 1
ATOM 1704 C CA . ASN A 1 215 ? -7.905 -0.315 38.635 1.00 94.38 215 ASN A CA 1
ATOM 1705 C C . ASN A 1 215 ? -7.078 -0.728 37.414 1.00 94.38 215 ASN A C 1
ATOM 1707 O O . ASN A 1 215 ? -7.449 -0.480 36.266 1.00 94.38 215 ASN A O 1
ATOM 1711 N N . LEU A 1 216 ? -5.965 -1.411 37.675 1.00 94.44 216 LEU A N 1
ATOM 1712 C CA . LEU A 1 216 ? -5.139 -2.000 36.627 1.00 94.44 216 LEU A CA 1
ATOM 1713 C C . LEU A 1 216 ? -5.911 -3.110 35.907 1.00 94.44 216 LEU A C 1
ATOM 1715 O O . LEU A 1 216 ? -6.400 -4.041 36.551 1.00 94.44 216 LEU A O 1
ATOM 1719 N N . ILE A 1 217 ? -5.962 -3.033 34.576 1.00 96.56 217 ILE A N 1
ATOM 1720 C CA . ILE A 1 217 ? -6.533 -4.084 33.732 1.00 96.56 217 ILE A CA 1
ATOM 1721 C C . ILE A 1 217 ? -5.432 -5.067 33.332 1.00 96.56 217 ILE A C 1
ATOM 1723 O O . ILE A 1 217 ? -4.471 -4.708 32.645 1.00 96.56 217 ILE A O 1
ATOM 1727 N N . LYS A 1 218 ? -5.573 -6.322 33.760 1.00 96.69 218 LYS A N 1
ATOM 1728 C CA . LYS A 1 218 ? -4.646 -7.414 33.437 1.00 96.69 218 LYS A CA 1
ATOM 1729 C C . LYS A 1 218 ? -4.758 -7.825 31.967 1.00 96.69 218 LYS A C 1
ATOM 1731 O O . LYS A 1 218 ? -5.774 -7.580 31.321 1.00 96.69 218 LYS A O 1
ATOM 1736 N N . SER A 1 219 ? -3.727 -8.497 31.455 1.00 95.06 219 SER A N 1
ATOM 1737 C CA . SER A 1 219 ? -3.678 -9.030 30.078 1.00 95.06 219 SER A CA 1
ATOM 1738 C C . SER A 1 219 ? -3.789 -7.970 28.972 1.00 95.06 219 SER A C 1
ATOM 1740 O O . SER A 1 219 ? -4.115 -8.287 27.829 1.00 95.06 219 SER A O 1
ATOM 1742 N N . THR A 1 220 ? -3.477 -6.718 29.305 1.00 93.50 220 THR A N 1
ATOM 1743 C CA . THR A 1 220 ? -3.250 -5.622 28.357 1.00 93.50 220 THR A CA 1
ATOM 1744 C C . THR A 1 220 ? -1.781 -5.602 27.926 1.00 93.50 220 THR A C 1
ATOM 1746 O O . THR A 1 220 ? -0.945 -6.276 28.539 1.00 93.50 220 THR A O 1
ATOM 1749 N N . ASP A 1 221 ? -1.477 -4.895 26.834 1.00 92.12 221 ASP A N 1
ATOM 1750 C CA . ASP A 1 221 ? -0.118 -4.754 26.287 1.00 92.12 221 ASP A CA 1
ATOM 1751 C C . ASP A 1 221 ? 0.619 -6.098 26.070 1.00 92.12 221 ASP A C 1
ATOM 1753 O O . ASP A 1 221 ? 1.825 -6.240 26.262 1.00 92.12 221 ASP A O 1
ATOM 1757 N N . GLN A 1 222 ? -0.132 -7.140 25.699 1.00 92.75 222 GLN A N 1
ATOM 1758 C CA . GLN A 1 222 ? 0.416 -8.470 25.435 1.00 92.75 222 GLN A CA 1
ATOM 1759 C C . GLN A 1 222 ? 0.761 -8.646 23.958 1.00 92.75 222 GLN A C 1
ATOM 1761 O O . GLN A 1 222 ? 0.060 -8.138 23.077 1.00 92.75 222 GLN A O 1
ATOM 1766 N N . ALA A 1 223 ? 1.786 -9.457 23.691 1.00 91.56 223 ALA A N 1
ATOM 1767 C CA . ALA A 1 223 ? 2.032 -9.966 22.348 1.00 91.56 223 ALA A CA 1
ATOM 1768 C C . ALA A 1 223 ? 0.764 -10.663 21.796 1.00 91.56 223 ALA A C 1
ATOM 1770 O O . ALA A 1 223 ? -0.008 -11.259 22.547 1.00 91.56 223 ALA A O 1
ATOM 1771 N N . HIS A 1 224 ? 0.475 -10.590 20.501 1.00 93.75 224 HIS A N 1
ATOM 1772 C CA . HIS A 1 224 ? 1.289 -9.998 19.432 1.00 93.75 224 HIS A CA 1
ATOM 1773 C C . HIS A 1 224 ? 0.884 -8.554 19.064 1.00 93.75 224 HIS A C 1
ATOM 1775 O O . HIS A 1 224 ? 1.533 -7.934 18.223 1.00 93.75 224 HIS A O 1
ATOM 1781 N N . ASP A 1 225 ? -0.161 -8.011 19.698 1.00 93.44 225 ASP A N 1
ATOM 1782 C CA . ASP A 1 225 ? -0.854 -6.788 19.245 1.00 93.44 225 ASP A CA 1
ATOM 1783 C C . ASP A 1 225 ? -0.742 -5.593 20.206 1.00 93.44 225 ASP A C 1
ATOM 1785 O O . ASP A 1 225 ? -1.086 -4.467 19.839 1.00 93.44 225 ASP A O 1
ATOM 1789 N N . TYR A 1 226 ? -0.280 -5.826 21.439 1.00 94.38 226 TYR A N 1
ATOM 1790 C CA . TYR A 1 226 ? 0.111 -4.789 22.401 1.00 94.38 226 TYR A CA 1
ATOM 1791 C C . TYR A 1 226 ? -0.956 -3.703 22.633 1.00 94.38 226 TYR A C 1
ATOM 1793 O O . TYR A 1 226 ? -0.662 -2.515 22.602 1.00 94.38 226 TYR A O 1
ATOM 1801 N N . PHE A 1 227 ? -2.231 -4.085 22.789 1.00 94.81 227 PHE A N 1
ATOM 1802 C CA . PHE A 1 227 ? -3.323 -3.116 22.973 1.00 94.81 227 PHE A CA 1
ATOM 1803 C C . PHE A 1 227 ? -3.154 -2.286 24.256 1.00 94.81 227 PHE A C 1
ATOM 1805 O O . PHE A 1 227 ? -2.892 -2.876 25.313 1.00 94.81 227 PHE A O 1
ATOM 1812 N N . PRO A 1 228 ? -3.354 -0.954 24.196 1.00 93.94 228 PRO A N 1
ATOM 1813 C CA . PRO A 1 228 ? -3.058 -0.067 25.313 1.00 93.94 228 PRO A CA 1
ATOM 1814 C C . PRO A 1 228 ? -4.019 -0.300 26.491 1.00 93.94 228 PRO A C 1
ATOM 1816 O O . PRO A 1 228 ? -5.219 -0.485 26.271 1.00 93.94 228 PRO A O 1
ATOM 1819 N N . PRO A 1 229 ? -3.544 -0.241 27.751 1.00 93.06 229 PRO A N 1
ATOM 1820 C CA . PRO A 1 229 ? -4.401 -0.410 28.925 1.00 93.06 229 PRO A CA 1
ATOM 1821 C C . PRO A 1 229 ? -5.547 0.605 29.009 1.00 93.06 229 PRO A C 1
ATOM 1823 O O . PRO A 1 229 ? -6.642 0.240 29.433 1.00 93.06 229 PRO A O 1
ATOM 1826 N N . HIS A 1 230 ? -5.306 1.845 28.565 1.00 93.31 230 HIS A N 1
ATOM 1827 C CA . HIS A 1 230 ? -6.289 2.934 28.565 1.00 93.31 230 HIS A CA 1
ATOM 1828 C C . HIS A 1 230 ? -7.593 2.544 27.847 1.00 93.31 230 HIS A C 1
ATOM 1830 O O . HIS A 1 230 ? -8.677 2.836 28.350 1.00 93.31 230 HIS A O 1
ATOM 1836 N N . LEU A 1 231 ? -7.505 1.768 26.756 1.00 96.00 231 LEU A N 1
ATOM 1837 C CA . LEU A 1 231 ? -8.669 1.269 26.015 1.00 96.00 231 LEU A CA 1
ATOM 1838 C C . LEU A 1 231 ? -9.655 0.500 26.906 1.00 96.00 231 LEU A C 1
ATOM 1840 O O . LEU A 1 231 ? -10.856 0.563 26.692 1.00 96.00 231 LEU A O 1
ATOM 1844 N N . TYR A 1 232 ? -9.163 -0.220 27.915 1.00 97.38 232 TYR A N 1
ATOM 1845 C CA . TYR A 1 232 ? -9.977 -1.097 28.762 1.00 97.38 232 TYR A CA 1
ATOM 1846 C C . TYR A 1 232 ? -10.395 -0.453 30.092 1.00 97.38 232 TYR A C 1
ATOM 1848 O O . TYR A 1 232 ? -11.065 -1.092 30.901 1.00 97.38 232 TYR A O 1
ATOM 1856 N N . GLN A 1 233 ? -9.995 0.795 30.351 1.00 96.56 233 GLN A N 1
ATOM 1857 C CA . GLN A 1 233 ? -10.336 1.514 31.586 1.00 96.56 233 GLN A CA 1
ATOM 1858 C C . GLN A 1 233 ? -11.689 2.220 31.519 1.00 96.56 233 GLN A C 1
ATOM 1860 O O . GLN A 1 233 ? -12.212 2.635 32.555 1.00 96.56 233 GLN A O 1
ATOM 1865 N N . THR A 1 234 ? -12.257 2.343 30.321 1.00 97.94 234 THR A N 1
ATOM 1866 C CA . THR A 1 234 ? -13.590 2.901 30.088 1.00 97.94 234 THR A CA 1
ATOM 1867 C C . THR A 1 234 ? -14.427 1.925 29.281 1.00 97.94 234 THR A C 1
ATOM 1869 O O . THR A 1 234 ? -13.884 1.115 28.528 1.00 97.94 234 THR A O 1
ATOM 1872 N N . ALA A 1 235 ? -15.738 1.947 29.496 1.00 97.94 235 ALA A N 1
ATOM 1873 C CA . ALA A 1 235 ? -16.671 1.147 28.725 1.00 97.94 235 ALA A CA 1
ATOM 1874 C C . ALA A 1 235 ? -18.023 1.844 28.599 1.00 97.94 235 ALA A C 1
ATOM 1876 O O . ALA A 1 235 ? -18.491 2.492 29.541 1.00 97.94 235 ALA A O 1
ATOM 1877 N N . LEU A 1 236 ? -18.695 1.628 27.472 1.00 97.69 236 LEU A N 1
ATOM 1878 C CA . LEU A 1 236 ? -20.087 2.013 27.289 1.00 97.69 236 LEU A CA 1
ATOM 1879 C C . LEU A 1 236 ? -21.006 0.841 27.667 1.00 97.69 236 LEU A C 1
ATOM 1881 O O . LEU A 1 236 ? -20.823 -0.291 27.219 1.00 97.69 236 LEU A O 1
ATOM 1885 N N . THR A 1 237 ? -22.007 1.117 28.500 1.00 96.75 237 THR A N 1
ATOM 1886 C CA . THR A 1 237 ? -23.080 0.191 28.901 1.00 96.75 237 THR A CA 1
ATOM 1887 C C . THR A 1 237 ? -24.431 0.900 28.788 1.00 96.75 237 THR A C 1
ATOM 1889 O O . THR A 1 237 ? -24.515 2.078 28.440 1.00 96.75 237 THR A O 1
ATOM 1892 N N . LEU A 1 238 ? -25.517 0.193 29.086 1.00 95.44 238 LEU A N 1
ATOM 1893 C CA . LEU A 1 238 ? -26.859 0.762 29.192 1.00 95.44 238 LEU A CA 1
ATOM 1894 C C . LEU A 1 238 ? -27.258 1.014 30.651 1.00 95.44 238 LEU A C 1
ATOM 1896 O O . LEU A 1 238 ? -26.783 0.334 31.558 1.00 95.44 238 LEU A O 1
ATOM 1900 N N . THR A 1 239 ? -28.183 1.953 30.867 1.00 92.31 239 THR A N 1
ATOM 1901 C CA . THR A 1 239 ? -28.821 2.213 32.175 1.00 92.31 239 THR A CA 1
ATOM 1902 C C . THR A 1 239 ? -29.895 1.183 32.537 1.00 92.31 239 THR A C 1
ATOM 1904 O O . THR A 1 239 ? -30.280 1.052 33.696 1.00 92.31 239 THR A O 1
ATOM 1907 N N . SER A 1 240 ? -30.415 0.459 31.546 1.00 90.69 240 SER A N 1
ATOM 1908 C CA . SER A 1 240 ? -31.444 -0.574 31.695 1.00 90.69 240 SER A CA 1
ATOM 1909 C C . SER A 1 240 ? -31.280 -1.644 30.613 1.00 90.69 240 SER A C 1
ATOM 1911 O O . SER A 1 240 ? -30.519 -1.458 29.662 1.00 90.69 240 SER A O 1
ATOM 1913 N N . LYS A 1 241 ? -31.976 -2.782 30.748 1.00 87.62 241 LYS A N 1
ATOM 1914 C CA . LYS A 1 241 ? -31.944 -3.844 29.729 1.00 87.62 241 LYS A CA 1
ATOM 1915 C C . LYS A 1 241 ? -32.360 -3.297 28.362 1.00 87.62 241 LYS A C 1
ATOM 1917 O O . LYS A 1 241 ? -33.364 -2.600 28.241 1.00 87.62 241 LYS A O 1
ATOM 1922 N N . GLY A 1 242 ? -31.609 -3.665 27.332 1.00 90.50 242 GLY A N 1
ATOM 1923 C CA . GLY A 1 242 ? -31.844 -3.214 25.969 1.00 90.50 242 GLY A CA 1
ATOM 1924 C C . GLY A 1 242 ? -30.738 -3.675 25.035 1.00 90.50 242 GLY A C 1
ATOM 1925 O O . GLY A 1 242 ? -30.069 -4.676 25.303 1.00 90.50 242 GLY A O 1
ATOM 1926 N N . GLN A 1 243 ? -30.548 -2.922 23.955 1.00 94.06 243 GLN A N 1
ATOM 1927 C CA . GLN A 1 243 ? -29.478 -3.150 22.995 1.00 94.06 243 GLN A CA 1
ATOM 1928 C C . GLN A 1 243 ? -28.645 -1.887 22.793 1.00 94.06 243 GLN A C 1
ATOM 1930 O O . GLN A 1 243 ? -29.190 -0.782 22.757 1.00 94.06 243 GLN A O 1
ATOM 1935 N N . LEU A 1 244 ? -27.338 -2.067 22.648 1.00 95.62 244 LEU A N 1
ATOM 1936 C CA . LEU A 1 244 ? -26.416 -1.033 22.195 1.00 95.62 244 LEU A CA 1
ATOM 1937 C C . LEU A 1 244 ? -26.145 -1.269 20.707 1.00 95.62 244 LEU A C 1
ATOM 1939 O O . LEU A 1 244 ? -25.871 -2.403 20.329 1.00 95.62 244 LEU A O 1
ATOM 1943 N N . GLU A 1 245 ? -26.260 -0.243 19.865 1.00 96.31 245 GLU A N 1
ATOM 1944 C CA . GLU A 1 245 ? -26.087 -0.368 18.410 1.00 96.31 245 GLU A CA 1
ATOM 1945 C C . GLU A 1 245 ? -25.043 0.626 17.901 1.00 96.31 245 GLU A C 1
ATOM 1947 O O . GLU A 1 245 ? -25.193 1.834 18.093 1.00 96.31 245 GLU A O 1
ATOM 1952 N N . TYR A 1 246 ? -24.041 0.101 17.199 1.00 96.62 246 TYR A N 1
ATOM 1953 C CA . TYR A 1 246 ? -23.046 0.853 16.446 1.00 96.62 246 TYR A CA 1
ATOM 1954 C C . TYR A 1 246 ? -23.288 0.713 14.947 1.00 96.62 246 TYR A C 1
ATOM 1956 O O . TYR A 1 246 ? -23.683 -0.353 14.459 1.00 96.62 246 TYR A O 1
ATOM 1964 N N . ARG A 1 247 ? -23.014 1.787 14.207 1.00 94.69 247 ARG A N 1
ATOM 1965 C CA . ARG A 1 247 ? -23.069 1.820 12.743 1.00 94.69 247 ARG A CA 1
ATOM 1966 C C . ARG A 1 247 ? -21.741 2.312 12.195 1.00 94.69 247 ARG A C 1
ATOM 1968 O O . ARG A 1 247 ? -21.415 3.486 12.331 1.00 94.69 247 ARG A O 1
ATOM 1975 N N . LEU A 1 248 ? -20.981 1.406 11.588 1.00 93.19 248 LEU A N 1
ATOM 1976 C CA . LEU A 1 248 ? -19.655 1.705 11.051 1.00 93.19 248 LEU A CA 1
ATOM 1977 C C . LEU A 1 248 ? -19.735 1.870 9.530 1.00 93.19 248 LEU A C 1
ATOM 1979 O O . LEU A 1 248 ? -20.217 0.945 8.869 1.00 93.19 248 LEU A O 1
ATOM 1983 N N . PRO A 1 249 ? -19.291 3.003 8.959 1.00 91.19 249 PRO A N 1
ATOM 1984 C CA . PRO A 1 249 ? -19.241 3.178 7.513 1.00 91.19 249 PRO A CA 1
ATOM 1985 C C . PRO A 1 249 ? -18.211 2.227 6.894 1.00 91.19 249 PRO A C 1
ATOM 1987 O O . PRO A 1 249 ? -17.128 2.026 7.441 1.00 91.19 249 PRO A O 1
ATOM 1990 N N . VAL A 1 250 ? -18.569 1.632 5.759 1.00 91.88 250 VAL A N 1
ATOM 1991 C CA . VAL A 1 250 ? -17.731 0.684 5.012 1.00 91.88 250 VAL A CA 1
ATOM 1992 C C . VAL A 1 250 ? -18.005 0.783 3.518 1.00 91.88 250 VAL A C 1
ATOM 1994 O O . VAL A 1 250 ? -19.056 1.275 3.099 1.00 91.88 250 VAL A O 1
ATOM 1997 N N . ASP A 1 251 ? -17.094 0.239 2.726 1.00 90.50 251 ASP A N 1
ATOM 1998 C CA . ASP A 1 251 ? -17.289 0.020 1.304 1.00 90.50 251 ASP A CA 1
ATOM 1999 C C . ASP A 1 251 ? -17.992 -1.318 1.046 1.00 90.50 251 ASP A C 1
ATOM 2001 O O . ASP A 1 251 ? -17.870 -2.303 1.774 1.00 90.50 251 ASP A O 1
ATOM 2005 N N . THR A 1 252 ? -18.783 -1.352 -0.020 1.00 90.75 252 THR A N 1
ATOM 2006 C CA . THR A 1 252 ? -19.479 -2.572 -0.446 1.00 90.75 252 THR A CA 1
ATOM 2007 C C . THR A 1 252 ? -18.538 -3.521 -1.187 1.00 90.75 252 THR A C 1
ATOM 2009 O O . THR A 1 252 ? -17.626 -3.062 -1.872 1.00 90.75 252 THR A O 1
ATOM 2012 N N . ARG A 1 253 ? -18.867 -4.817 -1.193 1.00 90.69 253 ARG A N 1
ATOM 2013 C CA . ARG A 1 253 ? -18.166 -5.909 -1.895 1.00 90.69 253 ARG A CA 1
ATOM 2014 C C . ARG A 1 253 ? -16.771 -6.210 -1.345 1.00 90.69 253 ARG A C 1
ATOM 2016 O O . ARG A 1 253 ? -15.944 -6.769 -2.057 1.00 90.69 253 ARG A O 1
ATOM 2023 N N . LEU A 1 254 ? -16.536 -5.861 -0.083 1.00 92.44 254 LEU A N 1
ATOM 2024 C CA . LEU A 1 254 ? -15.337 -6.218 0.664 1.00 92.44 254 LEU A CA 1
ATOM 2025 C C . LEU A 1 254 ? -15.705 -7.040 1.902 1.00 92.44 254 LEU A C 1
ATOM 2027 O O . LEU A 1 254 ? -16.840 -6.995 2.397 1.00 92.44 254 LEU A O 1
ATOM 2031 N N . ASP A 1 255 ? -14.714 -7.783 2.380 1.00 94.62 255 ASP A N 1
ATOM 2032 C CA . ASP A 1 255 ? -14.745 -8.484 3.657 1.00 94.62 255 ASP A CA 1
ATOM 2033 C C . ASP A 1 255 ? -14.167 -7.570 4.740 1.00 94.62 255 ASP A C 1
ATOM 2035 O O . ASP A 1 255 ? -13.217 -6.824 4.494 1.00 94.62 255 ASP A O 1
ATOM 2039 N N . TYR A 1 256 ? -14.720 -7.647 5.947 1.00 95.19 256 TYR A N 1
ATOM 2040 C CA . TYR A 1 256 ? -14.303 -6.820 7.073 1.00 95.19 256 TYR A CA 1
ATOM 2041 C C . TYR A 1 256 ? -14.078 -7.652 8.326 1.00 95.19 256 TYR A C 1
ATOM 2043 O O . TYR A 1 256 ? -14.968 -8.377 8.767 1.00 95.19 256 TYR A O 1
ATOM 2051 N N . MET A 1 257 ? -12.904 -7.511 8.932 1.00 95.75 257 MET A N 1
ATOM 2052 C CA . MET A 1 257 ? -12.599 -8.077 10.239 1.00 95.75 257 MET A CA 1
ATOM 2053 C C . MET A 1 257 ? -12.900 -7.044 11.320 1.00 95.75 257 MET A C 1
ATOM 2055 O O . MET A 1 257 ? -12.318 -5.960 11.361 1.00 95.75 257 MET A O 1
ATOM 2059 N N . LEU A 1 258 ? -13.793 -7.430 12.219 1.00 97.06 258 LEU A N 1
ATOM 2060 C CA . LEU A 1 258 ? -14.171 -6.686 13.404 1.00 97.06 258 LEU A CA 1
ATOM 2061 C C . LEU A 1 258 ? -13.398 -7.227 14.601 1.00 97.06 258 LEU A C 1
ATOM 2063 O O . LEU A 1 258 ? -13.402 -8.436 14.840 1.00 97.06 258 LEU A O 1
ATOM 2067 N N . TRP A 1 259 ? -12.780 -6.336 15.367 1.00 96.81 259 TRP A N 1
ATOM 2068 C CA . TRP A 1 259 ? -12.222 -6.649 16.680 1.00 96.81 259 TRP A CA 1
ATOM 2069 C C . TRP A 1 259 ? -13.073 -6.011 17.762 1.00 96.81 259 TRP A C 1
ATOM 2071 O O . TRP A 1 259 ? -13.456 -4.849 17.664 1.00 96.81 259 TRP A O 1
ATOM 2081 N N . PHE A 1 260 ? -13.352 -6.786 18.799 1.00 98.19 260 PHE A N 1
ATOM 2082 C CA . PHE A 1 260 ? -14.134 -6.377 19.948 1.00 98.19 260 PHE A CA 1
ATOM 2083 C C . PHE A 1 260 ? -13.265 -6.447 21.195 1.00 98.19 260 PHE A C 1
ATOM 2085 O O . PHE A 1 260 ? -12.654 -7.481 21.490 1.00 98.19 260 PHE A O 1
ATOM 2092 N N . HIS A 1 261 ? -13.238 -5.343 21.931 1.00 98.38 261 HIS A N 1
ATOM 2093 C CA . HIS A 1 261 ? -12.447 -5.188 23.141 1.00 98.38 261 HIS A CA 1
ATOM 2094 C C . HIS A 1 261 ? -13.374 -5.088 24.344 1.00 98.38 261 HIS A C 1
ATOM 2096 O O . HIS A 1 261 ? -14.265 -4.234 24.394 1.00 98.38 261 HIS A O 1
ATOM 2102 N N . PHE A 1 262 ? -13.133 -5.961 25.318 1.00 98.44 262 PHE A N 1
ATOM 2103 C CA . PHE A 1 262 ? -13.923 -6.081 26.531 1.00 98.44 262 PHE A CA 1
ATOM 2104 C C . PHE A 1 262 ? -13.026 -6.146 27.769 1.00 98.44 262 PHE A C 1
ATOM 2106 O O . PHE A 1 262 ? -11.938 -6.716 27.743 1.00 98.44 262 PHE A O 1
ATOM 2113 N N . ALA A 1 263 ? -13.508 -5.611 28.879 1.00 98.25 263 ALA A N 1
ATOM 2114 C CA . ALA A 1 263 ? -13.024 -5.856 30.224 1.00 98.25 263 ALA A CA 1
ATOM 2115 C C . ALA A 1 263 ? -14.194 -5.621 31.180 1.00 98.25 263 ALA A C 1
ATOM 2117 O O . ALA A 1 263 ? -14.828 -4.566 31.140 1.00 98.25 263 ALA A O 1
ATOM 2118 N N . GLU A 1 264 ? -14.488 -6.591 32.045 1.00 98.00 264 GLU A N 1
ATOM 2119 C CA . GLU A 1 264 ? -15.514 -6.397 33.069 1.00 98.00 264 GLU A CA 1
ATOM 2120 C C . GLU A 1 264 ? -14.943 -5.503 34.174 1.00 98.00 264 GLU A C 1
ATOM 2122 O O . GLU A 1 264 ? -14.137 -5.941 35.002 1.00 98.00 264 GLU A O 1
ATOM 2127 N N . ILE A 1 265 ? -15.312 -4.224 34.122 1.00 97.94 265 ILE A N 1
ATOM 2128 C CA . ILE A 1 265 ? -14.841 -3.174 35.032 1.00 97.94 265 ILE A CA 1
ATOM 2129 C C . ILE A 1 265 ? -15.891 -2.775 36.071 1.00 97.94 265 ILE A C 1
ATOM 2131 O O . ILE A 1 265 ? -15.586 -1.976 36.958 1.00 97.94 265 ILE A O 1
ATOM 2135 N N . ASP A 1 266 ? -17.107 -3.321 35.983 1.00 96.75 266 ASP A N 1
ATOM 2136 C CA . ASP A 1 266 ? -18.160 -3.098 36.964 1.00 96.75 266 ASP A CA 1
ATOM 2137 C C . ASP A 1 266 ? -17.922 -3.988 38.197 1.00 96.75 266 ASP A C 1
ATOM 2139 O O . ASP A 1 266 ? -18.028 -5.215 38.107 1.00 96.75 266 ASP A O 1
ATOM 2143 N N . PRO A 1 267 ? -17.626 -3.414 39.377 1.00 94.75 267 PRO A N 1
ATOM 2144 C CA . PRO A 1 267 ? -17.365 -4.201 40.580 1.00 94.75 267 PRO A CA 1
ATOM 2145 C C . PRO A 1 267 ? -18.603 -4.951 41.095 1.00 94.75 267 PRO A C 1
ATOM 2147 O O . PRO A 1 267 ? -18.464 -5.843 41.934 1.00 94.75 267 PRO A O 1
ATOM 2150 N N . SER A 1 268 ? -19.810 -4.601 40.632 1.00 94.88 268 SER A N 1
ATOM 2151 C CA . SER A 1 268 ? -21.032 -5.333 40.980 1.00 94.88 268 SER A CA 1
ATOM 2152 C C . SER A 1 268 ? -21.130 -6.694 40.281 1.00 94.88 268 SER A C 1
ATOM 2154 O O . SER A 1 268 ? -21.835 -7.575 40.776 1.00 94.88 268 SER A O 1
ATOM 2156 N N . ILE A 1 269 ? -20.387 -6.889 39.185 1.00 96.88 269 ILE A N 1
ATOM 2157 C CA . ILE A 1 269 ? -20.315 -8.146 38.442 1.00 96.88 269 ILE A CA 1
ATOM 2158 C C . ILE A 1 269 ? -19.131 -8.968 38.965 1.00 96.88 269 ILE A C 1
ATOM 2160 O O . ILE A 1 269 ? -17.966 -8.678 38.694 1.00 96.88 269 ILE A O 1
ATOM 2164 N N . ASN A 1 270 ? -19.439 -9.995 39.753 1.00 96.19 270 ASN A N 1
ATOM 2165 C CA . ASN A 1 270 ? -18.482 -10.806 40.508 1.00 96.19 270 ASN A CA 1
ATOM 2166 C C . ASN A 1 270 ? -18.653 -12.326 40.333 1.00 96.19 270 ASN A C 1
ATOM 2168 O O . ASN A 1 270 ? -17.970 -13.097 41.011 1.00 96.19 270 ASN A O 1
ATOM 2172 N N . ALA A 1 271 ? -19.548 -12.766 39.446 1.00 97.81 271 ALA A N 1
ATOM 2173 C CA . ALA A 1 271 ? -19.735 -14.174 39.119 1.00 97.81 271 ALA A CA 1
ATOM 2174 C C . ALA A 1 271 ? -20.183 -14.368 37.656 1.00 97.81 271 ALA A C 1
ATOM 2176 O O . ALA A 1 271 ? -20.846 -13.487 37.098 1.00 97.81 271 ALA A O 1
ATOM 2177 N N . PRO A 1 272 ? -19.893 -15.537 37.045 1.00 98.19 272 PRO A N 1
ATOM 2178 C CA . PRO A 1 272 ? -20.419 -15.895 35.727 1.00 98.19 272 PRO A CA 1
ATOM 2179 C C . PRO A 1 272 ? -21.951 -15.809 35.669 1.00 98.19 272 PRO A C 1
ATOM 2181 O O . PRO A 1 272 ? -22.639 -16.082 36.656 1.00 98.19 272 PRO A O 1
ATOM 2184 N N . GLY A 1 273 ? -22.495 -15.465 34.505 1.00 97.25 273 GLY A N 1
ATOM 2185 C CA . GLY A 1 273 ? -23.934 -15.406 34.236 1.00 97.25 273 GLY A CA 1
ATOM 2186 C C . GLY A 1 273 ? -24.641 -14.129 34.705 1.00 97.25 273 GLY A C 1
ATOM 2187 O O . GLY A 1 273 ? -25.819 -13.942 34.400 1.00 97.25 273 GLY A O 1
ATOM 2188 N N . GLN A 1 274 ? -23.958 -13.229 35.419 1.00 97.44 274 GLN A N 1
ATOM 2189 C CA . GLN A 1 274 ? -24.542 -11.954 35.860 1.00 97.44 274 GLN A CA 1
ATOM 2190 C C . GLN A 1 274 ? -24.677 -10.941 34.712 1.00 97.44 274 GLN A C 1
ATOM 2192 O O . GLN A 1 274 ? -25.673 -10.214 34.650 1.00 97.44 274 GLN A O 1
ATOM 2197 N N . ARG A 1 275 ? -23.713 -10.933 33.781 1.00 97.56 275 ARG A N 1
ATOM 2198 C CA . ARG A 1 275 ? -23.746 -10.146 32.545 1.00 97.56 275 ARG A CA 1
ATOM 2199 C C . ARG A 1 275 ? -23.547 -11.074 31.351 1.00 97.56 275 ARG A C 1
ATOM 2201 O O . ARG A 1 275 ? -22.463 -11.610 31.157 1.00 97.56 275 ARG A O 1
ATOM 2208 N N . VAL A 1 276 ? -24.602 -11.247 30.560 1.00 98.12 276 VAL A N 1
ATOM 2209 C CA . VAL A 1 276 ? -24.590 -12.070 29.346 1.00 98.12 276 VAL A CA 1
ATOM 2210 C C . VAL A 1 276 ? -25.286 -11.303 28.236 1.00 98.12 276 VAL A C 1
ATOM 2212 O O . VAL A 1 276 ? -26.399 -10.809 28.433 1.00 98.12 276 VAL A O 1
ATOM 2215 N N . PHE A 1 277 ? -24.660 -11.192 27.073 1.00 98.31 277 PHE A N 1
ATOM 2216 C CA . PHE A 1 277 ? -25.248 -10.508 25.924 1.00 98.31 277 PHE A CA 1
ATOM 2217 C C . PHE A 1 277 ? -24.796 -11.135 24.611 1.00 98.31 277 PHE A C 1
ATOM 2219 O O . PHE A 1 277 ? -23.690 -11.659 24.506 1.00 98.31 277 PHE A O 1
ATOM 2226 N N . ASP A 1 278 ? -25.660 -11.063 23.608 1.00 98.25 278 ASP A N 1
ATOM 2227 C CA . ASP A 1 278 ? -25.366 -11.543 22.263 1.00 98.25 278 ASP A CA 1
ATOM 2228 C C . ASP A 1 278 ? -24.765 -10.411 21.422 1.00 98.25 278 ASP A C 1
ATOM 2230 O O . ASP A 1 278 ? -25.220 -9.265 21.487 1.00 98.25 278 ASP A O 1
ATOM 2234 N N . ILE A 1 279 ? -23.764 -10.738 20.609 1.00 98.31 279 ILE A N 1
ATOM 2235 C CA . ILE A 1 279 ? -23.238 -9.885 19.547 1.00 98.31 279 ILE A CA 1
ATOM 2236 C C . ILE A 1 279 ? -23.953 -10.265 18.254 1.00 98.31 279 ILE A C 1
ATOM 2238 O O . ILE A 1 279 ? -23.879 -11.402 17.786 1.00 98.31 279 ILE A O 1
ATOM 2242 N N . ILE A 1 280 ? -24.614 -9.285 17.652 1.00 98.00 280 ILE A N 1
ATOM 2243 C CA . ILE A 1 280 ? -25.293 -9.409 16.370 1.00 98.00 280 ILE A CA 1
ATOM 2244 C C . ILE A 1 280 ? -24.600 -8.482 15.371 1.00 98.00 280 ILE A C 1
ATOM 2246 O O . ILE A 1 280 ? -24.575 -7.268 15.565 1.00 98.00 280 ILE A O 1
ATOM 2250 N N . VAL A 1 281 ? -24.067 -9.040 14.286 1.00 97.25 281 VAL A N 1
ATOM 2251 C CA . VAL A 1 281 ? -23.444 -8.289 13.187 1.00 97.25 281 VAL A CA 1
ATOM 2252 C C . VAL A 1 281 ? -24.329 -8.424 11.955 1.00 97.25 281 VAL A C 1
ATOM 2254 O O . VAL A 1 281 ? -24.613 -9.533 11.515 1.00 97.25 281 VAL A O 1
ATOM 2257 N N . ASN A 1 282 ? -24.797 -7.300 11.408 1.00 94.56 282 ASN A N 1
ATOM 2258 C CA . ASN A 1 282 ? -25.706 -7.254 10.254 1.00 94.56 282 ASN A CA 1
ATOM 2259 C C . ASN A 1 282 ? -26.914 -8.198 10.389 1.00 94.56 282 ASN A C 1
ATOM 2261 O O . ASN A 1 282 ? -27.252 -8.935 9.466 1.00 94.56 282 ASN A O 1
ATOM 2265 N N . ASP A 1 283 ? -27.558 -8.152 11.557 1.00 93.12 283 ASP A N 1
ATOM 2266 C CA . ASP A 1 283 ? -28.741 -8.949 11.913 1.00 93.12 283 ASP A CA 1
ATOM 2267 C C . ASP A 1 283 ? -28.490 -10.467 12.059 1.00 93.12 283 ASP A C 1
ATOM 2269 O O . ASP A 1 283 ? -29.432 -11.234 12.252 1.00 93.12 283 ASP A O 1
ATOM 2273 N N . ILE A 1 284 ? -27.226 -10.902 12.057 1.00 95.19 284 ILE A N 1
ATOM 2274 C CA . ILE A 1 284 ? -26.812 -12.282 12.339 1.00 95.19 284 ILE A CA 1
ATOM 2275 C C . ILE A 1 284 ? -26.227 -12.348 13.751 1.00 95.19 284 ILE A C 1
ATOM 2277 O O . ILE A 1 284 ? -25.284 -11.623 14.057 1.00 95.19 284 ILE A O 1
ATOM 2281 N N . ASN A 1 285 ? -26.764 -13.213 14.616 1.00 96.75 285 ASN A N 1
ATOM 2282 C CA . ASN A 1 285 ? -26.159 -13.494 15.923 1.00 96.75 285 ASN A CA 1
ATOM 2283 C C . ASN A 1 285 ? -24.882 -14.320 15.721 1.00 96.75 285 ASN A C 1
ATOM 2285 O O . ASN A 1 285 ? -24.946 -15.445 15.223 1.00 96.75 285 ASN A O 1
ATOM 2289 N N . VAL A 1 286 ? -23.735 -13.740 16.067 1.00 97.44 286 VAL A N 1
ATOM 2290 C CA . VAL A 1 286 ? -22.411 -14.307 15.781 1.00 97.44 286 VAL A CA 1
ATOM 2291 C C . VAL A 1 286 ? -21.737 -14.887 17.017 1.00 97.44 286 VAL A C 1
ATOM 2293 O O . VAL A 1 286 ? -20.920 -15.799 16.884 1.00 97.44 286 VAL A O 1
ATOM 2296 N N . HIS A 1 287 ? -22.056 -14.385 18.213 1.00 97.50 287 HIS A N 1
ATOM 2297 C CA . HIS A 1 287 ? -21.437 -14.852 19.448 1.00 97.50 287 HIS A CA 1
ATOM 2298 C C . HIS A 1 287 ? -22.210 -14.407 20.690 1.00 97.50 287 HIS A C 1
ATOM 2300 O O . HIS A 1 287 ? -22.771 -13.317 20.712 1.00 97.50 287 HIS A O 1
ATOM 2306 N N . GLN A 1 288 ? -22.175 -15.217 21.746 1.00 97.88 288 GLN A N 1
ATOM 2307 C CA . GLN A 1 288 ? -22.687 -14.853 23.065 1.00 97.88 288 GLN A CA 1
ATOM 2308 C C . GLN A 1 288 ? -21.516 -14.607 24.014 1.00 97.88 288 GLN A C 1
ATOM 2310 O O . GLN A 1 288 ? -20.616 -15.438 24.111 1.00 97.88 288 GLN A O 1
ATOM 2315 N N . ILE A 1 289 ? -21.552 -13.484 24.725 1.00 98.00 289 ILE A N 1
ATOM 2316 C CA . ILE A 1 289 ? -20.476 -13.007 25.590 1.00 98.00 289 ILE A CA 1
ATOM 2317 C C . ILE A 1 289 ? -20.882 -13.108 27.059 1.00 98.00 289 ILE A C 1
ATOM 2319 O O . ILE A 1 289 ? -21.928 -12.596 27.456 1.00 98.00 289 ILE A O 1
ATOM 2323 N N . ASP A 1 290 ? -19.993 -13.686 27.866 1.00 98.25 290 ASP A N 1
ATOM 2324 C CA . ASP A 1 290 ? -19.950 -13.568 29.327 1.00 98.25 290 ASP A CA 1
ATOM 2325 C C . ASP A 1 290 ? -18.493 -13.298 29.735 1.00 98.25 290 ASP A C 1
ATOM 2327 O O . ASP A 1 290 ? -17.686 -14.216 29.881 1.00 98.25 290 ASP A O 1
ATOM 2331 N N . ILE A 1 291 ? -18.135 -12.018 29.867 1.00 98.06 291 ILE A N 1
ATOM 2332 C CA . ILE A 1 291 ? -16.739 -11.590 30.073 1.00 98.06 291 ILE A CA 1
ATOM 2333 C C . ILE A 1 291 ? -16.175 -12.180 31.372 1.00 98.06 291 ILE A C 1
ATOM 2335 O O . ILE A 1 291 ? -15.036 -12.648 31.399 1.00 98.06 291 ILE A O 1
ATOM 2339 N N . PHE A 1 292 ? -16.974 -12.192 32.445 1.00 98.06 292 PHE A N 1
ATOM 2340 C CA . PHE A 1 292 ? -16.531 -12.703 33.739 1.00 98.06 292 PHE A CA 1
ATOM 2341 C C . PHE A 1 292 ? -16.241 -14.205 33.665 1.00 98.06 292 PHE A C 1
ATOM 2343 O O . PHE A 1 292 ? -15.266 -14.674 34.252 1.00 98.06 292 PHE A O 1
ATOM 2350 N N . LYS A 1 293 ? -17.053 -14.969 32.929 1.00 98.12 293 LYS A N 1
ATOM 2351 C CA . LYS A 1 293 ? -16.800 -16.396 32.704 1.00 98.12 293 LYS A CA 1
ATOM 2352 C C . LYS A 1 293 ? -15.503 -16.651 31.934 1.00 98.12 293 LYS A C 1
ATOM 2354 O O . LYS A 1 293 ? -14.799 -17.600 32.270 1.00 98.12 293 LYS A O 1
ATOM 2359 N N . GLU A 1 294 ? -15.203 -15.831 30.928 1.00 97.56 294 GLU A N 1
ATOM 2360 C CA . GLU A 1 294 ? -14.018 -16.005 30.078 1.00 97.56 294 GLU A CA 1
ATOM 2361 C C . GLU A 1 294 ? -12.718 -15.601 30.789 1.00 97.56 294 GLU A C 1
ATOM 2363 O O . GLU A 1 294 ? -11.721 -16.318 30.713 1.00 97.56 294 GLU A O 1
ATOM 2368 N N . VAL A 1 295 ? -12.708 -14.456 31.486 1.00 97.81 295 VAL A N 1
ATOM 2369 C CA . VAL A 1 295 ? -11.466 -13.875 32.041 1.00 97.81 295 VAL A CA 1
ATOM 2370 C C . VAL A 1 295 ? -11.585 -13.296 33.458 1.00 97.81 295 VAL A C 1
ATOM 2372 O O . VAL A 1 295 ? -10.581 -12.859 34.023 1.00 97.81 295 VAL A O 1
ATOM 2375 N N . GLY A 1 296 ? -12.775 -13.291 34.059 1.00 97.00 296 GLY A N 1
ATOM 2376 C CA . GLY A 1 296 ? -13.052 -12.617 35.334 1.00 97.00 296 GLY A CA 1
ATOM 2377 C C . GLY A 1 296 ? -13.139 -11.088 35.212 1.00 97.00 296 GLY A C 1
ATOM 2378 O O . GLY A 1 296 ? -13.276 -10.538 34.121 1.00 97.00 296 GLY A O 1
ATOM 2379 N N . SER A 1 297 ? -13.064 -10.380 36.343 1.00 94.88 297 SER A N 1
ATOM 2380 C CA . SER A 1 297 ? -13.056 -8.905 36.370 1.00 94.88 297 SER A CA 1
ATOM 2381 C C . SER A 1 297 ? -11.660 -8.317 36.150 1.00 94.88 297 SER A C 1
ATOM 2383 O O . SER A 1 297 ? -10.641 -8.945 36.454 1.00 94.88 297 SER A O 1
ATOM 2385 N N . PHE A 1 298 ? -11.616 -7.068 35.679 1.00 96.69 298 PHE A N 1
ATOM 2386 C CA . PHE A 1 298 ? -10.398 -6.269 35.485 1.00 96.69 298 PHE A CA 1
ATOM 2387 C C . PHE A 1 298 ? -9.308 -6.995 34.678 1.00 96.69 298 PHE A C 1
ATOM 2389 O O . PHE A 1 298 ? -8.113 -6.855 34.942 1.00 96.69 298 PHE A O 1
ATOM 2396 N N . THR A 1 299 ? -9.724 -7.785 33.690 1.00 97.75 299 THR A N 1
ATOM 2397 C CA . THR A 1 299 ? -8.845 -8.494 32.758 1.00 97.75 299 THR A CA 1
ATOM 2398 C C . THR A 1 299 ? -9.367 -8.279 31.344 1.00 97.75 299 THR A C 1
ATOM 2400 O O . THR A 1 299 ? -10.571 -8.365 31.110 1.00 97.75 299 THR A O 1
ATOM 2403 N N . ALA A 1 300 ? -8.473 -7.962 30.410 1.00 97.75 300 ALA A N 1
ATOM 2404 C CA . ALA A 1 300 ? -8.830 -7.728 29.020 1.00 97.75 300 ALA A CA 1
ATOM 2405 C C . ALA A 1 300 ? -9.229 -9.037 28.322 1.00 97.75 300 ALA A C 1
ATOM 2407 O O . ALA A 1 300 ? -8.500 -10.031 28.357 1.00 97.75 300 ALA A O 1
ATOM 2408 N N . PHE A 1 301 ? -10.362 -8.996 27.630 1.00 97.44 301 PHE A N 1
ATOM 2409 C CA . PHE A 1 301 ? -10.876 -10.031 26.749 1.00 97.44 301 PHE A CA 1
A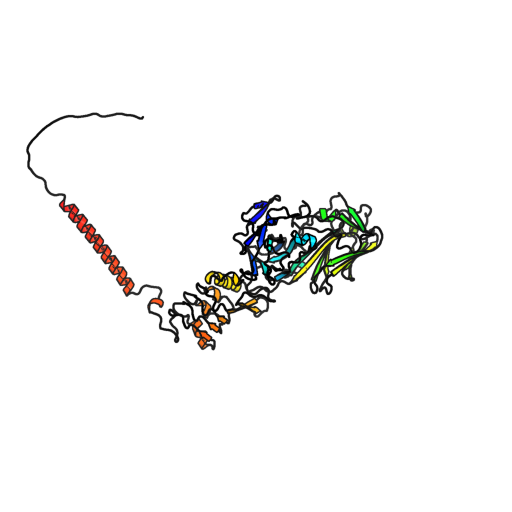TOM 2410 C C . PHE A 1 301 ? -11.050 -9.454 25.345 1.00 97.44 301 PHE A C 1
ATOM 2412 O O . PHE A 1 301 ? -11.515 -8.328 25.163 1.00 97.44 301 PHE A O 1
ATOM 2419 N N . ARG A 1 302 ? -10.626 -10.219 24.343 1.00 95.94 302 ARG A N 1
ATOM 2420 C CA . ARG A 1 302 ? -10.620 -9.802 22.942 1.00 95.94 302 ARG A CA 1
ATOM 2421 C C . ARG A 1 302 ? -11.280 -10.888 22.125 1.00 95.94 302 ARG A C 1
ATOM 2423 O O . ARG A 1 302 ? -10.988 -12.067 22.323 1.00 95.94 302 ARG A O 1
ATOM 2430 N N . TRP A 1 303 ? -12.116 -10.480 21.192 1.00 96.00 303 TRP A N 1
ATOM 2431 C CA . TRP A 1 303 ? -12.772 -11.391 20.274 1.00 96.00 303 TRP A CA 1
ATOM 2432 C C . TRP A 1 303 ? -12.830 -10.763 18.886 1.00 96.00 303 TRP A C 1
ATOM 2434 O O . TRP A 1 303 ? -12.932 -9.545 18.766 1.00 96.00 303 TRP A O 1
ATOM 2444 N N . GLN A 1 304 ? -12.739 -11.583 17.842 1.00 95.25 304 GLN A N 1
ATOM 2445 C CA . GLN A 1 304 ? -12.761 -11.111 16.460 1.00 95.25 304 GLN A CA 1
ATOM 2446 C C . GLN A 1 304 ? -13.787 -11.882 15.634 1.00 95.25 304 GLN A C 1
ATOM 2448 O O . GLN A 1 304 ? -14.048 -13.059 15.897 1.00 95.25 304 GLN A O 1
ATOM 2453 N N . HIS A 1 305 ? -14.332 -11.219 14.621 1.00 95.62 305 HIS A N 1
ATOM 2454 C CA . HIS A 1 305 ? -15.252 -11.803 13.655 1.00 95.62 305 HIS A CA 1
ATOM 2455 C C . HIS A 1 305 ? -15.035 -11.205 12.273 1.00 95.62 305 HIS A C 1
ATOM 2457 O O . HIS A 1 305 ? -14.876 -9.995 12.143 1.00 95.62 305 HIS A O 1
ATOM 2463 N N . THR A 1 306 ? -15.090 -12.035 11.233 1.00 95.75 306 THR A N 1
ATOM 2464 C CA . THR A 1 306 ? -15.028 -11.563 9.846 1.00 95.75 306 THR A CA 1
ATOM 2465 C C . THR A 1 306 ? -16.421 -11.573 9.228 1.00 95.75 306 THR A C 1
ATOM 2467 O O . THR A 1 306 ? -17.053 -12.622 9.113 1.00 95.75 306 THR A O 1
ATOM 2470 N N . ALA A 1 307 ? -16.896 -10.394 8.834 1.00 94.69 307 ALA A N 1
ATOM 2471 C CA . ALA A 1 307 ? -18.106 -10.215 8.051 1.00 94.69 307 ALA A CA 1
ATOM 2472 C C . ALA A 1 307 ? -17.748 -10.252 6.560 1.00 94.69 307 ALA A C 1
ATOM 2474 O O . ALA A 1 307 ? -16.965 -9.431 6.084 1.00 94.69 307 ALA A O 1
ATOM 2475 N N . HIS A 1 308 ? -18.325 -11.200 5.826 1.00 94.00 308 HIS A N 1
ATOM 2476 C CA . HIS A 1 308 ? -17.975 -11.444 4.427 1.00 94.00 308 HIS A CA 1
ATOM 2477 C C . HIS A 1 308 ? -18.919 -10.740 3.446 1.00 94.00 308 HIS A C 1
ATOM 2479 O O . HIS A 1 308 ? -20.133 -10.705 3.655 1.00 94.00 308 HIS A O 1
ATOM 2485 N N . ASN A 1 309 ? -18.342 -10.251 2.349 1.00 85.81 309 ASN A N 1
ATOM 2486 C CA . ASN A 1 309 ? -18.981 -9.745 1.142 1.00 85.81 309 ASN A CA 1
ATOM 2487 C C . ASN A 1 309 ? -20.154 -8.798 1.423 1.00 85.81 309 ASN A C 1
ATOM 2489 O O . ASN A 1 309 ? -21.318 -9.083 1.118 1.00 85.81 309 ASN A O 1
ATOM 2493 N N . LEU A 1 310 ? -19.844 -7.661 2.045 1.00 88.12 310 LEU A N 1
ATOM 2494 C CA . LEU A 1 310 ? -20.869 -6.717 2.471 1.00 88.12 310 LEU A CA 1
ATOM 2495 C C . LEU A 1 310 ? -21.598 -6.076 1.293 1.00 88.12 310 LEU A C 1
ATOM 2497 O O . LEU A 1 310 ? -20.995 -5.506 0.390 1.00 88.12 310 LEU A O 1
ATOM 2501 N N . THR A 1 311 ? -22.929 -6.088 1.331 1.00 88.50 311 THR A N 1
ATOM 2502 C CA . THR A 1 311 ? -23.757 -5.437 0.300 1.00 88.50 311 THR A CA 1
ATOM 2503 C C . THR A 1 311 ? -24.159 -4.010 0.660 1.00 88.50 311 THR A C 1
ATOM 2505 O O . THR A 1 311 ? -24.565 -3.244 -0.211 1.00 88.50 311 THR A O 1
ATOM 2508 N N . LYS A 1 312 ? -24.056 -3.646 1.941 1.00 90.44 312 LYS A N 1
ATOM 2509 C CA . LYS A 1 312 ? -24.427 -2.334 2.478 1.00 90.44 312 LYS A CA 1
ATOM 2510 C C . LYS A 1 312 ? -23.170 -1.522 2.774 1.00 90.44 312 LYS A C 1
ATOM 2512 O O . LYS A 1 312 ? -22.167 -2.083 3.195 1.00 90.44 312 LYS A O 1
ATOM 2517 N N . SER A 1 313 ? -23.266 -0.201 2.653 1.00 91.75 313 SER A N 1
ATOM 2518 C CA . SER A 1 313 ? -22.196 0.749 3.000 1.00 91.75 313 SER A CA 1
ATOM 2519 C C . SER A 1 313 ? -22.058 0.998 4.511 1.00 91.75 313 SER A C 1
ATOM 2521 O O . SER A 1 313 ? -21.533 2.020 4.954 1.00 91.75 313 SER A O 1
ATOM 2523 N N . THR A 1 314 ? -22.635 0.127 5.338 1.00 93.31 314 THR A N 1
ATOM 2524 C CA . THR A 1 314 ? -22.620 0.256 6.795 1.00 93.31 314 THR A CA 1
ATOM 2525 C C . THR A 1 314 ? -22.683 -1.124 7.432 1.00 93.31 314 THR A C 1
ATOM 2527 O O . THR A 1 314 ? -23.565 -1.917 7.093 1.00 93.31 314 THR A O 1
ATOM 2530 N N . ILE A 1 315 ? -21.787 -1.388 8.384 1.00 95.19 315 ILE A N 1
ATOM 2531 C CA . ILE A 1 315 ? -21.873 -2.529 9.298 1.00 95.19 315 ILE A CA 1
ATOM 2532 C C . ILE A 1 315 ? -22.689 -2.103 10.514 1.00 95.19 315 ILE A C 1
ATOM 2534 O O . ILE A 1 315 ? -22.350 -1.127 11.183 1.00 95.19 315 ILE A O 1
ATOM 2538 N N . SER A 1 316 ? -23.747 -2.852 10.818 1.00 96.12 316 SER A N 1
ATOM 2539 C CA . SER A 1 316 ? -24.484 -2.721 12.076 1.00 96.12 316 SER A CA 1
ATOM 2540 C C . SER A 1 316 ? -23.960 -3.740 13.081 1.00 96.12 316 SER A C 1
ATOM 2542 O O . SER A 1 316 ? -23.981 -4.941 12.811 1.00 96.12 316 SER A O 1
ATOM 2544 N N . ILE A 1 317 ? -23.508 -3.260 14.236 1.00 97.56 317 ILE A N 1
ATOM 2545 C CA . ILE A 1 317 ? -23.072 -4.079 15.368 1.00 97.56 317 ILE A CA 1
ATOM 2546 C C . ILE A 1 317 ? -24.047 -3.821 16.511 1.00 97.56 317 ILE A C 1
ATOM 2548 O O . ILE A 1 317 ? -24.154 -2.692 16.983 1.00 97.56 317 ILE A O 1
ATOM 2552 N N . LYS A 1 318 ? -24.750 -4.854 16.973 1.00 97.69 318 LYS A N 1
ATOM 2553 C CA . LYS A 1 318 ? -25.692 -4.766 18.092 1.00 97.69 318 LYS A CA 1
ATOM 2554 C C . LYS A 1 318 ? -25.239 -5.676 19.227 1.00 97.69 318 LYS A C 1
ATOM 2556 O O . LYS A 1 318 ? -24.971 -6.851 19.000 1.00 97.69 318 LYS A O 1
ATOM 2561 N N . LEU A 1 319 ? -25.194 -5.146 20.444 1.00 97.88 319 LEU A N 1
ATOM 2562 C CA . LEU A 1 319 ? -25.003 -5.920 21.667 1.00 97.88 319 LEU A CA 1
ATOM 2563 C C . LEU A 1 319 ? -26.351 -6.001 22.379 1.00 97.88 319 LEU A C 1
ATOM 2565 O O . LEU A 1 319 ? -26.852 -4.981 22.855 1.00 97.88 319 LEU A O 1
ATOM 2569 N N . VAL A 1 320 ? -26.951 -7.188 22.431 1.00 97.44 320 VAL A N 1
ATOM 2570 C CA . VAL A 1 320 ? -28.315 -7.400 22.938 1.00 97.44 320 VAL A CA 1
ATOM 2571 C C . VAL A 1 320 ? -28.272 -8.119 24.281 1.00 97.44 320 VAL A C 1
ATOM 2573 O O . VAL A 1 320 ? -27.751 -9.227 24.384 1.00 97.44 320 VAL A O 1
ATOM 2576 N N . ALA A 1 321 ? -28.827 -7.497 25.323 1.00 97.19 321 ALA A N 1
ATOM 2577 C CA . ALA A 1 321 ? -28.830 -8.062 26.670 1.00 97.19 321 ALA A CA 1
ATOM 2578 C C . ALA A 1 321 ? -29.604 -9.391 26.757 1.00 97.19 321 ALA A C 1
ATOM 2580 O O . ALA A 1 321 ? -30.792 -9.440 26.440 1.00 97.19 321 ALA A O 1
ATOM 2581 N N . VAL A 1 322 ? -28.967 -10.422 27.316 1.00 96.88 322 VAL A N 1
ATOM 2582 C CA . VAL A 1 322 ? -29.617 -11.658 27.789 1.00 96.88 322 VAL A CA 1
ATOM 2583 C C . VAL A 1 322 ? -29.801 -11.568 29.316 1.00 96.88 322 VAL A C 1
ATOM 2585 O O . VAL A 1 322 ? -30.925 -11.586 29.830 1.00 96.88 322 VAL A O 1
ATOM 2588 N N . HIS A 1 323 ? -28.707 -11.327 30.047 1.00 96.00 323 HIS A N 1
ATOM 2589 C CA . HIS A 1 323 ? -28.668 -11.029 31.485 1.00 96.00 323 HIS A CA 1
ATOM 2590 C C . HIS A 1 323 ? -27.854 -9.757 31.760 1.00 96.00 323 HIS A C 1
ATOM 2592 O O . HIS A 1 323 ? -26.842 -9.507 31.113 1.00 96.00 323 HIS A O 1
ATOM 2598 N N . GLY A 1 324 ? -28.292 -8.941 32.725 1.00 95.25 324 GLY A N 1
ATOM 2599 C CA . GLY A 1 324 ? -27.672 -7.637 32.986 1.00 95.25 324 GLY A CA 1
ATOM 2600 C C . GLY A 1 324 ? -27.819 -6.666 31.806 1.00 95.25 324 GLY A C 1
ATOM 2601 O O . GLY A 1 324 ? -28.837 -6.681 31.111 1.00 95.25 324 GLY A O 1
ATOM 2602 N N . THR A 1 325 ? -26.816 -5.815 31.595 1.00 96.50 325 THR A N 1
ATOM 2603 C CA . THR A 1 325 ? -26.707 -4.885 30.458 1.00 96.50 325 THR A CA 1
ATOM 2604 C C . THR A 1 325 ? -25.439 -5.185 29.654 1.00 96.50 325 THR A C 1
ATOM 2606 O O . THR A 1 325 ? -24.456 -5.641 30.234 1.00 96.50 325 THR A O 1
ATOM 2609 N N . PRO A 1 326 ? -25.404 -4.947 28.333 1.00 97.25 326 PRO A N 1
ATOM 2610 C CA . PRO A 1 326 ? -24.185 -5.146 27.554 1.00 97.25 326 PRO A CA 1
ATOM 2611 C C . PRO A 1 326 ? -23.092 -4.158 27.975 1.00 97.25 326 PRO A C 1
ATOM 2613 O O . PRO A 1 326 ? -23.393 -3.114 28.552 1.00 97.25 326 PRO A O 1
ATOM 2616 N N . LEU A 1 327 ? -21.838 -4.487 27.674 1.00 96.94 327 LEU A N 1
ATOM 2617 C CA . LEU A 1 327 ? -20.674 -3.640 27.931 1.00 96.94 327 LEU A CA 1
ATOM 2618 C C . LEU A 1 327 ? -19.685 -3.772 26.778 1.00 96.94 327 LEU A C 1
ATOM 2620 O O . LEU A 1 327 ? -19.474 -4.883 26.295 1.00 96.94 327 LEU A O 1
ATOM 2624 N N . ILE A 1 328 ? -19.064 -2.669 26.364 1.00 98.31 328 ILE A N 1
ATOM 2625 C CA . ILE A 1 328 ? -17.981 -2.677 25.375 1.00 98.31 328 ILE A CA 1
ATOM 2626 C C . ILE A 1 328 ? -16.953 -1.581 25.659 1.00 98.31 328 ILE A C 1
ATOM 2628 O O . ILE A 1 328 ? -17.326 -0.475 26.043 1.00 98.31 328 ILE A O 1
ATOM 2632 N N . ASN A 1 329 ? -15.669 -1.894 25.480 1.00 98.50 329 ASN A N 1
ATOM 2633 C CA . ASN A 1 329 ? -14.553 -0.975 25.726 1.00 98.50 329 ASN A CA 1
ATOM 2634 C C . ASN A 1 329 ? -13.984 -0.398 24.424 1.00 98.50 329 ASN A C 1
ATOM 2636 O O . ASN A 1 329 ? -13.549 0.748 24.384 1.00 98.50 329 ASN A O 1
ATOM 2640 N N . GLY A 1 330 ? -14.011 -1.171 23.339 1.00 98.00 330 GLY A N 1
ATOM 2641 C CA . GLY A 1 330 ? -13.503 -0.722 22.049 1.00 98.00 330 GLY A CA 1
ATOM 2642 C C . GLY A 1 330 ? -13.924 -1.613 20.892 1.00 98.00 330 GLY A C 1
ATOM 2643 O O . GLY A 1 330 ? -14.276 -2.781 21.084 1.00 98.00 330 GLY A O 1
ATOM 2644 N N . VAL A 1 331 ? -13.860 -1.054 19.686 1.00 97.62 331 VAL A N 1
ATOM 2645 C CA . VAL A 1 331 ? -14.153 -1.753 18.428 1.00 97.62 331 VAL A CA 1
ATOM 2646 C C . VAL A 1 331 ? -13.138 -1.340 17.374 1.00 97.62 331 VAL A C 1
ATOM 2648 O O . VAL A 1 331 ? -12.908 -0.150 17.194 1.00 97.62 331 VAL A O 1
ATOM 2651 N N . GLU A 1 332 ? -12.584 -2.282 16.622 1.00 96.56 332 GLU A N 1
ATOM 2652 C CA . GLU A 1 332 ? -11.835 -1.968 15.400 1.00 96.56 332 GLU A CA 1
ATOM 2653 C C . GLU A 1 332 ? -12.492 -2.601 14.179 1.00 96.56 332 GLU A C 1
ATOM 2655 O O . GLU A 1 332 ? -13.141 -3.644 14.274 1.00 96.56 332 GLU A O 1
ATOM 2660 N N . ASN A 1 333 ? -12.293 -1.969 13.027 1.00 94.50 333 ASN A N 1
ATOM 2661 C CA . ASN A 1 333 ? -12.784 -2.433 11.741 1.00 94.50 333 ASN A CA 1
ATOM 2662 C C . ASN A 1 333 ? -11.652 -2.392 10.708 1.00 94.50 333 ASN A C 1
ATOM 2664 O O . ASN A 1 333 ? -11.082 -1.328 10.464 1.00 94.50 333 ASN A O 1
ATOM 2668 N N . TYR A 1 334 ? -11.341 -3.535 10.096 1.00 94.62 334 TYR A N 1
ATOM 2669 C CA . TYR A 1 334 ? -10.338 -3.648 9.038 1.00 94.62 334 TYR A CA 1
ATOM 2670 C C . TYR A 1 334 ? -10.950 -4.225 7.770 1.00 94.62 334 TYR A C 1
ATOM 2672 O O . TYR A 1 334 ? -11.525 -5.310 7.818 1.00 94.62 334 TYR A O 1
ATOM 2680 N N . ALA A 1 335 ? -10.765 -3.556 6.634 1.00 94.75 335 ALA A N 1
ATOM 2681 C CA . ALA A 1 335 ? -11.053 -4.154 5.335 1.00 94.75 335 ALA A CA 1
ATOM 2682 C C . ALA A 1 335 ? -9.978 -5.186 4.983 1.00 94.75 335 ALA A C 1
ATOM 2684 O O . ALA A 1 335 ? -8.783 -4.927 5.149 1.00 94.75 335 ALA A O 1
ATOM 2685 N N . LEU A 1 336 ? -10.404 -6.337 4.473 1.00 95.38 336 LEU A N 1
ATOM 2686 C CA . LEU A 1 336 ? -9.530 -7.376 3.941 1.00 95.38 336 LEU A CA 1
ATOM 2687 C C . LEU A 1 336 ? -9.416 -7.166 2.435 1.00 95.38 336 LEU A C 1
ATOM 2689 O O . LEU A 1 336 ? -10.345 -7.473 1.688 1.00 95.38 336 LEU A O 1
ATOM 2693 N N . ILE A 1 337 ? -8.274 -6.644 1.993 1.00 94.44 337 ILE A N 1
ATOM 2694 C CA . ILE A 1 337 ? -8.006 -6.372 0.580 1.00 94.44 337 ILE A CA 1
ATOM 2695 C C . ILE A 1 337 ? -7.064 -7.452 0.045 1.00 94.44 337 ILE A C 1
ATOM 2697 O O . ILE A 1 337 ? -5.910 -7.513 0.479 1.00 94.44 337 ILE A O 1
ATOM 2701 N N . PRO A 1 338 ? -7.519 -8.325 -0.872 1.00 93.81 338 PRO A N 1
ATOM 2702 C CA . PRO A 1 338 ? -6.638 -9.277 -1.535 1.00 93.81 338 PRO A CA 1
ATOM 2703 C C . PRO A 1 338 ? -5.510 -8.545 -2.260 1.00 93.81 338 PRO A C 1
ATOM 2705 O O . PRO A 1 338 ? -5.761 -7.568 -2.964 1.00 93.81 338 PRO A O 1
ATOM 2708 N N . MET A 1 339 ? -4.280 -9.020 -2.087 1.00 92.75 339 MET A N 1
ATOM 2709 C CA . MET A 1 339 ? -3.130 -8.462 -2.791 1.00 92.75 339 MET A CA 1
ATOM 2710 C C . MET A 1 339 ? -3.270 -8.687 -4.296 1.00 92.75 339 MET A C 1
ATOM 2712 O O . MET A 1 339 ? -3.633 -9.779 -4.741 1.00 92.75 339 MET A O 1
ATOM 2716 N N . ASP A 1 340 ? -2.963 -7.648 -5.062 1.00 92.44 340 ASP A N 1
ATOM 2717 C CA . ASP A 1 340 ? -2.902 -7.701 -6.513 1.00 92.44 340 ASP A CA 1
ATOM 2718 C C . ASP A 1 340 ? -1.662 -8.483 -6.976 1.00 92.44 340 ASP A C 1
ATOM 2720 O O . ASP A 1 340 ? -0.714 -8.718 -6.221 1.00 92.44 340 ASP A O 1
ATOM 2724 N N . LEU A 1 341 ? -1.672 -8.917 -8.233 1.00 91.94 341 LEU A N 1
ATOM 2725 C CA . LEU A 1 341 ? -0.546 -9.640 -8.809 1.00 91.94 341 LEU A CA 1
ATOM 2726 C C . LEU A 1 341 ? 0.605 -8.680 -9.117 1.00 91.94 341 LEU A C 1
ATOM 2728 O O . LEU A 1 341 ? 0.435 -7.703 -9.842 1.00 91.94 341 LEU A O 1
ATOM 2732 N N . ALA A 1 342 ? 1.789 -9.000 -8.601 1.00 92.69 342 ALA A N 1
ATOM 2733 C CA . ALA A 1 342 ? 3.018 -8.266 -8.877 1.00 92.69 342 ALA A CA 1
ATOM 2734 C C . ALA A 1 342 ? 3.669 -8.710 -10.198 1.00 92.69 342 ALA A C 1
ATOM 2736 O O . ALA A 1 342 ? 3.434 -9.819 -10.700 1.00 92.69 342 ALA A O 1
ATOM 2737 N N . THR A 1 343 ? 4.530 -7.854 -10.744 1.00 94.75 343 THR A N 1
ATOM 2738 C CA . THR A 1 343 ? 5.408 -8.207 -11.862 1.00 94.75 343 THR A CA 1
ATOM 2739 C C . THR A 1 343 ? 6.487 -9.184 -11.401 1.00 94.75 343 THR A C 1
ATOM 2741 O O . THR A 1 343 ? 7.002 -9.094 -10.288 1.00 94.75 343 THR A O 1
ATOM 2744 N N . VAL A 1 344 ? 6.879 -10.121 -12.267 1.00 94.25 344 VAL A N 1
ATOM 2745 C CA . VAL A 1 344 ? 8.004 -11.027 -11.991 1.00 94.25 344 VAL A CA 1
ATOM 2746 C C . VAL A 1 344 ? 9.271 -10.227 -11.645 1.00 94.25 344 VAL A C 1
ATOM 2748 O O . VAL A 1 344 ? 9.702 -9.361 -12.406 1.00 94.25 344 VAL A O 1
ATOM 2751 N N . THR A 1 345 ? 9.909 -10.556 -10.518 1.00 92.06 345 THR A N 1
ATOM 2752 C CA . THR A 1 345 ? 11.021 -9.781 -9.928 1.00 92.06 345 THR A CA 1
ATOM 2753 C C . THR A 1 345 ? 12.208 -9.569 -10.874 1.00 92.06 345 THR A C 1
ATOM 2755 O O . THR A 1 345 ? 12.790 -8.484 -10.906 1.00 92.06 345 THR A O 1
ATOM 2758 N N . SER A 1 346 ? 12.552 -10.563 -11.700 1.00 93.56 346 SER A N 1
ATOM 2759 C CA . SER A 1 346 ? 13.618 -10.428 -12.704 1.00 93.56 346 SER A CA 1
ATOM 2760 C C . SER A 1 346 ? 13.283 -9.410 -13.794 1.00 93.56 346 SER A C 1
ATOM 2762 O O . SER A 1 346 ? 14.178 -8.728 -14.292 1.00 93.56 346 SER A O 1
ATOM 2764 N N . GLU A 1 347 ? 12.005 -9.281 -14.151 1.00 95.88 347 GLU A N 1
ATOM 2765 C CA . GLU A 1 347 ? 11.544 -8.301 -15.132 1.00 95.88 347 GLU A CA 1
ATOM 2766 C C . GLU A 1 347 ? 11.473 -6.901 -14.520 1.00 95.88 347 GLU A C 1
ATOM 2768 O O . GLU A 1 347 ? 11.874 -5.937 -15.166 1.00 95.88 347 GLU A O 1
ATOM 2773 N N . VAL A 1 348 ? 11.081 -6.781 -13.245 1.00 94.50 348 VAL A N 1
ATOM 2774 C CA . VAL A 1 348 ? 11.167 -5.513 -12.499 1.00 94.50 348 VAL A CA 1
ATOM 2775 C C . VAL A 1 348 ? 12.604 -4.985 -12.506 1.00 94.50 348 VAL A C 1
ATOM 2777 O O . VAL A 1 348 ? 12.838 -3.827 -12.857 1.00 94.50 348 VAL A O 1
ATOM 2780 N N . ALA A 1 349 ? 13.584 -5.839 -12.194 1.00 94.12 349 ALA A N 1
ATOM 2781 C CA . ALA A 1 349 ? 14.998 -5.471 -12.235 1.00 94.12 349 ALA A CA 1
ATOM 2782 C C . ALA A 1 349 ? 15.458 -5.068 -13.650 1.00 94.12 349 ALA A C 1
ATOM 2784 O O . ALA A 1 349 ? 16.166 -4.071 -13.808 1.00 94.12 349 ALA A O 1
ATOM 2785 N N . ALA A 1 350 ? 15.020 -5.796 -14.685 1.00 95.69 350 ALA A N 1
ATOM 2786 C CA . ALA A 1 350 ? 15.314 -5.466 -16.080 1.00 95.69 350 ALA A CA 1
ATOM 2787 C C . ALA A 1 350 ? 14.778 -4.079 -16.470 1.00 95.69 350 ALA A C 1
ATOM 2789 O O . ALA A 1 350 ? 15.486 -3.286 -17.095 1.00 95.69 350 ALA A O 1
ATOM 2790 N N . MET A 1 351 ? 13.554 -3.758 -16.053 1.00 96.25 351 MET A N 1
ATOM 2791 C CA . MET A 1 351 ? 12.923 -2.474 -16.343 1.00 96.25 351 MET A CA 1
ATOM 2792 C C . MET A 1 351 ? 13.516 -1.316 -15.543 1.00 96.25 351 MET A C 1
ATOM 2794 O O . MET A 1 351 ? 13.632 -0.218 -16.082 1.00 96.25 351 MET A O 1
ATOM 2798 N N . ARG A 1 352 ? 13.957 -1.537 -14.297 1.00 94.00 352 ARG A N 1
ATOM 2799 C CA . ARG A 1 352 ? 14.723 -0.531 -13.537 1.00 94.00 352 ARG A CA 1
ATOM 2800 C C . ARG A 1 352 ? 16.056 -0.224 -14.217 1.00 94.00 352 ARG A C 1
ATOM 2802 O O . ARG A 1 352 ? 16.369 0.945 -14.427 1.00 94.00 352 ARG A O 1
ATOM 2809 N N . ALA A 1 353 ? 16.782 -1.252 -14.660 1.00 95.88 353 ALA A N 1
ATOM 2810 C CA . ALA A 1 353 ? 18.017 -1.065 -15.421 1.00 95.88 353 ALA A CA 1
ATOM 2811 C C . ALA A 1 353 ? 17.771 -0.297 -16.732 1.00 95.88 353 ALA A C 1
ATOM 2813 O O . ALA A 1 353 ? 18.560 0.573 -17.101 1.00 95.88 353 ALA A O 1
ATOM 2814 N N . LEU A 1 354 ? 16.658 -0.575 -17.422 1.00 97.19 354 LEU A N 1
ATOM 2815 C CA . LEU A 1 354 ? 16.238 0.176 -18.606 1.00 97.19 354 LEU A CA 1
ATOM 2816 C C . LEU A 1 354 ? 15.921 1.637 -18.275 1.00 97.19 354 LEU A C 1
ATOM 2818 O O . LEU A 1 354 ? 16.401 2.528 -18.973 1.00 97.19 354 LEU A O 1
ATOM 2822 N N . LYS A 1 355 ? 15.166 1.886 -17.198 1.00 95.38 355 LYS A N 1
ATOM 2823 C CA . LYS A 1 355 ? 14.828 3.232 -16.718 1.00 95.38 355 LYS A CA 1
ATOM 2824 C C . LYS A 1 355 ? 16.085 4.077 -16.518 1.00 95.38 355 LYS A C 1
ATOM 2826 O O . LYS A 1 355 ? 16.170 5.196 -17.026 1.00 95.38 355 LYS A O 1
ATOM 2831 N N . GLU A 1 356 ? 17.056 3.524 -15.797 1.00 94.81 356 GLU A N 1
ATOM 2832 C CA . GLU A 1 356 ? 18.326 4.180 -15.481 1.00 94.81 356 GLU A CA 1
ATOM 2833 C C . GLU A 1 356 ? 19.180 4.400 -16.731 1.00 94.81 356 GLU A C 1
ATOM 2835 O O . GLU A 1 356 ? 19.678 5.505 -16.961 1.00 94.81 356 GLU A O 1
ATOM 2840 N N . SER A 1 357 ? 19.319 3.367 -17.566 1.00 97.38 357 SER A N 1
ATOM 2841 C CA . SER A 1 357 ? 20.173 3.413 -18.752 1.00 97.38 357 SER A CA 1
ATOM 2842 C C . SER A 1 357 ? 19.662 4.406 -19.797 1.00 97.38 357 SER A C 1
ATOM 2844 O O . SER A 1 357 ? 20.451 5.185 -20.336 1.00 97.38 357 SER A O 1
ATOM 2846 N N . LEU A 1 358 ? 18.342 4.442 -20.018 1.00 96.94 358 LEU A N 1
ATOM 2847 C CA . LEU A 1 358 ? 17.697 5.334 -20.986 1.00 96.94 358 LEU A CA 1
ATOM 2848 C C . LEU A 1 358 ? 17.388 6.733 -20.437 1.00 96.94 358 LEU A C 1
ATOM 2850 O O . LEU A 1 358 ? 16.871 7.585 -21.167 1.00 96.94 358 LEU A O 1
ATOM 2854 N N . ARG A 1 359 ? 17.672 6.968 -19.147 1.00 94.50 359 ARG A N 1
ATOM 2855 C CA . ARG A 1 359 ? 17.337 8.206 -18.423 1.00 94.50 359 ARG A CA 1
ATOM 2856 C C . ARG A 1 359 ? 15.878 8.603 -18.641 1.00 94.50 359 ARG A C 1
ATOM 2858 O O . ARG A 1 359 ? 15.583 9.742 -19.011 1.00 94.50 359 ARG A O 1
ATOM 2865 N N . ILE A 1 360 ? 14.983 7.633 -18.457 1.00 93.19 360 ILE A N 1
ATOM 2866 C CA . ILE A 1 360 ? 13.547 7.821 -18.660 1.00 93.19 360 ILE A CA 1
ATOM 2867 C C . ILE A 1 360 ? 13.076 9.009 -17.807 1.00 93.19 360 ILE A C 1
ATOM 2869 O O . ILE A 1 360 ? 13.321 9.015 -16.598 1.00 93.19 360 ILE A O 1
ATOM 2873 N N . PRO A 1 361 ? 12.435 10.028 -18.408 1.00 89.88 361 PRO A N 1
ATOM 2874 C CA . PRO A 1 361 ? 12.038 11.222 -17.679 1.00 89.88 361 PRO A CA 1
ATOM 2875 C C . PRO A 1 361 ? 10.878 10.925 -16.724 1.00 89.88 361 PRO A C 1
ATOM 2877 O O . PRO A 1 361 ? 9.944 10.207 -17.084 1.00 89.88 361 PRO A O 1
ATOM 2880 N N . ASP A 1 362 ? 10.883 11.564 -15.550 1.00 85.19 362 ASP A N 1
ATOM 2881 C CA . ASP A 1 362 ? 9.889 11.338 -14.487 1.00 85.19 362 ASP A CA 1
ATOM 2882 C C . ASP A 1 362 ? 8.439 11.465 -14.968 1.00 85.19 362 ASP A C 1
ATOM 2884 O O . ASP A 1 362 ? 7.580 10.703 -14.539 1.00 85.19 362 ASP A O 1
ATOM 2888 N N . ARG A 1 363 ? 8.173 12.356 -15.936 1.00 86.31 363 ARG A N 1
ATOM 2889 C CA . ARG A 1 363 ? 6.842 12.560 -16.537 1.00 86.31 363 ARG A CA 1
ATOM 2890 C C . ARG A 1 363 ? 6.168 11.280 -17.052 1.00 86.31 363 ARG A C 1
ATOM 2892 O O . ARG A 1 363 ? 4.947 11.253 -17.116 1.00 86.31 363 ARG A O 1
ATOM 2899 N N . MET A 1 364 ? 6.941 10.247 -17.403 1.00 88.19 364 MET A N 1
ATOM 2900 C CA . MET A 1 364 ? 6.421 8.947 -17.856 1.00 88.19 364 MET A CA 1
ATOM 2901 C C . MET A 1 364 ? 5.894 8.068 -16.711 1.00 88.19 364 MET A C 1
ATOM 2903 O O . MET A 1 364 ? 5.313 7.013 -16.954 1.00 88.19 364 MET A O 1
ATOM 2907 N N . GLY A 1 365 ? 6.107 8.460 -15.450 1.00 84.38 365 GLY A N 1
ATOM 2908 C CA . GLY A 1 365 ? 5.549 7.772 -14.286 1.00 84.38 365 GLY A CA 1
ATOM 2909 C C . GLY A 1 365 ? 6.093 6.358 -14.061 1.00 84.38 365 GLY A C 1
ATOM 2910 O O . GLY A 1 365 ? 5.403 5.535 -13.464 1.00 84.38 365 GLY A O 1
ATOM 2911 N N . TRP A 1 366 ? 7.310 6.058 -14.529 1.00 90.69 366 TRP A N 1
ATOM 2912 C CA . TRP A 1 366 ? 7.980 4.763 -14.339 1.00 90.69 366 TRP A CA 1
ATOM 2913 C C . TRP A 1 366 ? 8.465 4.580 -12.887 1.00 90.69 366 TRP A C 1
ATOM 2915 O O . TRP A 1 366 ? 9.664 4.570 -12.613 1.00 90.69 366 TRP A O 1
ATOM 2925 N N . ASN A 1 367 ? 7.544 4.489 -11.928 1.00 89.25 367 ASN A N 1
ATOM 2926 C CA . ASN A 1 367 ? 7.826 4.311 -10.499 1.00 89.25 367 ASN A CA 1
ATOM 2927 C C . ASN A 1 367 ? 7.098 3.074 -9.945 1.00 89.25 367 ASN A C 1
ATOM 2929 O O . ASN A 1 367 ? 6.015 2.735 -10.416 1.00 89.25 367 ASN A O 1
ATOM 2933 N N . GLY A 1 368 ? 7.675 2.403 -8.944 1.00 90.00 368 GLY A N 1
ATOM 2934 C CA . GLY A 1 368 ? 7.090 1.205 -8.320 1.00 90.00 368 GLY A CA 1
ATOM 2935 C C . GLY A 1 368 ? 7.089 -0.032 -9.225 1.00 90.00 368 GLY A C 1
ATOM 2936 O O . GLY A 1 368 ? 8.019 -0.238 -9.999 1.00 90.00 368 GLY A O 1
ATOM 2937 N N . ASP A 1 369 ? 6.053 -0.865 -9.116 1.00 92.88 369 ASP A N 1
ATOM 2938 C CA . ASP A 1 369 ? 5.877 -2.044 -9.974 1.00 92.88 369 ASP A CA 1
ATOM 2939 C C . ASP A 1 369 ? 5.484 -1.631 -11.419 1.00 92.88 369 ASP A C 1
ATOM 2941 O O . ASP A 1 369 ? 4.638 -0.737 -11.567 1.00 92.88 369 ASP A O 1
ATOM 2945 N N . PRO A 1 370 ? 6.073 -2.227 -12.478 1.00 94.06 370 PRO A N 1
ATOM 2946 C CA . PRO A 1 370 ? 5.767 -1.890 -13.873 1.00 94.06 370 PRO A CA 1
ATOM 2947 C C . PRO A 1 370 ? 4.360 -2.245 -14.365 1.00 94.06 370 PRO A C 1
ATOM 2949 O O . PRO A 1 370 ? 3.878 -1.605 -15.301 1.00 94.06 370 PRO A O 1
ATOM 2952 N N . CYS A 1 371 ? 3.723 -3.261 -13.784 1.00 93.69 371 CYS A N 1
ATOM 2953 C CA . CYS A 1 371 ? 2.441 -3.805 -14.240 1.00 93.69 371 CYS A CA 1
ATOM 2954 C C . CYS A 1 371 ? 1.323 -3.725 -13.195 1.00 93.69 371 CYS A C 1
ATOM 2956 O O . CYS A 1 371 ? 0.171 -3.969 -13.549 1.00 93.69 371 CYS A O 1
ATOM 2958 N N . ALA A 1 372 ? 1.649 -3.440 -11.931 1.00 91.38 372 ALA A N 1
ATOM 2959 C CA . ALA A 1 372 ? 0.678 -3.320 -10.850 1.00 91.38 372 ALA A CA 1
ATOM 2960 C C . ALA A 1 372 ? 0.384 -1.842 -10.506 1.00 91.38 372 ALA A C 1
ATOM 2962 O O . ALA A 1 372 ? 1.326 -1.037 -10.396 1.00 91.38 372 ALA A O 1
ATOM 2963 N N . PRO A 1 373 ? -0.894 -1.478 -10.271 1.00 88.62 373 PRO A N 1
ATOM 2964 C CA . PRO A 1 373 ? -2.061 -2.358 -10.119 1.00 88.62 373 PRO A CA 1
ATOM 2965 C C . PRO A 1 373 ? -2.583 -2.924 -11.450 1.00 88.62 373 PRO A C 1
ATOM 2967 O O . PRO A 1 373 ? -2.714 -2.207 -12.444 1.00 88.62 373 PRO A O 1
ATOM 2970 N N . SER A 1 374 ? -2.956 -4.205 -11.449 1.00 81.25 374 SER A N 1
ATOM 2971 C CA . SER A 1 374 ? -3.351 -4.972 -12.640 1.00 81.25 374 SER A CA 1
ATOM 2972 C C . SER A 1 374 ? -4.641 -4.472 -13.296 1.00 81.25 374 SER A C 1
ATOM 2974 O O . SER A 1 374 ? -4.911 -4.759 -14.463 1.00 81.25 374 SER A O 1
ATOM 2976 N N . THR A 1 375 ? -5.453 -3.728 -12.545 1.00 72.19 375 THR A N 1
ATOM 2977 C CA . THR A 1 375 ? -6.800 -3.319 -12.949 1.00 72.19 375 THR A CA 1
ATOM 2978 C C . THR A 1 375 ? -6.831 -2.131 -13.906 1.00 72.19 375 THR A C 1
ATOM 2980 O O . THR A 1 375 ? -7.792 -2.028 -14.670 1.00 72.19 375 THR A O 1
ATOM 2983 N N . TRP A 1 376 ? -5.827 -1.244 -13.903 1.00 72.94 376 TRP A N 1
ATOM 2984 C CA . TRP A 1 376 ? -5.846 -0.071 -14.791 1.00 72.94 376 TRP A CA 1
ATOM 2985 C C . TRP A 1 376 ? -4.507 0.654 -15.017 1.00 72.94 376 TRP A C 1
ATOM 2987 O O . TRP A 1 376 ? -4.505 1.596 -15.815 1.00 72.94 376 TRP A O 1
ATOM 2997 N N . ASP A 1 377 ? -3.383 0.264 -14.390 1.00 71.19 377 ASP A N 1
ATOM 2998 C CA . ASP A 1 377 ? -2.137 1.033 -14.536 1.00 71.19 377 ASP A CA 1
ATOM 2999 C C . ASP A 1 377 ? -0.852 0.198 -14.683 1.00 71.19 377 ASP A C 1
ATOM 3001 O O . ASP A 1 377 ? -0.202 -0.173 -13.707 1.00 71.19 377 ASP A O 1
ATOM 3005 N N . ALA A 1 378 ? -0.436 0.003 -15.937 1.00 85.00 378 ALA A N 1
ATOM 3006 C CA . ALA A 1 378 ? 0.948 -0.310 -16.277 1.00 85.00 378 ALA A CA 1
ATOM 3007 C C . ALA A 1 378 ? 1.722 0.981 -16.592 1.00 85.00 378 ALA A C 1
ATOM 3009 O O . ALA A 1 378 ? 1.147 1.978 -17.045 1.00 85.00 378 ALA A O 1
ATOM 3010 N N . TRP A 1 379 ? 3.042 0.944 -16.405 1.00 92.31 379 TRP A N 1
ATOM 3011 C CA . TRP A 1 379 ? 3.939 2.025 -16.819 1.00 92.31 379 TRP A CA 1
ATOM 3012 C C . TRP A 1 379 ? 3.667 2.473 -18.259 1.00 92.31 379 TRP A C 1
ATOM 3014 O O . TRP A 1 379 ? 3.354 1.664 -19.133 1.00 92.31 379 TRP A O 1
ATOM 3024 N N . GLU A 1 380 ? 3.812 3.774 -18.527 1.00 90.62 380 GLU A N 1
ATOM 3025 C CA . GLU A 1 380 ? 3.576 4.312 -19.867 1.00 90.62 380 GLU A CA 1
ATOM 3026 C C . GLU A 1 380 ? 4.459 3.596 -20.900 1.00 90.62 380 GLU A C 1
ATOM 3028 O O . GLU A 1 380 ? 5.670 3.462 -20.712 1.00 90.62 380 GLU A O 1
ATOM 3033 N N . GLY A 1 381 ? 3.840 3.103 -21.976 1.00 93.12 381 GLY A N 1
ATOM 3034 C CA . GLY A 1 381 ? 4.529 2.338 -23.015 1.00 93.12 381 GLY A CA 1
ATOM 3035 C C . GLY A 1 381 ? 4.758 0.858 -22.691 1.00 93.12 381 GLY A C 1
ATOM 3036 O O . GLY A 1 381 ? 5.280 0.135 -23.536 1.00 93.12 381 GLY A O 1
ATOM 3037 N N . VAL A 1 382 ? 4.358 0.375 -21.513 1.00 95.19 382 VAL A N 1
ATOM 3038 C CA . VAL A 1 382 ? 4.483 -1.029 -21.103 1.00 95.19 382 VAL A CA 1
ATOM 3039 C C . VAL A 1 382 ? 3.126 -1.725 -21.213 1.00 95.19 382 VAL A C 1
ATOM 3041 O O . VAL A 1 382 ? 2.093 -1.184 -20.830 1.00 95.19 382 VAL A O 1
ATOM 3044 N N . THR A 1 383 ? 3.104 -2.946 -21.747 1.00 95.00 383 THR A N 1
ATOM 3045 C CA . THR A 1 383 ? 1.913 -3.810 -21.721 1.00 95.00 383 THR A CA 1
ATOM 3046 C C . THR A 1 383 ? 2.240 -5.144 -21.080 1.00 95.00 383 THR A C 1
ATOM 3048 O O . THR A 1 383 ? 3.188 -5.836 -21.478 1.00 95.00 383 THR A O 1
ATOM 3051 N N . CYS A 1 384 ? 1.402 -5.520 -20.120 1.00 94.94 384 CYS A N 1
ATOM 3052 C CA . CYS A 1 384 ? 1.588 -6.700 -19.297 1.00 94.94 384 CYS A CA 1
ATOM 3053 C C . CYS A 1 384 ? 0.462 -7.713 -19.494 1.00 94.94 384 CYS A C 1
ATOM 3055 O O . CYS A 1 384 ? -0.676 -7.350 -19.789 1.00 94.94 384 CYS A O 1
ATOM 3057 N N . TYR A 1 385 ? 0.790 -8.986 -19.305 1.00 93.44 385 TYR A N 1
ATOM 3058 C CA . TYR A 1 385 ? -0.177 -10.079 -19.248 1.00 93.44 385 TYR A CA 1
ATOM 3059 C C . TYR A 1 385 ? 0.166 -11.013 -18.097 1.00 93.44 385 TYR A C 1
ATOM 3061 O O . TYR A 1 385 ? 1.271 -10.984 -17.558 1.00 93.44 385 TYR A O 1
ATOM 3069 N N . TYR A 1 386 ? -0.775 -11.884 -17.752 1.00 94.00 386 TYR A N 1
ATOM 3070 C CA . TYR A 1 386 ? -0.506 -12.985 -16.842 1.00 94.00 386 TYR A CA 1
ATOM 3071 C C . TYR A 1 386 ? 0.577 -13.908 -17.401 1.00 94.00 386 TYR A C 1
ATOM 3073 O O . TYR A 1 386 ? 0.618 -14.208 -18.601 1.00 94.00 386 TYR A O 1
ATOM 3081 N N . ASN A 1 387 ? 1.442 -14.391 -16.511 1.00 93.69 387 ASN A N 1
ATOM 3082 C CA . ASN A 1 387 ? 2.302 -15.522 -16.822 1.00 93.69 387 ASN A CA 1
ATOM 3083 C C . ASN A 1 387 ? 1.454 -16.788 -17.082 1.00 93.69 387 ASN A C 1
ATOM 3085 O O . ASN A 1 387 ? 0.243 -16.819 -16.860 1.00 93.69 387 ASN A O 1
ATOM 3089 N N . LYS A 1 388 ? 2.095 -17.862 -17.556 1.00 90.94 388 LYS A N 1
ATOM 3090 C CA . LYS A 1 388 ? 1.399 -19.102 -17.950 1.00 90.94 388 LYS A CA 1
ATOM 3091 C C . LYS A 1 388 ? 0.541 -19.705 -16.831 1.00 90.94 388 LYS A C 1
ATOM 3093 O O . LYS A 1 388 ? -0.516 -20.254 -17.123 1.00 90.94 388 LYS A O 1
ATOM 3098 N N . ASP A 1 389 ? 0.977 -19.554 -15.584 1.00 93.75 389 ASP A N 1
ATOM 3099 C CA . ASP A 1 389 ? 0.315 -20.129 -14.411 1.00 93.75 389 ASP A CA 1
ATOM 3100 C C . ASP A 1 389 ? -0.658 -19.148 -13.729 1.00 93.75 389 ASP A C 1
ATOM 3102 O O . ASP A 1 389 ? -1.301 -19.504 -12.747 1.00 93.75 389 ASP A O 1
ATOM 3106 N N . SER A 1 390 ? -0.794 -17.920 -14.248 1.00 91.19 390 SER A N 1
ATOM 3107 C CA . SER A 1 390 ? -1.609 -16.834 -13.673 1.00 91.19 390 SER A CA 1
ATOM 3108 C C . SER A 1 390 ? -1.254 -16.466 -12.223 1.00 91.19 390 SER A C 1
ATOM 3110 O O . SER A 1 390 ? -2.116 -16.082 -11.438 1.00 91.19 390 SER A O 1
ATOM 3112 N N . THR A 1 391 ? 0.025 -16.579 -11.866 1.00 91.88 391 THR A N 1
ATOM 3113 C CA . THR A 1 391 ? 0.568 -16.303 -10.523 1.00 91.88 391 THR A CA 1
ATOM 3114 C C . THR A 1 391 ? 1.361 -15.001 -10.428 1.00 91.88 391 THR A C 1
ATOM 3116 O O . THR A 1 391 ? 1.702 -14.587 -9.323 1.00 91.88 391 THR A O 1
ATOM 3119 N N . ALA A 1 392 ? 1.670 -14.364 -11.560 1.00 93.62 392 ALA A N 1
ATOM 3120 C CA . ALA A 1 392 ? 2.380 -13.088 -11.643 1.00 93.62 392 ALA A CA 1
ATOM 3121 C C . ALA A 1 392 ? 2.104 -12.399 -12.990 1.00 93.62 392 ALA A C 1
ATOM 3123 O O . ALA A 1 392 ? 1.600 -13.026 -13.931 1.00 93.62 392 ALA A O 1
ATOM 3124 N N . LEU A 1 393 ? 2.477 -11.124 -13.096 1.00 94.94 393 LEU A N 1
ATOM 3125 C CA . LEU A 1 393 ? 2.454 -10.356 -14.340 1.00 94.94 393 LEU A CA 1
ATOM 3126 C C . LEU A 1 393 ? 3.818 -10.404 -15.039 1.00 94.94 393 LEU A C 1
ATOM 3128 O O . LEU A 1 393 ? 4.869 -10.383 -14.397 1.00 94.94 393 LEU A O 1
ATOM 3132 N N . VAL A 1 394 ? 3.792 -10.464 -16.367 1.00 95.75 394 VAL A N 1
ATOM 3133 C CA . VAL A 1 394 ? 4.972 -10.398 -17.236 1.00 95.75 394 VAL A CA 1
ATOM 3134 C C . VAL A 1 394 ? 4.793 -9.320 -18.295 1.00 95.75 394 VAL A C 1
ATOM 3136 O O . VAL A 1 394 ? 3.693 -9.086 -18.803 1.00 95.75 394 VAL A O 1
ATOM 3139 N N . ILE A 1 395 ? 5.897 -8.685 -18.656 1.00 96.81 395 ILE A N 1
ATOM 3140 C CA . ILE A 1 395 ? 5.985 -7.600 -19.617 1.00 96.81 395 ILE A CA 1
ATOM 3141 C C . ILE A 1 395 ? 6.195 -8.191 -21.001 1.00 96.81 395 ILE A C 1
ATOM 3143 O O . ILE A 1 395 ? 7.145 -8.926 -21.262 1.00 96.81 395 ILE A O 1
ATOM 3147 N N . THR A 1 396 ? 5.302 -7.841 -21.919 1.00 95.88 396 THR A N 1
ATOM 3148 C CA . THR A 1 396 ? 5.276 -8.437 -23.262 1.00 95.88 396 THR A CA 1
ATOM 3149 C C . THR A 1 396 ? 5.451 -7.417 -24.372 1.00 95.88 396 THR A C 1
ATOM 3151 O O . THR A 1 396 ? 5.980 -7.767 -25.426 1.00 95.88 396 THR A O 1
ATOM 3154 N N . HIS A 1 397 ? 5.039 -6.169 -24.151 1.00 97.00 397 HIS A N 1
ATOM 3155 C CA . HIS A 1 397 ? 5.213 -5.097 -25.121 1.00 97.00 397 HIS A CA 1
ATOM 3156 C C . HIS A 1 397 ? 5.868 -3.905 -24.437 1.00 97.00 397 HIS A C 1
ATOM 3158 O O . HIS A 1 397 ? 5.464 -3.511 -23.343 1.00 97.00 397 HIS A O 1
ATOM 3164 N N . LEU A 1 398 ? 6.871 -3.348 -25.105 1.00 97.88 398 LEU A N 1
ATOM 3165 C CA . LEU A 1 398 ? 7.550 -2.126 -24.715 1.00 97.88 398 LEU A CA 1
ATOM 3166 C C . LEU A 1 398 ? 7.559 -1.172 -25.908 1.00 97.88 398 LEU A C 1
ATOM 3168 O O . LEU A 1 398 ? 8.141 -1.492 -26.943 1.00 97.88 398 LEU A O 1
ATOM 3172 N N . ASN A 1 399 ? 6.941 -0.006 -25.755 1.00 97.69 399 ASN A N 1
ATOM 3173 C CA . ASN A 1 399 ? 6.959 1.079 -26.723 1.00 97.69 399 ASN A CA 1
ATOM 3174 C C . ASN A 1 399 ? 7.439 2.365 -26.052 1.00 97.69 399 ASN A C 1
ATOM 3176 O O . ASN A 1 399 ? 6.725 2.982 -25.269 1.00 97.69 399 ASN A O 1
ATOM 3180 N N . LEU A 1 400 ? 8.651 2.772 -26.403 1.00 97.38 400 LEU A N 1
ATOM 3181 C CA . LEU A 1 400 ? 9.259 4.037 -26.006 1.00 97.38 400 LEU A CA 1
ATOM 3182 C C . LEU A 1 400 ? 9.618 4.892 -27.224 1.00 97.38 400 LEU A C 1
ATOM 3184 O O . LEU A 1 400 ? 10.469 5.781 -27.137 1.00 97.38 400 LEU A O 1
ATOM 3188 N N . SER A 1 401 ? 8.998 4.627 -28.373 1.00 98.06 401 SER A N 1
ATOM 3189 C CA . SER A 1 401 ? 9.311 5.321 -29.619 1.00 98.06 401 SER A CA 1
ATOM 3190 C C . SER A 1 401 ? 9.090 6.834 -29.521 1.00 98.06 401 SER A C 1
ATOM 3192 O O . SER A 1 401 ? 8.205 7.306 -28.812 1.00 98.06 401 SER A O 1
ATOM 3194 N N . SER A 1 402 ? 9.884 7.611 -30.259 1.00 96.94 402 SER A N 1
ATOM 3195 C CA . SER A 1 402 ? 9.684 9.062 -30.430 1.00 96.94 402 SER A CA 1
ATOM 3196 C C . SER A 1 402 ? 9.720 9.895 -29.138 1.00 96.94 402 SER A C 1
ATOM 3198 O O . SER A 1 402 ? 9.054 10.925 -29.038 1.00 96.94 402 SER A O 1
ATOM 3200 N N . ASN A 1 403 ? 10.523 9.493 -28.150 1.00 96.12 403 ASN A N 1
ATOM 3201 C CA . ASN A 1 403 ? 10.593 10.150 -26.840 1.00 96.12 403 ASN A CA 1
ATOM 3202 C C . ASN A 1 403 ? 11.876 10.956 -26.595 1.00 96.12 403 ASN A C 1
ATOM 3204 O O . ASN A 1 403 ? 12.081 11.464 -25.492 1.00 96.12 403 ASN A O 1
ATOM 3208 N N . SER A 1 404 ? 12.720 11.126 -27.621 1.00 96.62 404 SER A N 1
ATOM 3209 C CA . SER A 1 404 ? 14.033 11.788 -27.507 1.00 96.62 404 SER A CA 1
ATOM 3210 C C . SER A 1 404 ? 14.925 11.180 -26.413 1.00 96.62 404 SER A C 1
ATOM 3212 O O . SER A 1 404 ? 15.733 11.881 -25.802 1.00 96.62 404 SER A O 1
ATOM 3214 N N . LEU A 1 405 ? 14.759 9.882 -26.144 1.00 97.38 405 LEU A N 1
ATOM 3215 C CA . LEU A 1 405 ? 15.519 9.162 -25.124 1.00 97.38 405 LEU A CA 1
ATOM 3216 C C . LEU A 1 405 ? 16.979 9.007 -25.549 1.00 97.38 405 LEU A C 1
ATOM 3218 O O . LEU A 1 405 ? 17.274 8.928 -26.740 1.00 97.38 405 LEU A O 1
ATOM 3222 N N . ARG A 1 406 ? 17.883 8.943 -24.570 1.00 97.31 406 ARG A N 1
ATOM 3223 C CA . ARG A 1 406 ? 19.336 8.811 -24.763 1.00 97.31 406 ARG A CA 1
ATOM 3224 C C . ARG A 1 406 ? 19.882 7.682 -23.909 1.00 97.31 406 ARG A C 1
ATOM 3226 O O . ARG A 1 406 ? 19.279 7.344 -22.903 1.00 97.31 406 ARG A O 1
ATOM 3233 N N . GLY A 1 407 ? 21.073 7.200 -24.240 1.00 97.12 407 GLY A N 1
ATOM 3234 C CA . GLY A 1 407 ? 21.723 6.100 -23.526 1.00 97.12 407 GLY A CA 1
ATOM 3235 C C . GLY A 1 407 ? 21.704 4.826 -24.355 1.00 97.12 407 GLY A C 1
ATOM 3236 O O . GLY A 1 407 ? 21.457 4.884 -25.558 1.00 97.12 407 GLY A O 1
ATOM 3237 N N . SER A 1 408 ? 21.983 3.690 -23.726 1.00 97.50 408 SER A N 1
ATOM 3238 C CA . SER A 1 408 ? 22.107 2.404 -24.410 1.00 97.50 408 SER A CA 1
ATOM 3239 C C . SER A 1 408 ? 21.047 1.412 -23.952 1.00 97.50 408 SER A C 1
ATOM 3241 O O . SER A 1 408 ? 20.456 1.542 -22.886 1.00 97.50 408 SER A O 1
ATOM 3243 N N . ILE A 1 409 ? 20.781 0.395 -24.767 1.00 97.88 409 ILE A N 1
ATOM 3244 C CA . ILE A 1 409 ? 19.902 -0.700 -24.353 1.00 97.88 409 ILE A CA 1
ATOM 3245 C C . ILE A 1 409 ? 20.699 -1.571 -23.364 1.00 97.88 409 ILE A C 1
ATOM 3247 O O . ILE A 1 409 ? 21.759 -2.079 -23.736 1.00 97.88 409 ILE A O 1
ATOM 3251 N N . PRO A 1 410 ? 20.249 -1.765 -22.113 1.00 97.19 410 PRO A N 1
ATOM 3252 C CA . PRO A 1 410 ? 20.976 -2.582 -21.152 1.00 97.19 410 PRO A CA 1
ATOM 3253 C C . PRO A 1 410 ? 20.835 -4.072 -21.472 1.00 97.19 410 PRO A C 1
ATOM 3255 O O . PRO A 1 410 ? 19.782 -4.544 -21.903 1.00 97.19 410 PRO A O 1
ATOM 3258 N N . THR A 1 411 ? 21.873 -4.851 -21.168 1.00 95.62 411 THR A N 1
ATOM 3259 C CA . THR A 1 411 ? 21.868 -6.315 -21.341 1.00 95.62 411 THR A CA 1
ATOM 3260 C C . THR A 1 411 ? 20.767 -7.001 -20.528 1.00 95.62 411 THR A C 1
ATOM 3262 O O . THR A 1 411 ? 20.195 -7.990 -20.987 1.00 95.62 411 THR A O 1
ATOM 3265 N N . GLY A 1 412 ? 20.421 -6.452 -19.359 1.00 93.75 412 GLY A N 1
ATOM 3266 C CA . GLY A 1 412 ? 19.372 -6.976 -18.481 1.00 93.75 412 GLY A CA 1
ATOM 3267 C C . GLY A 1 412 ? 17.974 -7.010 -19.107 1.00 93.75 412 GLY A C 1
ATOM 3268 O O . GLY A 1 412 ? 17.149 -7.801 -18.660 1.00 93.75 412 GLY A O 1
ATOM 3269 N N . LEU A 1 413 ? 17.713 -6.240 -20.175 1.00 95.25 413 LEU A N 1
ATOM 3270 C CA . LEU A 1 413 ? 16.421 -6.261 -20.876 1.00 95.25 413 LEU A CA 1
ATOM 3271 C C . LEU A 1 413 ? 16.077 -7.656 -21.435 1.00 95.25 413 LEU A C 1
ATOM 3273 O O . LEU A 1 413 ? 14.906 -8.000 -21.561 1.00 95.25 413 LEU A O 1
ATOM 3277 N N . GLY A 1 414 ? 17.092 -8.490 -21.693 1.00 93.38 414 GLY A N 1
ATOM 3278 C CA . GLY A 1 414 ? 16.931 -9.890 -22.099 1.00 93.38 414 GLY A CA 1
ATOM 3279 C C . GLY A 1 414 ? 16.345 -10.826 -21.032 1.00 93.38 414 GLY A C 1
ATOM 3280 O O . GLY A 1 414 ? 16.147 -12.001 -21.316 1.00 93.38 414 GLY A O 1
ATOM 3281 N N . HIS A 1 415 ? 16.077 -10.347 -19.812 1.00 93.12 415 HIS A N 1
ATOM 3282 C CA . HIS A 1 415 ? 15.374 -11.116 -18.776 1.00 93.12 415 HIS A CA 1
ATOM 3283 C C . HIS A 1 415 ? 13.851 -10.905 -18.778 1.00 93.12 415 HIS A C 1
ATOM 3285 O O . HIS A 1 415 ? 13.159 -11.571 -18.011 1.00 93.12 415 HIS A O 1
ATOM 3291 N N . ALA A 1 416 ? 13.328 -9.991 -19.600 1.00 93.94 416 ALA A N 1
ATOM 3292 C CA . ALA A 1 416 ? 11.892 -9.756 -19.731 1.00 93.94 416 ALA A CA 1
ATOM 3293 C C . ALA A 1 416 ? 11.245 -10.699 -20.756 1.00 93.94 416 ALA A C 1
ATOM 3295 O O . ALA A 1 416 ? 11.871 -11.094 -21.735 1.00 93.94 416 ALA A O 1
ATOM 3296 N N . SER A 1 417 ? 9.958 -11.004 -20.601 1.00 95.62 417 SER A N 1
ATOM 3297 C CA . SER A 1 417 ? 9.198 -11.866 -21.522 1.00 95.62 417 SER A CA 1
ATOM 3298 C C . SER A 1 417 ? 8.688 -11.129 -22.777 1.00 95.62 417 SER A C 1
ATOM 3300 O O . SER A 1 417 ? 7.590 -11.404 -23.279 1.00 95.62 417 SER A O 1
ATOM 3302 N N . LEU A 1 418 ? 9.478 -10.181 -23.293 1.00 96.81 418 LEU A N 1
ATOM 3303 C CA . LEU A 1 418 ? 9.081 -9.285 -24.378 1.00 96.81 418 LEU A CA 1
ATOM 3304 C C . LEU A 1 418 ? 8.841 -10.046 -25.688 1.00 96.81 418 LEU A C 1
ATOM 3306 O O . LEU A 1 418 ? 9.634 -10.881 -26.121 1.00 96.81 418 LEU A O 1
ATOM 3310 N N . LYS A 1 419 ? 7.748 -9.676 -26.354 1.00 96.19 419 LYS A N 1
ATOM 3311 C CA . LYS A 1 419 ? 7.385 -10.070 -27.719 1.00 96.19 419 LYS A CA 1
ATOM 3312 C C . LYS A 1 419 ? 7.526 -8.907 -28.688 1.00 96.19 419 LYS A C 1
ATOM 3314 O O . LYS A 1 419 ? 7.838 -9.127 -29.855 1.00 96.19 419 LYS A O 1
ATOM 3319 N N . THR A 1 420 ? 7.319 -7.678 -28.224 1.00 97.50 420 THR A N 1
ATOM 3320 C CA . THR A 1 420 ? 7.490 -6.488 -29.057 1.00 97.50 420 THR A CA 1
ATOM 3321 C C . THR A 1 420 ? 8.320 -5.438 -28.342 1.00 97.50 420 THR A C 1
ATOM 3323 O O . THR A 1 420 ? 8.036 -5.096 -27.193 1.00 97.50 420 THR A O 1
ATOM 3326 N N . VAL A 1 421 ? 9.296 -4.886 -29.050 1.00 98.12 421 VAL A N 1
ATOM 3327 C CA . VAL A 1 421 ? 10.125 -3.779 -28.581 1.00 98.12 421 VAL A CA 1
ATOM 3328 C C . VAL A 1 421 ? 10.148 -2.712 -29.662 1.00 98.12 421 VAL A C 1
ATOM 3330 O O . VAL A 1 421 ? 10.663 -2.941 -30.754 1.00 98.12 421 VAL A O 1
ATOM 3333 N N . ASP A 1 422 ? 9.599 -1.546 -29.349 1.00 98.44 422 ASP A N 1
ATOM 3334 C CA . ASP A 1 422 ? 9.688 -0.354 -30.180 1.00 98.44 422 ASP A CA 1
ATOM 3335 C C . ASP A 1 422 ? 10.426 0.745 -29.418 1.00 98.44 422 ASP A C 1
ATOM 3337 O O . ASP A 1 422 ? 9.899 1.359 -28.492 1.00 98.44 422 ASP A O 1
ATOM 3341 N N . LEU A 1 423 ? 11.678 0.969 -29.807 1.00 98.38 423 LEU A N 1
ATOM 3342 C CA . LEU A 1 423 ? 12.529 2.050 -29.313 1.00 98.38 423 LEU A CA 1
ATOM 3343 C C . LEU A 1 423 ? 12.876 3.030 -30.445 1.00 98.38 423 LEU A C 1
ATOM 3345 O O . LEU A 1 423 ? 13.851 3.780 -30.342 1.00 98.38 423 LEU A O 1
ATOM 3349 N N . SER A 1 424 ? 12.117 3.005 -31.543 1.00 98.56 424 SER A N 1
ATOM 3350 C CA . SER A 1 424 ? 12.422 3.766 -32.753 1.00 98.56 424 SER A CA 1
ATOM 3351 C C . SER A 1 424 ? 12.344 5.283 -32.548 1.00 98.56 424 SER A C 1
ATOM 3353 O O . SER A 1 424 ? 11.645 5.781 -31.666 1.00 98.56 424 SER A O 1
ATOM 3355 N N . ASN A 1 425 ? 13.050 6.038 -33.390 1.00 98.38 425 ASN A N 1
ATOM 3356 C CA . ASN A 1 425 ? 13.038 7.504 -33.409 1.00 98.38 425 ASN A CA 1
ATOM 3357 C C . ASN A 1 425 ? 13.438 8.133 -32.058 1.00 98.38 425 ASN A C 1
ATOM 3359 O O . ASN A 1 425 ? 12.768 9.028 -31.541 1.00 98.38 425 ASN A O 1
ATOM 3363 N N . ASN A 1 426 ? 14.533 7.655 -31.474 1.00 98.56 426 ASN A N 1
ATOM 3364 C CA . ASN A 1 426 ? 15.148 8.219 -30.274 1.00 98.56 426 ASN A CA 1
ATOM 3365 C C . ASN A 1 426 ? 16.608 8.625 -30.578 1.00 98.56 426 ASN A C 1
ATOM 3367 O O . ASN A 1 426 ? 17.016 8.728 -31.730 1.00 98.56 426 ASN A O 1
ATOM 3371 N N . GLN A 1 427 ? 17.390 8.925 -29.544 1.00 97.94 427 GLN A N 1
ATOM 3372 C CA . GLN A 1 427 ? 18.826 9.226 -29.614 1.00 97.94 427 GLN A CA 1
ATOM 3373 C C . GLN A 1 427 ? 19.610 8.130 -28.871 1.00 97.94 427 GLN A C 1
ATOM 3375 O O . GLN A 1 427 ? 20.528 8.413 -28.096 1.00 97.94 427 GLN A O 1
ATOM 3380 N N . LEU A 1 428 ? 19.178 6.870 -29.021 1.00 98.19 428 LEU A N 1
ATOM 3381 C CA . LEU A 1 428 ? 19.824 5.730 -28.373 1.00 98.19 428 LEU A CA 1
ATOM 3382 C C . LEU A 1 428 ? 21.133 5.396 -29.077 1.00 98.19 428 LEU A C 1
ATOM 3384 O O . LEU A 1 428 ? 21.179 5.382 -30.303 1.00 98.19 428 LEU A O 1
ATOM 3388 N N . SER A 1 429 ? 22.169 5.090 -28.308 1.00 96.62 429 SER A N 1
ATOM 3389 C CA . SER A 1 429 ? 23.515 4.813 -28.803 1.00 96.62 429 SER A CA 1
ATOM 3390 C C . SER A 1 429 ? 24.106 3.543 -28.187 1.00 96.62 429 SER A C 1
ATOM 3392 O O . SER A 1 429 ? 23.512 2.909 -27.311 1.00 96.62 429 SER A O 1
ATOM 3394 N N . GLY A 1 430 ? 25.285 3.149 -28.667 1.00 96.25 430 GLY A N 1
ATOM 3395 C CA . GLY A 1 430 ? 25.951 1.912 -28.268 1.00 96.25 430 GLY A CA 1
ATOM 3396 C C . GLY A 1 430 ? 25.462 0.681 -29.036 1.00 96.25 430 GLY A C 1
ATOM 3397 O O . GLY A 1 430 ? 24.682 0.774 -29.987 1.00 96.25 430 GLY A O 1
ATOM 3398 N N . MET A 1 431 ? 25.969 -0.483 -28.627 1.00 96.25 431 MET A N 1
ATOM 3399 C CA . MET A 1 431 ? 25.696 -1.764 -29.281 1.00 96.25 431 MET A CA 1
ATOM 3400 C C . MET A 1 431 ? 24.336 -2.335 -28.888 1.00 96.25 431 MET A C 1
ATOM 3402 O O . MET A 1 431 ? 23.894 -2.181 -27.749 1.00 96.25 431 MET A O 1
ATOM 3406 N N . ILE A 1 432 ? 23.708 -3.071 -29.808 1.00 97.12 432 ILE A N 1
ATOM 3407 C CA . ILE A 1 432 ? 22.509 -3.851 -29.494 1.00 97.12 432 ILE A CA 1
ATOM 3408 C C . ILE A 1 432 ? 22.925 -5.083 -28.668 1.00 97.12 432 ILE A C 1
ATOM 3410 O O . ILE A 1 432 ? 23.720 -5.890 -29.157 1.00 97.12 432 ILE A O 1
ATOM 3414 N N . PRO A 1 433 ? 22.411 -5.277 -27.440 1.00 96.12 433 PRO A N 1
ATOM 3415 C CA . PRO A 1 433 ? 22.795 -6.410 -26.605 1.00 96.12 433 PRO A CA 1
ATOM 3416 C C . PRO A 1 433 ? 22.434 -7.758 -27.227 1.00 96.12 433 PRO A C 1
ATOM 3418 O O . PRO A 1 433 ? 21.308 -7.958 -27.683 1.00 96.12 433 PRO A O 1
ATOM 3421 N N . GLN A 1 434 ? 23.348 -8.729 -27.145 1.00 94.50 434 GLN A N 1
ATOM 3422 C CA . GLN A 1 434 ? 23.090 -10.099 -27.609 1.00 94.50 434 GLN A CA 1
ATOM 3423 C C . GLN A 1 434 ? 21.905 -10.752 -26.879 1.00 94.50 434 GLN A C 1
ATOM 3425 O O . GLN A 1 434 ? 21.140 -11.498 -27.484 1.00 94.50 434 GLN A O 1
ATOM 3430 N N . SER A 1 435 ? 21.699 -10.418 -25.602 1.00 94.94 435 SER A N 1
ATOM 3431 C CA . SER A 1 435 ? 20.577 -10.905 -24.789 1.00 94.94 435 SER A CA 1
ATOM 3432 C C . SER A 1 435 ? 19.199 -10.502 -25.329 1.00 94.94 435 SER A C 1
ATOM 3434 O O . SER A 1 435 ? 18.203 -11.144 -25.010 1.00 94.94 435 SER A O 1
ATOM 3436 N N . LEU A 1 436 ? 19.111 -9.480 -26.187 1.00 94.31 436 LEU A N 1
ATOM 3437 C CA . LEU A 1 436 ? 17.857 -9.149 -26.859 1.00 94.31 436 LEU A CA 1
ATOM 3438 C C . LEU A 1 436 ? 17.482 -10.224 -27.895 1.00 94.31 436 LEU A C 1
ATOM 3440 O O . LEU A 1 436 ? 16.305 -10.514 -28.083 1.00 94.31 436 LEU A O 1
ATOM 3444 N N . GLY A 1 437 ? 18.475 -10.869 -28.517 1.00 89.81 437 GLY A N 1
ATOM 3445 C CA . GLY A 1 437 ? 18.274 -11.968 -29.464 1.00 89.81 437 GLY A CA 1
ATOM 3446 C C . GLY A 1 437 ? 17.830 -13.286 -28.818 1.00 89.81 437 GLY A C 1
ATOM 3447 O O . GLY A 1 437 ? 17.250 -14.124 -29.502 1.00 89.81 437 GLY A O 1
ATOM 3448 N N . SER A 1 438 ? 18.039 -13.472 -27.506 1.00 88.94 438 SER A N 1
ATOM 3449 C CA . SER A 1 438 ? 17.554 -14.667 -26.792 1.00 88.94 438 SER A CA 1
ATOM 3450 C C . SER A 1 438 ? 16.058 -14.628 -26.465 1.00 88.94 438 SER A C 1
ATOM 3452 O O . SER A 1 438 ? 15.490 -15.642 -26.055 1.00 88.94 438 SER A O 1
ATOM 3454 N N . LEU A 1 439 ? 15.412 -13.474 -26.638 1.00 92.06 439 LEU A N 1
ATOM 3455 C CA . LEU A 1 439 ? 13.981 -13.308 -26.410 1.00 92.06 439 LEU A CA 1
ATOM 3456 C C . LEU A 1 439 ? 13.153 -13.846 -27.584 1.00 92.06 439 LEU A C 1
ATOM 3458 O O . LEU A 1 439 ? 13.586 -13.860 -28.735 1.00 92.06 439 LEU A O 1
ATOM 3462 N N . GLN A 1 440 ? 11.905 -14.234 -27.312 1.00 91.19 440 GLN A N 1
ATOM 3463 C CA . GLN A 1 440 ? 10.947 -14.668 -28.340 1.00 91.19 440 GLN A CA 1
ATOM 3464 C C . GLN A 1 440 ? 10.249 -13.469 -29.006 1.00 91.19 440 GLN A C 1
ATOM 3466 O O . GLN A 1 440 ? 9.019 -13.379 -29.041 1.00 91.19 440 GLN A O 1
ATOM 3471 N N . LEU A 1 441 ? 11.048 -12.530 -29.513 1.00 95.38 441 LEU A N 1
ATOM 3472 C CA . LEU A 1 441 ? 10.568 -11.297 -30.128 1.00 95.38 441 LEU A CA 1
ATOM 3473 C C . LEU A 1 441 ? 9.919 -11.569 -31.493 1.00 95.38 441 LEU A C 1
ATOM 3475 O O . LEU A 1 441 ? 10.405 -12.359 -32.299 1.00 95.38 441 LEU A O 1
ATOM 3479 N N . GLN A 1 442 ? 8.817 -10.873 -31.751 1.00 95.75 442 GLN A N 1
ATOM 3480 C CA . GLN A 1 442 ? 8.068 -10.867 -33.009 1.00 95.75 442 GLN A CA 1
ATOM 3481 C C . GLN A 1 442 ? 8.193 -9.526 -33.736 1.00 95.75 442 GLN A C 1
ATOM 3483 O O . GLN A 1 442 ? 8.116 -9.487 -34.961 1.00 95.75 442 GLN A O 1
ATOM 3488 N N . LEU A 1 443 ? 8.392 -8.433 -32.995 1.00 96.94 443 LEU A N 1
ATOM 3489 C CA . LEU A 1 443 ? 8.550 -7.089 -33.541 1.00 96.94 443 LEU A CA 1
ATOM 3490 C C . LEU A 1 443 ? 9.679 -6.356 -32.814 1.00 96.94 443 LEU A C 1
ATOM 3492 O O . LEU A 1 443 ? 9.625 -6.194 -31.596 1.00 96.94 443 LEU A O 1
ATOM 3496 N N . VAL A 1 444 ? 10.673 -5.892 -33.567 1.00 97.06 444 VAL A N 1
ATOM 3497 C CA . VAL A 1 444 ? 11.807 -5.115 -33.054 1.00 97.06 444 VAL A CA 1
ATOM 3498 C C . VAL A 1 444 ? 12.011 -3.886 -33.932 1.00 97.06 444 VAL A C 1
ATOM 3500 O O . VAL A 1 444 ? 12.497 -3.986 -35.059 1.00 97.06 444 VAL A O 1
ATOM 3503 N N . LEU A 1 445 ? 11.640 -2.716 -33.425 1.00 98.00 445 LEU A N 1
ATOM 3504 C CA . LEU A 1 445 ? 11.799 -1.440 -34.115 1.00 98.00 445 LEU A CA 1
ATOM 3505 C C . LEU A 1 445 ? 12.848 -0.609 -33.384 1.00 98.00 445 LEU A C 1
ATOM 3507 O O . LEU A 1 445 ? 12.606 -0.096 -32.295 1.00 98.00 445 LEU A O 1
ATOM 3511 N N . LEU A 1 446 ? 14.030 -0.491 -33.984 1.00 97.62 446 LEU A N 1
ATOM 3512 C CA . LEU A 1 446 ? 15.141 0.308 -33.459 1.00 97.62 446 LEU A CA 1
ATOM 3513 C C . LEU A 1 446 ? 15.599 1.376 -34.465 1.00 97.62 446 LEU A C 1
ATOM 3515 O O . LEU A 1 446 ? 16.645 2.000 -34.288 1.00 97.62 446 LEU A O 1
ATOM 3519 N N . ASN A 1 447 ? 14.836 1.579 -35.541 1.00 97.19 447 ASN A N 1
ATOM 3520 C CA . ASN A 1 447 ? 15.147 2.541 -36.591 1.00 97.19 447 ASN A CA 1
ATOM 3521 C C . ASN A 1 447 ? 15.177 3.986 -36.080 1.00 97.19 447 ASN A C 1
ATOM 3523 O O . ASN A 1 447 ? 14.457 4.330 -35.149 1.00 97.19 447 ASN A O 1
ATOM 3527 N N . GLY A 1 448 ? 15.967 4.840 -36.733 1.00 97.31 448 GLY A N 1
ATOM 3528 C CA . GLY A 1 448 ? 16.073 6.257 -36.373 1.00 97.31 448 GLY A CA 1
ATOM 3529 C C . GLY A 1 448 ? 16.694 6.475 -34.991 1.00 97.31 448 GLY A C 1
ATOM 3530 O O . GLY A 1 448 ? 16.138 7.216 -34.191 1.00 97.31 448 GLY A O 1
ATOM 3531 N N . ASN A 1 449 ? 17.801 5.788 -34.710 1.00 98.50 449 ASN A N 1
ATOM 3532 C CA . ASN A 1 449 ? 18.628 5.951 -33.515 1.00 98.50 449 ASN A CA 1
ATOM 3533 C C . ASN A 1 449 ? 20.103 6.150 -33.927 1.00 98.50 449 ASN A C 1
ATOM 3535 O O . ASN A 1 449 ? 20.429 6.232 -35.112 1.00 98.50 449 ASN A O 1
ATOM 3539 N N . GLU A 1 450 ? 21.001 6.219 -32.948 1.00 97.75 450 GLU A N 1
ATOM 3540 C CA . GLU A 1 450 ? 22.451 6.388 -33.100 1.00 97.75 450 GLU A CA 1
ATOM 3541 C C . GLU A 1 450 ? 23.212 5.108 -32.692 1.00 97.75 450 GLU A C 1
ATOM 3543 O O . GLU A 1 450 ? 24.319 5.168 -32.155 1.00 97.75 450 GLU A O 1
ATOM 3548 N N . MET A 1 451 ? 22.608 3.931 -32.897 1.00 96.44 451 MET A N 1
ATOM 3549 C CA . MET A 1 451 ? 23.214 2.655 -32.501 1.00 96.44 451 MET A CA 1
ATOM 3550 C C . MET A 1 451 ? 24.392 2.277 -33.406 1.00 96.44 451 MET A C 1
ATOM 3552 O O . MET A 1 451 ? 24.427 2.616 -34.594 1.00 96.44 451 MET A O 1
ATOM 3556 N N . GLU A 1 452 ? 25.340 1.529 -32.847 1.00 95.25 452 GLU A N 1
ATOM 3557 C CA . GLU A 1 452 ? 26.610 1.201 -33.499 1.00 95.25 452 GLU A CA 1
ATOM 3558 C C . GLU A 1 452 ? 27.042 -0.256 -33.298 1.00 95.25 452 GLU A C 1
ATOM 3560 O O . GLU A 1 452 ? 26.572 -0.956 -32.401 1.00 95.25 452 GLU A O 1
ATOM 3565 N N . GLY A 1 453 ? 27.966 -0.711 -34.144 1.00 93.81 453 GLY A N 1
ATOM 3566 C CA . GLY A 1 453 ? 28.577 -2.032 -34.049 1.00 93.81 453 GLY A CA 1
ATOM 3567 C C . GLY A 1 453 ? 27.796 -3.138 -34.760 1.00 93.81 453 GLY A C 1
ATOM 3568 O O . GLY A 1 453 ? 26.857 -2.903 -35.526 1.00 93.81 453 GLY A O 1
ATOM 3569 N N . GLN A 1 454 ? 28.238 -4.374 -34.537 1.00 94.19 454 GLN A N 1
ATOM 3570 C CA . GLN A 1 454 ? 27.667 -5.550 -35.185 1.00 94.19 454 GLN A CA 1
ATOM 3571 C C . GLN A 1 454 ? 26.290 -5.890 -34.607 1.00 94.19 454 GLN A C 1
ATOM 3573 O O . GLN A 1 454 ? 26.119 -5.994 -33.392 1.00 94.19 454 GLN A O 1
ATOM 3578 N N . VAL A 1 455 ? 25.311 -6.108 -35.486 1.00 95.00 455 VAL A N 1
ATOM 3579 C CA . VAL A 1 455 ? 23.985 -6.600 -35.094 1.00 95.00 455 VAL A CA 1
ATOM 3580 C C . VAL A 1 455 ? 24.097 -8.074 -34.671 1.00 95.00 455 VAL A C 1
ATOM 3582 O O . VAL A 1 455 ? 24.612 -8.876 -35.453 1.00 95.00 455 VAL A O 1
ATOM 3585 N N . PRO A 1 456 ? 23.605 -8.468 -33.479 1.00 93.81 456 PRO A N 1
ATOM 3586 C CA . PRO A 1 456 ? 23.633 -9.865 -33.049 1.00 93.81 456 PRO A CA 1
ATOM 3587 C C . PRO A 1 456 ? 22.887 -10.788 -34.023 1.00 93.81 456 PRO A C 1
ATOM 3589 O O . PRO A 1 456 ? 21.742 -10.513 -34.390 1.00 93.81 456 PRO A O 1
ATOM 3592 N N . GLU A 1 457 ? 23.508 -11.909 -34.397 1.00 89.88 457 GLU A N 1
ATOM 3593 C CA . GLU A 1 457 ? 22.941 -12.873 -35.353 1.00 89.88 457 GLU A CA 1
ATOM 3594 C C . GLU A 1 457 ? 21.579 -13.410 -34.886 1.00 89.88 457 GLU A C 1
ATOM 3596 O O . GLU A 1 457 ? 20.614 -13.433 -35.655 1.00 89.88 457 GLU A O 1
ATOM 3601 N N . ASP A 1 458 ? 21.465 -13.737 -33.594 1.00 90.56 458 ASP A N 1
ATOM 3602 C CA . ASP A 1 458 ? 20.222 -14.213 -32.981 1.00 90.56 458 ASP A CA 1
ATOM 3603 C C . ASP A 1 458 ? 19.076 -13.204 -33.134 1.00 90.56 458 ASP A C 1
ATOM 3605 O O . ASP A 1 458 ? 17.943 -13.592 -33.428 1.00 90.56 458 ASP A O 1
ATOM 3609 N N . LEU A 1 459 ? 19.372 -11.905 -33.013 1.00 91.00 459 LEU A N 1
ATOM 3610 C CA . LEU A 1 459 ? 18.383 -10.841 -33.168 1.00 91.00 459 LEU A CA 1
ATOM 3611 C C . LEU A 1 459 ? 17.937 -10.708 -34.628 1.00 91.00 459 LEU A C 1
ATOM 3613 O O . LEU A 1 459 ? 16.745 -10.607 -34.909 1.00 91.00 459 LEU A O 1
ATOM 3617 N N . TYR A 1 460 ? 18.871 -10.751 -35.580 1.00 86.88 460 TYR A N 1
ATOM 3618 C CA . TYR A 1 460 ? 18.509 -10.710 -36.998 1.00 86.88 460 TYR A CA 1
ATOM 3619 C C . TYR A 1 460 ? 17.703 -11.947 -37.427 1.00 86.88 460 TYR A C 1
ATOM 3621 O O . TYR A 1 460 ? 16.805 -11.847 -38.268 1.00 86.88 460 TYR A O 1
ATOM 3629 N N . SER A 1 461 ? 17.944 -13.101 -36.790 1.00 87.12 461 SER A N 1
ATOM 3630 C CA . SER A 1 461 ? 17.208 -14.343 -37.055 1.00 87.12 461 SER A CA 1
ATOM 3631 C C . SER A 1 461 ? 15.693 -14.231 -36.811 1.00 87.12 461 SER A C 1
ATOM 3633 O O . SER A 1 461 ? 14.935 -15.034 -37.356 1.00 87.12 461 SER A O 1
ATOM 3635 N N . ILE A 1 462 ? 15.223 -13.214 -36.073 1.00 87.50 462 ILE A N 1
ATOM 3636 C CA . ILE A 1 462 ? 13.793 -12.912 -35.890 1.00 87.50 462 ILE A CA 1
ATOM 3637 C C . ILE A 1 462 ? 13.091 -12.718 -37.240 1.00 87.50 462 ILE A C 1
ATOM 3639 O O . ILE A 1 462 ? 12.012 -13.275 -37.452 1.00 87.50 462 ILE A O 1
ATOM 3643 N N . GLY A 1 463 ? 13.721 -11.994 -38.174 1.00 83.00 463 GLY A N 1
ATOM 3644 C CA . GLY A 1 463 ? 13.174 -11.772 -39.517 1.00 83.00 463 GLY A CA 1
ATOM 3645 C C . GLY A 1 463 ? 13.000 -13.073 -40.304 1.00 83.00 463 GLY A C 1
ATOM 3646 O O . GLY A 1 463 ? 12.006 -13.268 -40.998 1.00 83.00 463 GLY A O 1
ATOM 3647 N N . VAL A 1 464 ? 13.931 -14.016 -40.129 1.00 82.44 464 VAL A N 1
ATOM 3648 C CA . VAL A 1 464 ? 13.882 -15.345 -40.762 1.00 82.44 464 VAL A CA 1
ATOM 3649 C C . VAL A 1 464 ? 12.765 -16.210 -40.167 1.00 82.44 464 VAL A C 1
ATOM 3651 O O . VAL A 1 464 ? 12.164 -17.019 -40.871 1.00 82.44 464 VAL A O 1
ATOM 3654 N N . ARG A 1 465 ? 12.438 -16.021 -38.883 1.00 86.56 465 ARG A N 1
ATOM 3655 C CA . ARG A 1 465 ? 11.365 -16.744 -38.173 1.00 86.56 465 ARG A CA 1
ATOM 3656 C C . ARG A 1 465 ? 9.966 -16.150 -38.402 1.00 86.56 465 ARG A C 1
ATOM 3658 O O . ARG A 1 465 ? 9.020 -16.572 -37.742 1.00 86.56 465 ARG A O 1
ATOM 3665 N N . GLY A 1 466 ? 9.823 -15.195 -39.325 1.00 86.75 466 GLY A N 1
ATOM 3666 C CA . GLY A 1 466 ? 8.549 -14.545 -39.651 1.00 86.75 466 GLY A CA 1
ATOM 3667 C C . GLY A 1 466 ? 8.190 -13.351 -38.759 1.00 86.75 466 GLY A C 1
ATOM 3668 O O . GLY A 1 466 ? 7.062 -12.868 -38.833 1.00 86.75 466 GLY A O 1
ATOM 3669 N N . GLY A 1 467 ? 9.119 -12.883 -37.920 1.00 91.94 467 GLY A N 1
ATOM 3670 C CA . GLY A 1 467 ? 8.996 -11.612 -37.208 1.00 91.94 467 GLY A CA 1
ATOM 3671 C C . GLY A 1 467 ? 9.447 -10.420 -38.059 1.00 91.94 467 GLY A C 1
ATOM 3672 O O . GLY A 1 467 ? 9.938 -10.574 -39.176 1.00 91.94 467 GLY A O 1
ATOM 3673 N N . THR A 1 468 ? 9.312 -9.216 -37.510 1.00 94.00 468 THR A N 1
ATOM 3674 C CA . THR A 1 468 ? 9.702 -7.963 -38.169 1.00 94.00 468 THR A CA 1
ATOM 3675 C C . THR A 1 468 ? 10.812 -7.284 -37.382 1.00 94.00 468 THR A C 1
ATOM 3677 O O . THR A 1 468 ? 10.660 -7.023 -36.189 1.00 94.00 468 THR A O 1
ATOM 3680 N N . ILE A 1 469 ? 11.908 -6.946 -38.060 1.00 94.06 469 ILE A N 1
ATOM 3681 C CA . ILE A 1 469 ? 13.006 -6.157 -37.500 1.00 94.06 469 ILE A CA 1
ATOM 3682 C C . ILE A 1 469 ? 13.284 -4.944 -38.389 1.00 94.06 469 ILE A C 1
ATOM 3684 O O . ILE A 1 469 ? 13.435 -5.080 -39.602 1.00 94.06 469 ILE A O 1
ATOM 3688 N N . ASN A 1 470 ? 13.354 -3.755 -37.790 1.00 94.62 470 ASN A N 1
ATOM 3689 C CA . ASN A 1 470 ? 13.726 -2.531 -38.488 1.00 94.62 470 ASN A CA 1
ATOM 3690 C C . ASN A 1 470 ? 14.891 -1.830 -37.784 1.00 94.62 470 ASN A C 1
ATOM 3692 O O . ASN A 1 470 ? 14.764 -1.365 -36.652 1.00 94.62 470 ASN A O 1
ATOM 3696 N N . LEU A 1 471 ? 16.018 -1.736 -38.491 1.00 95.12 471 LEU A N 1
ATOM 3697 C CA . LEU A 1 471 ? 17.266 -1.132 -38.016 1.00 95.12 471 LEU A CA 1
ATOM 3698 C C . LEU A 1 471 ? 17.666 0.111 -38.828 1.00 95.12 471 LEU A C 1
ATOM 3700 O O . LEU A 1 471 ? 18.736 0.676 -38.599 1.00 95.12 471 LEU A O 1
ATOM 3704 N N . THR A 1 472 ? 16.839 0.545 -39.788 1.00 94.31 472 THR A N 1
ATOM 3705 C CA . THR A 1 472 ? 17.197 1.621 -40.727 1.00 94.31 472 THR A CA 1
ATOM 3706 C C . THR A 1 472 ? 17.481 2.942 -40.014 1.00 94.31 472 THR A C 1
ATOM 3708 O O . THR A 1 472 ? 16.870 3.247 -38.994 1.00 94.31 472 THR A O 1
ATOM 3711 N N . GLY A 1 473 ? 18.371 3.765 -40.564 1.00 93.06 473 GLY A N 1
ATOM 3712 C CA . GLY A 1 473 ? 18.686 5.075 -39.984 1.00 93.06 473 GLY A CA 1
ATOM 3713 C C . GLY A 1 473 ? 19.671 5.041 -38.811 1.00 93.06 473 GLY A C 1
ATOM 3714 O O . GLY A 1 473 ? 19.932 6.094 -38.251 1.00 93.06 473 GLY A O 1
ATOM 3715 N N . ASN A 1 474 ? 20.249 3.881 -38.481 1.00 95.50 474 ASN A N 1
ATOM 3716 C CA . ASN A 1 474 ? 21.418 3.768 -37.606 1.00 95.50 474 ASN A CA 1
ATOM 3717 C C . ASN A 1 474 ? 22.680 3.624 -38.472 1.00 95.50 474 ASN A C 1
ATOM 3719 O O . ASN A 1 474 ? 22.976 2.537 -38.969 1.00 95.50 474 ASN A O 1
ATOM 3723 N N . LEU A 1 475 ? 23.400 4.722 -38.708 1.00 89.94 475 LEU A N 1
ATOM 3724 C CA . LEU A 1 475 ? 24.483 4.770 -39.706 1.00 89.94 475 LEU A CA 1
ATOM 3725 C C . LEU A 1 475 ? 25.708 3.905 -39.360 1.00 89.94 475 LEU A C 1
ATOM 3727 O O . LEU A 1 475 ? 26.479 3.573 -40.257 1.00 89.94 475 LEU A O 1
ATOM 3731 N N . ALA A 1 476 ? 25.896 3.565 -38.083 1.00 93.56 476 ALA A N 1
ATOM 3732 C CA . ALA A 1 476 ? 27.071 2.855 -37.580 1.00 93.56 476 ALA A CA 1
ATOM 3733 C C . ALA A 1 476 ? 26.831 1.356 -37.309 1.00 93.56 476 ALA A C 1
ATOM 3735 O O . ALA A 1 476 ? 27.731 0.682 -36.804 1.00 93.56 476 ALA A O 1
ATOM 3736 N N . LEU A 1 477 ? 25.645 0.823 -37.628 1.00 95.19 477 LEU A N 1
ATOM 3737 C CA . LEU A 1 477 ? 25.379 -0.615 -37.544 1.00 95.19 477 LEU A CA 1
ATOM 3738 C C . LEU A 1 477 ? 25.919 -1.367 -38.768 1.00 95.19 477 LEU A C 1
ATOM 3740 O O . LEU A 1 477 ? 25.944 -0.842 -39.883 1.00 95.19 477 LEU A O 1
ATOM 3744 N N . CYS A 1 478 ? 26.279 -2.633 -38.570 1.00 93.62 478 CYS A N 1
ATOM 3745 C CA . CYS A 1 478 ? 26.817 -3.502 -39.617 1.00 93.62 478 CYS A CA 1
ATOM 3746 C C . CYS A 1 478 ? 26.498 -4.991 -39.381 1.00 93.62 478 CYS A C 1
ATOM 3748 O O . CYS A 1 478 ? 26.010 -5.378 -38.316 1.00 93.62 478 CYS A O 1
ATOM 3750 N N . GLY A 1 479 ? 26.845 -5.841 -40.354 1.00 89.12 479 GLY A N 1
ATOM 3751 C CA . GLY A 1 479 ? 26.967 -7.293 -40.154 1.00 89.12 479 GLY A CA 1
ATOM 3752 C C . GLY A 1 479 ? 25.713 -8.117 -40.448 1.00 89.12 479 GLY A C 1
ATOM 3753 O O . GLY A 1 479 ? 25.668 -9.294 -40.104 1.00 89.12 479 GLY A O 1
ATOM 3754 N N . VAL A 1 480 ? 24.704 -7.526 -41.093 1.00 87.12 480 VAL A N 1
ATOM 3755 C CA . VAL A 1 480 ? 23.496 -8.223 -41.570 1.00 87.12 480 VAL A CA 1
ATOM 3756 C C . VAL A 1 480 ? 23.206 -7.838 -43.020 1.00 87.12 480 VAL A C 1
ATOM 3758 O O . VAL A 1 480 ? 23.564 -6.733 -43.411 1.00 87.12 480 VAL A O 1
ATOM 3761 N N . PRO A 1 481 ? 22.504 -8.670 -43.815 1.00 84.50 481 PRO A N 1
ATOM 3762 C CA . PRO A 1 481 ? 22.265 -8.418 -45.242 1.00 84.50 481 PRO A CA 1
ATOM 3763 C C . PRO A 1 481 ? 21.664 -7.048 -45.600 1.00 84.50 481 PRO A C 1
ATOM 3765 O O . PRO A 1 481 ? 21.838 -6.572 -46.718 1.00 84.50 481 PRO A O 1
ATOM 3768 N N . SER A 1 482 ? 20.933 -6.415 -44.678 1.00 79.88 482 SER A N 1
ATOM 3769 C CA . SER A 1 482 ? 20.335 -5.085 -44.863 1.00 79.88 482 SER A CA 1
ATOM 3770 C C . SER A 1 482 ? 21.260 -3.916 -44.490 1.00 79.88 482 SER A C 1
ATOM 3772 O O . SER A 1 482 ? 20.824 -2.767 -44.548 1.00 79.88 482 SER A O 1
ATOM 3774 N N . LEU A 1 483 ? 22.492 -4.185 -44.052 1.00 87.06 483 LEU A N 1
ATOM 3775 C CA . LEU A 1 483 ? 23.470 -3.211 -43.568 1.00 87.06 483 LEU A CA 1
ATOM 3776 C C . LEU A 1 483 ? 24.862 -3.486 -44.172 1.00 87.06 483 LEU A C 1
ATOM 3778 O O . LEU A 1 483 ? 25.097 -4.574 -44.694 1.00 87.06 483 LEU A O 1
ATOM 3782 N N . PRO A 1 484 ? 25.794 -2.516 -44.127 1.00 88.44 484 PRO A N 1
ATOM 3783 C CA . PRO A 1 484 ? 27.166 -2.731 -44.578 1.00 88.44 484 PRO A CA 1
ATOM 3784 C C . PRO A 1 484 ? 27.879 -3.846 -43.802 1.00 88.44 484 PRO A C 1
ATOM 3786 O O . PRO A 1 484 ? 27.554 -4.127 -42.644 1.00 88.44 484 PRO A O 1
ATOM 3789 N N . ASP A 1 485 ? 28.907 -4.430 -44.415 1.00 87.75 485 ASP A N 1
ATOM 3790 C CA . ASP A 1 485 ? 29.813 -5.342 -43.718 1.00 87.75 485 ASP A CA 1
ATOM 3791 C C . ASP A 1 485 ? 30.552 -4.613 -42.591 1.00 87.75 485 ASP A C 1
ATOM 3793 O O . ASP A 1 485 ? 30.928 -3.441 -42.706 1.00 87.75 485 ASP A O 1
ATOM 3797 N N . CYS A 1 486 ? 30.769 -5.316 -41.482 1.00 85.75 486 CYS A N 1
ATOM 3798 C CA . CYS A 1 486 ? 31.513 -4.763 -40.363 1.00 85.75 486 CYS A CA 1
ATOM 3799 C C . CYS A 1 486 ? 32.985 -4.557 -40.752 1.00 85.75 486 CYS A C 1
ATOM 3801 O O . CYS A 1 486 ? 33.600 -5.461 -41.325 1.00 85.75 486 CYS A O 1
ATOM 3803 N N . PRO A 1 487 ? 33.605 -3.410 -40.417 1.00 80.44 487 PRO A N 1
ATOM 3804 C CA . PRO A 1 487 ? 35.044 -3.251 -40.519 1.00 80.44 487 PRO A CA 1
ATOM 3805 C C . PRO A 1 487 ? 35.752 -4.369 -39.748 1.00 80.44 487 PRO A C 1
ATOM 3807 O O . PRO A 1 487 ? 35.399 -4.669 -38.609 1.00 80.44 487 PRO A O 1
ATOM 3810 N N . TYR A 1 488 ? 36.821 -4.908 -40.339 1.00 63.00 488 TYR A N 1
ATOM 3811 C CA . TYR A 1 488 ? 37.659 -5.997 -39.803 1.00 63.00 488 TYR A CA 1
ATOM 3812 C C . TYR A 1 488 ? 38.171 -5.766 -38.358 1.00 63.00 488 TYR A C 1
ATOM 3814 O O . TYR A 1 488 ? 38.682 -6.672 -37.708 1.00 63.00 488 TYR A O 1
ATOM 3822 N N . PHE A 1 489 ? 38.061 -4.537 -37.845 1.00 60.34 489 PHE A N 1
ATOM 3823 C CA . PHE A 1 489 ? 38.421 -4.156 -36.481 1.00 60.34 489 PHE A CA 1
ATOM 3824 C C . PHE A 1 489 ? 37.467 -4.707 -35.403 1.00 60.34 489 PHE A C 1
ATOM 3826 O O . PHE A 1 489 ? 37.903 -4.884 -34.271 1.00 60.34 489 PHE A O 1
ATOM 3833 N N . TRP A 1 490 ? 36.201 -5.001 -35.726 1.00 55.25 490 TRP A N 1
ATOM 3834 C CA . TRP A 1 490 ? 35.209 -5.471 -34.744 1.00 55.25 490 TRP A CA 1
ATOM 3835 C C . TRP A 1 490 ? 35.198 -6.994 -34.529 1.00 55.25 490 TRP A C 1
ATOM 3837 O O . TRP A 1 490 ? 34.573 -7.467 -33.589 1.00 55.25 490 TRP A O 1
ATOM 3847 N N . GLU A 1 491 ? 35.928 -7.770 -35.338 1.00 52.19 491 GLU A N 1
ATOM 3848 C CA . GLU A 1 491 ? 35.907 -9.242 -35.274 1.00 52.19 491 GLU A CA 1
ATOM 3849 C C . GLU A 1 491 ? 36.783 -9.859 -34.172 1.00 52.19 491 GLU A C 1
ATOM 3851 O O . GLU A 1 491 ? 36.619 -11.040 -33.861 1.00 52.19 491 GLU A O 1
ATOM 3856 N N . LYS A 1 492 ? 37.741 -9.127 -33.584 1.00 48.28 492 LYS A N 1
ATOM 3857 C CA . LYS A 1 492 ? 38.609 -9.665 -32.521 1.00 48.28 492 LYS A CA 1
ATOM 3858 C C . LYS A 1 492 ? 38.999 -8.589 -31.521 1.00 48.28 492 LYS A C 1
ATOM 3860 O O . LYS A 1 492 ? 39.600 -7.590 -31.904 1.00 48.28 492 LYS A O 1
ATOM 3865 N N 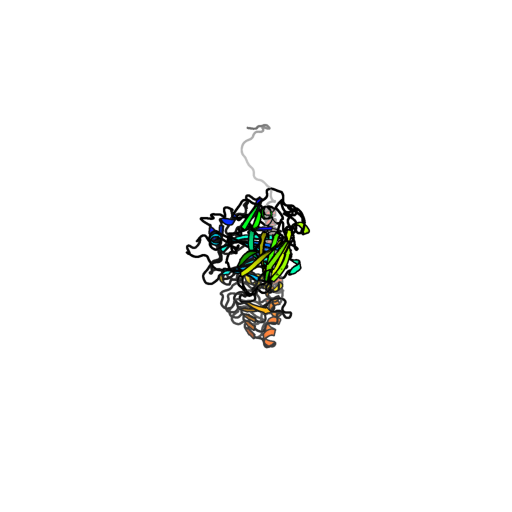. ASP A 1 493 ? 38.777 -8.866 -30.239 1.00 53.06 493 ASP A N 1
ATOM 3866 C CA . ASP A 1 493 ? 39.359 -8.147 -29.100 1.00 53.06 493 ASP A CA 1
ATOM 3867 C C . ASP A 1 493 ? 40.900 -8.168 -29.145 1.00 53.06 493 ASP A C 1
ATOM 3869 O O . ASP A 1 493 ? 41.582 -8.945 -28.472 1.00 53.06 493 ASP A O 1
ATOM 3873 N N . GLY A 1 494 ? 41.494 -7.318 -29.980 1.00 58.69 494 GLY A N 1
ATOM 3874 C CA . GLY A 1 494 ? 42.934 -7.140 -30.037 1.00 58.69 494 GLY A CA 1
ATOM 3875 C C . GLY A 1 494 ? 43.408 -6.337 -31.238 1.00 58.69 494 GLY A C 1
ATOM 3876 O O . GLY A 1 494 ? 42.972 -6.541 -32.367 1.00 58.69 494 GLY A O 1
ATOM 3877 N N . LEU A 1 495 ? 44.403 -5.473 -30.999 1.00 60.19 495 LEU A N 1
ATOM 3878 C CA . LEU A 1 495 ? 45.127 -4.776 -32.061 1.00 60.19 495 LEU A CA 1
ATOM 3879 C C . LEU A 1 495 ? 45.562 -5.754 -33.167 1.00 60.19 495 LEU A C 1
ATOM 3881 O O . LEU A 1 495 ? 46.139 -6.813 -32.883 1.00 60.19 495 LEU A O 1
ATOM 3885 N N . SER A 1 496 ? 45.349 -5.339 -34.419 1.00 62.44 496 SER A N 1
ATOM 3886 C CA . SER A 1 496 ? 45.902 -5.981 -35.616 1.00 62.44 496 SER A CA 1
ATOM 3887 C C . SER A 1 496 ? 47.386 -6.308 -35.424 1.00 62.44 496 SER A C 1
ATOM 3889 O O . SER A 1 496 ? 48.127 -5.542 -34.803 1.00 62.44 496 SER A O 1
ATOM 3891 N N . VAL A 1 497 ? 47.844 -7.425 -35.994 1.00 69.19 497 VAL A N 1
ATOM 3892 C CA . VAL A 1 497 ? 49.267 -7.809 -36.004 1.00 69.19 497 VAL A CA 1
ATOM 3893 C C . VAL A 1 497 ? 50.135 -6.653 -36.518 1.00 69.19 497 VAL A C 1
ATOM 3895 O O . VAL A 1 497 ? 51.176 -6.369 -35.932 1.00 69.19 497 VAL A O 1
ATOM 3898 N N . GLY A 1 498 ? 49.660 -5.908 -37.524 1.00 72.69 498 GLY A N 1
ATOM 3899 C CA . GLY A 1 498 ? 50.345 -4.716 -38.032 1.00 72.69 498 GLY A CA 1
ATOM 3900 C C . GLY A 1 498 ? 50.426 -3.576 -37.012 1.00 72.69 498 GLY A C 1
ATOM 3901 O O . GLY A 1 498 ? 51.474 -2.951 -36.874 1.00 72.69 498 GLY A O 1
ATOM 3902 N N . ALA A 1 499 ? 49.365 -3.348 -36.233 1.00 70.06 499 ALA A N 1
ATOM 3903 C CA . ALA A 1 499 ? 49.348 -2.331 -35.180 1.00 70.06 499 ALA A CA 1
ATOM 3904 C C . ALA A 1 499 ? 50.244 -2.719 -33.987 1.00 70.06 499 ALA A C 1
ATOM 3906 O O . ALA A 1 499 ? 50.961 -1.875 -33.452 1.00 70.06 499 ALA A O 1
ATOM 3907 N N . LYS A 1 500 ? 50.281 -4.007 -33.618 1.00 77.19 500 LYS A N 1
ATOM 3908 C CA . LYS A 1 500 ? 51.198 -4.543 -32.595 1.00 77.19 500 LYS A CA 1
ATOM 3909 C C . LYS A 1 500 ? 52.663 -4.383 -33.008 1.00 77.19 500 LYS A C 1
ATOM 3911 O O . LYS A 1 500 ? 53.481 -3.944 -32.202 1.00 77.19 500 LYS A O 1
ATOM 3916 N N . ILE A 1 501 ? 52.981 -4.682 -34.270 1.00 81.12 501 ILE A N 1
ATOM 3917 C CA . ILE A 1 501 ? 54.322 -4.484 -34.836 1.00 81.12 501 ILE A CA 1
ATOM 3918 C C . ILE A 1 501 ? 54.678 -2.992 -34.870 1.00 81.12 501 ILE A C 1
ATOM 3920 O O . ILE A 1 501 ? 55.779 -2.624 -34.467 1.00 81.12 501 ILE A O 1
ATOM 3924 N N . GLY A 1 502 ? 53.746 -2.127 -35.279 1.00 84.88 502 GLY A N 1
ATOM 3925 C CA . GLY A 1 502 ? 53.950 -0.676 -35.307 1.00 84.88 502 GLY A CA 1
ATOM 3926 C C . GLY A 1 502 ? 54.293 -0.096 -33.931 1.00 84.88 502 GLY A C 1
ATOM 3927 O O . GLY A 1 502 ? 55.274 0.638 -33.799 1.00 84.88 502 GLY A O 1
ATOM 3928 N N . ILE A 1 503 ? 53.551 -0.488 -32.888 1.00 85.44 503 ILE A N 1
ATOM 3929 C CA . ILE A 1 503 ? 53.824 -0.055 -31.509 1.00 85.44 503 ILE A CA 1
ATOM 3930 C C . ILE A 1 503 ? 55.185 -0.579 -31.035 1.00 85.44 503 ILE A C 1
ATOM 3932 O O . ILE A 1 503 ? 55.982 0.200 -30.511 1.00 85.44 503 ILE A O 1
ATOM 3936 N N . ALA A 1 504 ? 55.500 -1.854 -31.277 1.00 83.38 504 ALA A N 1
ATOM 3937 C CA . ALA A 1 504 ? 56.791 -2.428 -30.901 1.00 83.38 504 ALA A CA 1
ATOM 3938 C C . ALA A 1 504 ? 57.970 -1.700 -31.576 1.00 83.38 504 ALA A C 1
ATOM 3940 O O . ALA A 1 504 ? 58.942 -1.352 -30.906 1.00 83.38 504 ALA A O 1
ATOM 3941 N N . LEU A 1 505 ? 57.868 -1.397 -32.874 1.00 90.81 505 LEU A N 1
ATOM 3942 C CA . LEU A 1 505 ? 58.897 -0.656 -33.613 1.00 90.81 505 LEU A CA 1
ATOM 3943 C C . LEU A 1 505 ? 59.066 0.776 -33.090 1.00 90.81 505 LEU A C 1
ATOM 3945 O O . LEU A 1 505 ? 60.195 1.241 -32.930 1.00 90.81 505 LEU A O 1
ATOM 3949 N N . SER A 1 506 ? 57.965 1.463 -32.773 1.00 87.81 506 SER A N 1
ATOM 3950 C CA . SER A 1 506 ? 58.016 2.821 -32.217 1.00 87.81 506 SER A CA 1
ATOM 3951 C C . SER A 1 506 ? 58.650 2.869 -30.820 1.00 87.81 506 SER A C 1
ATOM 3953 O O . SER A 1 506 ? 59.463 3.753 -30.542 1.00 87.81 506 SER A O 1
ATOM 3955 N N . ALA A 1 507 ? 58.372 1.877 -29.968 1.00 88.69 507 ALA A N 1
ATOM 3956 C CA . ALA A 1 507 ? 58.997 1.750 -28.654 1.00 88.69 507 ALA A CA 1
ATOM 3957 C C . ALA A 1 507 ? 60.503 1.457 -28.765 1.00 88.69 507 ALA A C 1
ATOM 3959 O O . ALA A 1 507 ? 61.304 2.062 -28.053 1.00 88.69 507 ALA A O 1
ATOM 3960 N N . VAL A 1 508 ? 60.908 0.591 -29.701 1.00 91.44 508 VAL A N 1
ATOM 3961 C CA . VAL A 1 508 ? 62.327 0.303 -29.971 1.00 91.44 508 VAL A CA 1
ATOM 3962 C C . VAL A 1 508 ? 63.059 1.550 -30.473 1.00 91.44 508 VAL A C 1
ATOM 3964 O O . VAL A 1 508 ? 64.149 1.848 -29.988 1.00 91.44 508 VAL A O 1
ATOM 3967 N N . LEU A 1 509 ? 62.455 2.326 -31.377 1.00 92.88 509 LEU A N 1
ATOM 3968 C CA . LEU A 1 509 ? 63.029 3.590 -31.855 1.00 92.88 509 LEU A CA 1
ATOM 3969 C C . LEU A 1 509 ? 63.211 4.613 -30.727 1.00 92.88 509 LEU A C 1
ATOM 3971 O O . LEU A 1 509 ? 64.252 5.268 -30.664 1.00 92.88 509 LEU A O 1
ATOM 3975 N N . LEU A 1 510 ? 62.249 4.718 -29.805 1.00 92.88 510 LEU A N 1
ATOM 3976 C CA . LEU A 1 510 ? 62.364 5.581 -28.625 1.00 92.88 510 LEU A CA 1
ATOM 3977 C C . LEU A 1 510 ? 63.496 5.140 -27.691 1.00 92.88 510 LEU A C 1
ATOM 3979 O O . LEU A 1 510 ? 64.253 5.981 -27.207 1.00 92.88 510 LEU A O 1
ATOM 3983 N N . VAL A 1 511 ? 63.659 3.834 -27.471 1.00 92.25 511 VAL A N 1
ATOM 3984 C CA . VAL A 1 511 ? 64.760 3.292 -26.660 1.00 92.25 511 VAL A CA 1
ATOM 3985 C C . VAL A 1 511 ? 66.112 3.552 -27.326 1.00 92.25 511 VAL A C 1
ATOM 3987 O O . VAL A 1 511 ? 67.043 3.992 -26.654 1.00 92.25 511 VAL A O 1
ATOM 3990 N N . ILE A 1 512 ? 66.225 3.362 -28.644 1.00 91.38 512 ILE A N 1
ATOM 3991 C CA . ILE A 1 512 ? 67.453 3.665 -29.395 1.00 91.38 512 ILE A CA 1
ATOM 3992 C C . ILE A 1 512 ? 67.778 5.159 -29.310 1.00 91.38 512 ILE A C 1
ATOM 3994 O O . ILE A 1 512 ? 68.925 5.518 -29.047 1.00 91.38 512 ILE A O 1
ATOM 3998 N N . MET A 1 513 ? 66.785 6.037 -29.464 1.00 92.94 513 MET A N 1
ATOM 3999 C CA . MET A 1 513 ? 66.949 7.484 -29.285 1.00 92.94 513 MET A CA 1
ATOM 4000 C C . MET A 1 513 ? 67.448 7.830 -27.878 1.00 92.94 513 MET A C 1
ATOM 4002 O O . MET A 1 513 ? 68.406 8.588 -27.739 1.00 92.94 513 MET A O 1
ATOM 4006 N N . LEU A 1 514 ? 66.868 7.233 -26.834 1.00 91.81 514 LEU A N 1
ATOM 4007 C CA . LEU A 1 514 ? 67.298 7.440 -25.448 1.00 91.81 514 LEU A CA 1
ATOM 4008 C C . LEU A 1 514 ? 68.729 6.945 -25.201 1.00 91.81 514 LEU A C 1
ATOM 4010 O O . LEU A 1 514 ? 69.514 7.658 -24.577 1.00 91.81 514 LEU A O 1
ATOM 4014 N N . ILE A 1 515 ? 69.104 5.776 -25.728 1.00 90.81 515 ILE A N 1
ATOM 4015 C CA . ILE A 1 515 ? 70.476 5.246 -25.640 1.00 90.81 515 ILE A CA 1
ATOM 4016 C C . ILE A 1 515 ? 71.453 6.156 -26.390 1.00 90.81 515 ILE A C 1
ATOM 4018 O O . ILE A 1 515 ? 72.542 6.427 -25.891 1.00 90.81 515 ILE A O 1
ATOM 4022 N N . SER A 1 516 ? 71.058 6.673 -27.553 1.00 85.69 516 SER A N 1
ATOM 4023 C CA . SER A 1 516 ? 71.869 7.597 -28.353 1.00 85.69 516 SER A CA 1
ATOM 4024 C C . SER A 1 516 ? 72.107 8.910 -27.609 1.00 85.69 516 SER A C 1
ATOM 4026 O O . SER A 1 516 ? 73.234 9.397 -27.550 1.00 85.69 516 SER A O 1
ATOM 4028 N N . ILE A 1 517 ? 71.065 9.457 -26.975 1.00 89.94 517 ILE A N 1
ATOM 4029 C CA . ILE A 1 517 ? 71.163 10.654 -26.133 1.00 89.94 517 ILE A CA 1
ATOM 4030 C C . ILE A 1 517 ? 72.076 10.382 -24.932 1.00 89.94 517 ILE A C 1
ATOM 4032 O O . ILE A 1 517 ? 72.980 11.172 -24.670 1.00 89.94 517 ILE A O 1
ATOM 4036 N N . LEU A 1 518 ? 71.904 9.250 -24.242 1.00 86.81 518 LEU A N 1
ATOM 4037 C CA . LEU A 1 518 ? 72.762 8.856 -23.120 1.00 86.81 518 LEU A CA 1
ATOM 4038 C C . LEU A 1 518 ? 74.223 8.667 -23.548 1.00 86.81 518 LEU A C 1
ATOM 4040 O O . LEU A 1 518 ? 75.125 9.109 -22.837 1.00 86.81 518 LEU A O 1
ATOM 4044 N N . TYR A 1 519 ? 74.466 8.083 -24.720 1.00 85.12 519 TYR A N 1
ATOM 4045 C CA . TYR A 1 519 ? 75.798 7.926 -25.301 1.00 85.12 519 TYR A CA 1
ATOM 4046 C C . TYR A 1 519 ? 76.439 9.281 -25.627 1.00 85.12 519 TYR A C 1
ATOM 4048 O O . TYR A 1 519 ? 77.587 9.522 -25.257 1.00 85.12 519 TYR A O 1
ATOM 4056 N N . ILE A 1 520 ? 75.693 10.207 -26.238 1.00 83.75 520 ILE A N 1
ATOM 4057 C CA . ILE A 1 520 ? 76.162 11.575 -26.511 1.00 83.75 520 ILE A CA 1
ATOM 4058 C C . ILE A 1 520 ? 76.463 12.316 -25.201 1.00 83.75 520 ILE A C 1
ATOM 4060 O O . ILE A 1 520 ? 77.491 12.986 -25.092 1.00 83.75 520 ILE A O 1
ATOM 4064 N N . CYS A 1 521 ? 75.607 12.178 -24.185 1.00 79.31 521 CYS A N 1
ATOM 4065 C CA . CYS A 1 521 ? 75.836 12.737 -22.854 1.00 79.31 521 CYS A CA 1
ATOM 4066 C C . CYS A 1 521 ? 77.091 12.149 -22.189 1.00 79.31 521 CYS A C 1
ATOM 4068 O O . CYS A 1 521 ? 77.848 12.891 -21.565 1.00 79.31 521 CYS A O 1
ATOM 4070 N N . PHE A 1 522 ? 77.339 10.847 -22.345 1.00 74.56 522 PHE A N 1
ATOM 4071 C CA . PHE A 1 522 ? 78.524 10.176 -21.812 1.00 74.56 522 PHE A CA 1
ATOM 4072 C C . PHE A 1 522 ? 79.807 10.611 -22.535 1.00 74.56 522 PHE A C 1
ATOM 4074 O O . PHE A 1 522 ? 80.795 10.940 -21.882 1.00 74.56 522 PHE A O 1
ATOM 4081 N N . MET A 1 523 ? 79.780 10.712 -23.866 1.00 72.50 523 MET A N 1
ATOM 4082 C CA . MET A 1 523 ? 80.915 11.196 -24.662 1.00 72.50 523 MET A CA 1
ATOM 4083 C C . MET A 1 523 ? 81.240 12.664 -24.362 1.00 72.50 523 MET A C 1
ATOM 4085 O O . MET A 1 523 ? 82.399 12.994 -24.131 1.00 72.50 523 MET A O 1
ATOM 4089 N N . ARG A 1 524 ? 80.227 13.533 -24.220 1.00 65.62 524 ARG A N 1
ATOM 4090 C CA . ARG A 1 524 ? 80.423 14.930 -23.782 1.00 65.62 524 ARG A CA 1
ATOM 4091 C C . ARG A 1 524 ? 80.985 15.059 -22.365 1.00 65.62 524 ARG A C 1
ATOM 4093 O O . ARG A 1 524 ? 81.580 16.084 -22.045 1.00 65.62 524 ARG A O 1
ATOM 4100 N N . LYS A 1 525 ? 80.785 14.051 -21.511 1.00 58.06 525 LYS A N 1
ATOM 4101 C CA . LYS A 1 525 ? 81.377 13.999 -20.168 1.00 58.06 525 LYS A CA 1
ATOM 4102 C C . LYS A 1 525 ? 82.836 13.522 -20.202 1.00 58.06 525 LYS A C 1
ATOM 4104 O O . LYS A 1 525 ? 83.592 13.897 -19.318 1.00 58.06 525 LYS A O 1
ATOM 4109 N N . ARG A 1 526 ? 83.237 12.760 -21.228 1.00 52.78 526 ARG A N 1
ATOM 4110 C CA . ARG A 1 526 ? 84.605 12.240 -21.401 1.00 52.78 526 ARG A CA 1
ATOM 4111 C C . ARG A 1 526 ? 85.593 13.266 -21.975 1.00 52.78 526 ARG A C 1
ATOM 4113 O O . ARG A 1 526 ? 86.775 13.165 -21.681 1.00 52.78 526 ARG A O 1
ATOM 4120 N N . ASP A 1 527 ? 85.115 14.275 -22.706 1.00 51.75 527 ASP A N 1
ATOM 4121 C CA . ASP A 1 527 ? 85.945 15.368 -23.257 1.00 51.75 527 ASP A CA 1
ATOM 4122 C C . ASP A 1 527 ? 86.351 16.446 -22.229 1.00 51.75 527 ASP A C 1
ATOM 4124 O O . ASP A 1 527 ? 87.043 17.399 -22.576 1.00 51.75 527 ASP A O 1
ATOM 4128 N N . LYS A 1 528 ? 85.932 16.335 -20.958 1.00 49.88 528 LYS A N 1
ATOM 4129 C CA . LYS A 1 528 ? 86.264 17.323 -19.913 1.00 49.88 528 LYS A CA 1
ATOM 4130 C C . LYS A 1 528 ? 87.406 16.932 -18.970 1.00 49.88 528 LYS A C 1
ATOM 4132 O O . LYS A 1 528 ? 87.743 17.745 -18.117 1.00 49.88 528 LYS A O 1
ATOM 4137 N N . ASP A 1 529 ? 88.031 15.770 -19.154 1.00 45.38 529 ASP A N 1
ATOM 4138 C CA . ASP A 1 529 ? 89.048 15.245 -18.228 1.00 45.38 529 ASP A CA 1
ATOM 4139 C C . ASP A 1 529 ? 90.395 14.908 -18.901 1.00 45.38 529 ASP A C 1
ATOM 4141 O O . ASP A 1 529 ? 90.969 13.882 -18.584 1.00 45.38 529 ASP A O 1
ATOM 4145 N N . TYR A 1 530 ? 90.941 15.740 -19.801 1.00 39.25 530 TYR A N 1
ATOM 4146 C CA . TYR A 1 530 ? 92.374 15.700 -20.178 1.00 39.25 530 TYR A CA 1
ATOM 4147 C C . TYR A 1 530 ? 92.830 17.063 -20.738 1.00 39.25 530 TYR A C 1
ATOM 4149 O O . TYR A 1 530 ? 92.558 17.375 -21.890 1.00 39.25 530 TYR A O 1
ATOM 4157 N N . ASP A 1 531 ? 93.446 17.926 -19.922 1.00 34.72 531 ASP A N 1
ATOM 4158 C CA . ASP A 1 531 ? 94.905 18.134 -19.964 1.00 34.72 531 ASP A CA 1
ATOM 4159 C C . ASP A 1 531 ? 95.396 19.277 -19.054 1.00 34.72 531 ASP A C 1
ATOM 4161 O O . ASP A 1 531 ? 94.821 20.359 -18.941 1.00 34.72 531 ASP A O 1
ATOM 4165 N N . PHE A 1 532 ? 96.508 18.966 -18.394 1.00 36.94 532 PHE A N 1
ATOM 4166 C CA . PHE A 1 532 ? 97.344 19.782 -17.518 1.00 36.94 532 PHE A CA 1
ATOM 4167 C C . PHE A 1 532 ? 98.358 20.587 -18.359 1.00 36.94 532 PHE A C 1
ATOM 4169 O O . PHE A 1 532 ? 98.924 20.033 -19.296 1.00 36.94 532 PHE A O 1
ATOM 4176 N N . GLY A 1 533 ? 98.732 21.806 -17.936 1.00 31.66 533 GLY A N 1
ATOM 4177 C CA . GLY A 1 533 ? 100.107 22.297 -18.149 1.00 31.66 533 GLY A CA 1
ATOM 4178 C C . GLY A 1 533 ? 100.334 23.756 -18.580 1.00 31.66 533 GLY A C 1
ATOM 4179 O O . GLY A 1 533 ? 100.267 24.074 -19.757 1.00 31.66 533 GLY A O 1
ATOM 4180 N N . LEU A 1 534 ? 100.823 24.545 -17.610 1.00 31.95 534 LEU A N 1
ATOM 4181 C CA . LEU A 1 534 ? 101.878 25.580 -17.708 1.00 31.95 534 LEU A CA 1
ATOM 4182 C C . LEU A 1 534 ? 101.576 26.982 -18.285 1.00 31.95 534 LEU A C 1
ATOM 4184 O O . LEU A 1 534 ? 101.434 27.186 -19.484 1.00 31.95 534 LEU A O 1
ATOM 4188 N N . GLY A 1 535 ? 101.682 27.979 -17.391 1.00 30.31 535 GLY A N 1
ATOM 4189 C CA . GLY A 1 535 ? 101.877 29.399 -17.715 1.00 30.31 535 GLY A CA 1
ATOM 4190 C C . GLY A 1 535 ? 101.672 30.346 -16.517 1.00 30.31 535 GLY A C 1
ATOM 4191 O O . GLY A 1 535 ? 100.616 30.949 -16.393 1.00 30.31 535 GLY A O 1
ATOM 4192 N N . LEU A 1 536 ? 102.666 30.465 -15.626 1.00 31.20 536 LEU A N 1
ATOM 4193 C CA . LEU A 1 536 ? 102.824 31.566 -14.639 1.00 31.20 536 LEU A CA 1
ATOM 4194 C C . LEU A 1 536 ? 103.307 32.851 -15.369 1.00 31.20 536 LEU A C 1
ATOM 4196 O O . LEU A 1 536 ? 103.925 32.674 -16.423 1.00 31.20 536 LEU A O 1
ATOM 4200 N N . PRO A 1 537 ? 103.125 34.104 -14.861 1.00 46.69 537 PRO A N 1
ATOM 4201 C CA . PRO A 1 537 ? 103.475 34.497 -13.480 1.00 46.69 537 PRO A CA 1
ATOM 4202 C C . PRO A 1 537 ? 102.624 35.584 -12.764 1.00 46.69 537 PRO A C 1
ATOM 4204 O O . PRO A 1 537 ? 101.859 36.301 -13.392 1.00 46.69 537 PRO A O 1
ATOM 4207 N N . HIS A 1 538 ? 102.870 35.685 -11.440 1.00 30.75 538 HIS A N 1
ATOM 4208 C CA . HIS A 1 538 ? 102.809 36.843 -10.512 1.00 30.75 538 HIS A CA 1
ATOM 4209 C C . HIS A 1 538 ? 101.588 37.801 -10.586 1.00 30.75 538 HIS A C 1
ATOM 4211 O O . HIS A 1 538 ? 101.328 38.417 -11.604 1.00 30.75 538 HIS A O 1
ATOM 4217 N N . ASP A 1 539 ? 100.833 38.079 -9.513 1.00 31.91 539 ASP A N 1
ATOM 4218 C CA . ASP A 1 539 ? 101.364 38.616 -8.259 1.00 31.91 539 ASP A CA 1
ATOM 4219 C C . ASP A 1 539 ? 100.296 38.735 -7.136 1.00 31.91 539 ASP A C 1
ATOM 4221 O O . ASP A 1 539 ? 99.107 38.884 -7.406 1.00 31.91 539 ASP A O 1
ATOM 4225 N N . LEU A 1 540 ? 100.785 38.782 -5.887 1.00 33.16 540 LEU A N 1
ATOM 4226 C CA . LEU A 1 540 ? 100.213 39.430 -4.686 1.00 33.16 540 LEU A CA 1
ATOM 4227 C C . LEU A 1 540 ? 99.261 38.682 -3.701 1.00 33.16 540 LEU A C 1
ATOM 4229 O O . LEU A 1 540 ? 98.055 38.562 -3.874 1.00 33.16 540 LEU A O 1
ATOM 4233 N N . ILE A 1 541 ? 99.876 38.409 -2.533 1.00 36.25 541 ILE A N 1
ATOM 4234 C CA . ILE A 1 541 ? 99.398 38.631 -1.145 1.00 36.25 541 ILE A CA 1
ATOM 4235 C C . ILE A 1 541 ? 98.706 37.466 -0.401 1.00 36.25 541 ILE A C 1
ATOM 4237 O O . ILE A 1 541 ? 97.494 37.336 -0.290 1.00 36.25 541 ILE A O 1
ATOM 4241 N N . LEU A 1 542 ? 99.576 36.643 0.196 1.00 33.03 542 LEU A N 1
ATOM 4242 C CA . LEU A 1 542 ? 99.697 36.316 1.630 1.00 33.03 542 LEU A CA 1
ATOM 4243 C C . LEU A 1 542 ? 98.540 36.610 2.618 1.00 33.03 542 LEU A C 1
ATOM 4245 O O . LEU A 1 542 ? 98.175 37.758 2.842 1.00 33.03 542 LEU A O 1
ATOM 4249 N N . ARG A 1 543 ? 98.307 35.571 3.450 1.00 33.72 543 ARG A N 1
ATOM 4250 C CA . ARG A 1 543 ? 97.943 35.578 4.894 1.00 33.72 543 ARG A CA 1
ATOM 4251 C C . ARG A 1 543 ? 96.493 35.977 5.230 1.00 33.72 543 ARG A C 1
ATOM 4253 O O . ARG A 1 543 ? 95.956 36.918 4.693 1.00 33.72 543 ARG A O 1
ATOM 4260 N N . SER A 1 544 ? 95.805 35.378 6.202 1.00 29.36 544 SER A N 1
ATOM 4261 C CA . SER A 1 544 ? 96.199 34.464 7.274 1.00 29.36 544 SER A CA 1
ATOM 4262 C C . SER A 1 544 ? 94.932 33.965 7.985 1.00 29.36 544 SER A C 1
ATOM 4264 O O . SER A 1 544 ? 94.158 34.768 8.485 1.00 29.36 544 SER A O 1
ATOM 4266 N N . ASN A 1 545 ? 94.804 32.642 8.079 1.00 31.50 545 ASN A N 1
ATOM 4267 C CA . ASN A 1 545 ? 94.466 31.854 9.268 1.00 31.50 545 ASN A CA 1
ATOM 4268 C C . ASN A 1 545 ? 93.398 32.317 10.283 1.00 31.50 545 ASN A C 1
ATOM 4270 O O . ASN A 1 545 ? 93.591 33.274 11.022 1.00 31.50 545 ASN A O 1
ATOM 4274 N N . ARG A 1 546 ? 92.490 31.348 10.505 1.00 34.16 546 ARG A N 1
ATOM 4275 C CA . ARG A 1 546 ? 91.879 30.915 11.776 1.00 34.16 546 ARG A CA 1
ATOM 4276 C C . ARG A 1 546 ? 90.867 31.868 12.409 1.00 34.16 546 ARG A C 1
ATOM 4278 O O . ARG A 1 546 ? 91.240 32.912 12.908 1.00 34.16 546 ARG A O 1
ATOM 4285 N N . TYR A 1 547 ? 89.655 31.360 12.627 1.00 30.83 547 TYR A N 1
ATOM 4286 C CA . TYR A 1 547 ? 89.218 31.076 13.995 1.00 30.83 547 TYR A CA 1
ATOM 4287 C C . TYR A 1 547 ? 88.158 29.970 14.021 1.00 30.83 547 TYR A C 1
ATOM 4289 O O . TYR A 1 547 ? 87.188 29.956 13.271 1.00 30.83 547 TYR A O 1
ATOM 4297 N N . GLN A 1 548 ? 88.421 29.010 14.898 1.00 36.25 548 GLN A N 1
ATOM 4298 C CA . GLN A 1 548 ? 87.526 27.972 15.374 1.00 36.25 548 GLN A CA 1
ATOM 4299 C C . GLN A 1 548 ? 86.468 28.588 16.307 1.00 36.25 548 GLN A C 1
ATOM 4301 O O . GLN A 1 548 ? 86.787 29.498 17.069 1.00 36.25 548 GLN A O 1
ATOM 4306 N N . LYS A 1 549 ? 85.332 27.886 16.409 1.00 34.81 549 LYS A N 1
ATOM 4307 C CA . LYS A 1 549 ? 84.485 27.726 17.609 1.00 34.81 549 LYS A CA 1
ATOM 4308 C C . LYS A 1 549 ? 83.428 28.793 17.934 1.00 34.81 549 LYS A C 1
ATOM 4310 O O . LYS A 1 549 ? 83.689 29.983 17.974 1.00 34.81 549 LYS A O 1
ATOM 4315 N N . GLN A 1 550 ? 82.324 28.220 18.431 1.00 36.03 550 GLN A N 1
ATOM 4316 C CA . GLN A 1 550 ? 81.332 28.760 19.367 1.00 36.03 550 GLN A CA 1
ATOM 4317 C C . GLN A 1 550 ? 80.219 29.617 18.756 1.00 36.03 550 GLN A C 1
ATOM 4319 O O . GLN A 1 550 ? 80.467 30.645 18.155 1.00 36.03 550 GLN A O 1
ATOM 4324 N N . LYS A 1 551 ? 78.980 29.110 18.872 1.00 35.19 551 LYS A N 1
ATOM 4325 C CA . LYS A 1 551 ? 77.955 29.564 19.848 1.00 35.19 551 LYS A CA 1
ATOM 4326 C C . LYS A 1 551 ? 77.182 30.748 19.261 1.00 35.19 551 LYS A C 1
ATOM 4328 O O . LYS A 1 551 ? 77.749 31.572 18.579 1.00 35.19 551 LYS A O 1
ATOM 4333 N N . ASN A 1 552 ? 75.905 30.948 19.506 1.00 32.78 552 ASN A N 1
ATOM 4334 C CA . ASN A 1 552 ? 74.975 30.403 20.474 1.00 32.78 552 ASN A CA 1
ATOM 4335 C C . ASN A 1 552 ? 73.584 30.796 19.965 1.00 32.78 552 ASN A C 1
ATOM 4337 O O . ASN A 1 552 ? 73.458 31.703 19.146 1.00 32.78 552 ASN A O 1
ATOM 4341 N N . ARG A 1 553 ? 72.565 30.160 20.539 1.00 45.50 553 ARG A N 1
ATOM 4342 C CA . ARG A 1 553 ? 71.218 30.718 20.679 1.00 45.50 553 ARG A CA 1
ATOM 4343 C C . ARG A 1 553 ? 71.209 32.250 20.796 1.00 45.50 553 ARG A C 1
ATOM 4345 O O . ARG A 1 553 ? 71.896 32.784 21.670 1.00 45.50 553 ARG A O 1
ATOM 4352 N N . LEU A 1 554 ? 70.331 32.873 20.022 1.00 39.53 554 LEU A N 1
ATOM 4353 C CA . LEU A 1 554 ? 69.274 33.753 20.514 1.00 39.53 554 LEU A CA 1
ATOM 4354 C C . LEU A 1 554 ? 68.054 33.570 19.615 1.00 39.53 554 LEU A C 1
ATOM 4356 O O . LEU A 1 554 ? 68.269 33.473 18.386 1.00 39.53 554 LEU A O 1
#

Radius of gyration: 37.79 Å; chains: 1; bounding box: 135×60×86 Å

pLDDT: mean 87.38, std 14.93, range [29.36, 98.56]